Protein AF-A0A094GBA3-F1 (afdb_monomer_lite)

Structure (mmCIF, N/CA/C/O backbone):
data_AF-A0A094GBA3-F1
#
_entry.id   AF-A0A094GBA3-F1
#
loop_
_atom_site.group_PDB
_atom_site.id
_atom_site.type_symbol
_atom_site.label_atom_id
_atom_site.label_alt_id
_atom_site.label_comp_id
_atom_site.label_asym_id
_atom_site.label_entity_id
_atom_site.label_seq_id
_atom_site.pdbx_PDB_ins_code
_atom_site.Cartn_x
_atom_site.Cartn_y
_atom_site.Cartn_z
_atom_site.occupancy
_atom_site.B_iso_or_equiv
_atom_site.auth_seq_id
_atom_site.auth_comp_id
_atom_site.auth_asym_id
_atom_site.auth_atom_id
_atom_site.pdbx_PDB_model_num
ATOM 1 N N . MET A 1 1 ? 17.881 48.155 42.125 1.00 35.25 1 MET A N 1
ATOM 2 C CA . MET A 1 1 ? 17.943 49.603 41.802 1.00 35.25 1 MET A CA 1
ATOM 3 C C . MET A 1 1 ? 17.062 49.834 40.586 1.00 35.25 1 MET A C 1
ATOM 5 O O . MET A 1 1 ? 17.115 48.962 39.728 1.00 35.25 1 MET A O 1
ATOM 9 N N . PRO A 1 2 ? 16.267 50.915 40.486 1.00 37.91 2 PRO A N 1
ATOM 10 C CA . PRO A 1 2 ? 16.256 52.163 41.272 1.00 37.91 2 PRO A CA 1
ATOM 11 C C . PRO A 1 2 ? 14.957 52.323 42.103 1.00 37.91 2 PRO A C 1
ATOM 13 O O . PRO A 1 2 ? 14.012 51.579 41.900 1.00 37.91 2 PRO A O 1
ATOM 16 N N . SER A 1 3 ? 14.764 53.271 43.016 1.00 31.06 3 SER A N 1
ATOM 17 C CA . SER A 1 3 ? 15.626 54.001 43.952 1.00 31.06 3 SER A CA 1
ATOM 18 C C . SER A 1 3 ? 14.679 54.633 44.983 1.00 31.06 3 SER A C 1
ATOM 20 O O . SER A 1 3 ? 13.704 55.274 44.594 1.00 31.06 3 SER A O 1
ATOM 22 N N . LEU A 1 4 ? 14.980 54.481 46.273 1.00 31.31 4 LEU A N 1
ATOM 23 C CA . LEU A 1 4 ? 14.398 55.266 47.362 1.00 31.31 4 LEU A CA 1
ATOM 24 C C . LEU A 1 4 ? 14.708 56.762 47.203 1.00 31.31 4 LEU A C 1
ATOM 26 O O . LEU A 1 4 ? 15.840 57.098 46.865 1.00 31.31 4 LEU A O 1
ATOM 30 N N . LYS A 1 5 ? 13.728 57.614 47.534 1.00 33.59 5 LYS A N 1
ATOM 31 C CA . LYS A 1 5 ? 13.794 58.999 48.067 1.00 33.59 5 LYS A CA 1
ATOM 32 C C . LYS A 1 5 ? 12.338 59.511 48.078 1.00 33.59 5 LYS A C 1
ATOM 34 O O . LYS A 1 5 ? 11.641 59.305 47.102 1.00 33.59 5 LYS A O 1
ATOM 39 N N . ASN A 1 6 ? 11.776 60.204 49.056 1.00 31.02 6 ASN A N 1
ATOM 40 C CA . ASN A 1 6 ? 12.230 60.706 50.335 1.00 31.02 6 ASN A CA 1
ATOM 41 C C . ASN A 1 6 ? 10.985 61.344 51.001 1.00 31.02 6 ASN A C 1
ATOM 43 O O . ASN A 1 6 ? 10.232 62.037 50.327 1.00 31.02 6 ASN A O 1
ATOM 47 N N . TRP A 1 7 ? 10.880 61.177 52.321 1.00 28.39 7 TRP A N 1
ATOM 48 C CA . TRP A 1 7 ? 10.379 62.157 53.299 1.00 28.39 7 TRP A CA 1
ATOM 49 C C . TRP A 1 7 ? 8.912 62.119 53.768 1.00 28.39 7 TRP A C 1
ATOM 51 O O . TRP A 1 7 ? 7.946 62.301 53.037 1.00 28.39 7 TRP A O 1
ATOM 61 N N . LEU A 1 8 ? 8.839 61.917 55.085 1.00 28.34 8 LEU A N 1
ATOM 62 C CA . LEU A 1 8 ? 7.724 61.924 56.019 1.00 28.34 8 LEU A CA 1
ATOM 63 C C . LEU A 1 8 ? 7.413 63.355 56.504 1.00 28.34 8 LEU A C 1
ATOM 65 O O . LEU A 1 8 ? 8.352 64.070 56.833 1.00 28.34 8 LEU A O 1
ATOM 69 N N . HIS A 1 9 ? 6.110 63.644 56.680 1.00 30.31 9 HIS A N 1
ATOM 70 C CA . HIS A 1 9 ? 5.462 64.410 57.776 1.00 30.31 9 HIS A CA 1
ATOM 71 C C . HIS A 1 9 ? 5.911 65.866 58.098 1.00 30.31 9 HIS A C 1
ATOM 73 O O . HIS A 1 9 ? 6.965 66.320 57.681 1.00 30.31 9 HIS A O 1
ATOM 79 N N . PRO A 1 10 ? 5.216 66.594 58.999 1.00 39.22 10 PRO A N 1
ATOM 80 C CA . PRO A 1 10 ? 3.773 66.799 59.167 1.00 39.22 10 PRO A CA 1
ATOM 81 C C . PRO A 1 10 ? 3.408 68.298 59.318 1.00 39.22 10 PRO A C 1
ATOM 83 O O . PRO A 1 10 ? 4.217 69.138 59.703 1.00 39.22 10 PRO A O 1
ATOM 86 N N . SER A 1 11 ? 2.130 68.613 59.108 1.00 30.72 11 SER A N 1
ATOM 87 C CA . SER A 1 11 ? 1.497 69.888 59.459 1.00 30.72 11 SER A CA 1
ATOM 88 C C . SER A 1 11 ? 1.591 70.189 60.961 1.00 30.72 11 SER A C 1
ATOM 90 O O . SER A 1 11 ? 1.147 69.395 61.795 1.00 30.72 11 SER A O 1
ATOM 92 N N . SER A 1 12 ? 2.128 71.358 61.295 1.00 29.73 12 SER A N 1
ATOM 93 C CA . SER A 1 12 ? 2.166 71.942 62.633 1.00 29.73 12 SER A CA 1
ATOM 94 C C . SER A 1 12 ? 1.088 73.023 62.806 1.00 29.73 12 SER A C 1
ATOM 96 O O . SER A 1 12 ? 0.570 73.565 61.835 1.00 29.73 12 SER A O 1
ATOM 98 N N . TYR A 1 13 ? 0.840 73.343 64.082 1.00 30.20 13 TYR A N 1
ATOM 99 C CA . TYR A 1 13 ? 0.007 74.405 64.673 1.00 30.20 13 TYR A CA 1
ATOM 100 C C . TYR A 1 13 ? -1.470 74.087 64.945 1.00 30.20 13 TYR A C 1
ATOM 102 O O . TYR A 1 13 ? -2.192 73.612 64.087 1.00 30.20 13 TYR A O 1
ATOM 110 N N . ARG A 1 14 ? -2.046 74.439 66.099 1.00 30.17 14 ARG A N 1
ATOM 111 C CA . ARG A 1 14 ? -1.601 74.577 67.503 1.00 30.17 14 ARG A CA 1
ATOM 112 C C . ARG A 1 14 ? -2.917 74.676 68.289 1.00 30.17 14 ARG A C 1
ATOM 114 O O . ARG A 1 14 ? -3.827 75.373 67.858 1.00 30.17 14 ARG A O 1
ATOM 121 N N . LYS A 1 15 ? -3.024 73.983 69.423 1.00 28.38 15 LYS A N 1
ATOM 122 C CA . LYS A 1 15 ? -4.176 74.059 70.339 1.00 28.38 15 LYS A CA 1
ATOM 123 C C . LYS A 1 15 ? -4.398 75.497 70.829 1.00 28.38 15 LYS A C 1
ATOM 125 O O . LYS A 1 15 ? -3.453 76.106 71.326 1.00 28.38 15 LYS A O 1
ATOM 130 N N . VAL A 1 16 ? -5.645 75.966 70.799 1.00 31.06 16 VAL A N 1
ATOM 131 C CA . VAL A 1 16 ? -6.128 77.084 71.625 1.00 31.06 16 VAL A CA 1
ATOM 132 C C . VAL A 1 16 ? -7.043 76.491 72.697 1.00 31.06 16 VAL A C 1
ATOM 134 O O . VAL A 1 16 ? -7.976 75.753 72.388 1.00 31.06 16 VAL A O 1
ATOM 137 N N . LYS A 1 17 ? -6.703 76.741 73.965 1.00 30.97 17 LYS A N 1
ATOM 138 C CA . LYS A 1 17 ? -7.505 76.403 75.149 1.00 30.97 17 LYS A CA 1
ATOM 139 C C . LYS A 1 17 ? -8.633 77.426 75.299 1.00 30.97 17 LYS A C 1
ATOM 141 O O . LYS A 1 17 ? -8.384 78.615 75.135 1.00 30.97 17 LYS A O 1
ATOM 146 N N . ILE A 1 18 ? -9.815 76.956 75.689 1.00 31.91 18 ILE A N 1
ATOM 147 C CA . ILE A 1 18 ? -10.902 77.773 76.240 1.00 31.91 18 ILE A CA 1
ATOM 148 C C . ILE A 1 18 ? -10.920 77.562 77.764 1.00 31.91 18 ILE A C 1
ATOM 150 O O . ILE A 1 18 ? -10.791 76.431 78.232 1.00 31.91 18 ILE A O 1
ATOM 154 N N . SER A 1 19 ? -11.059 78.660 78.503 1.00 29.77 19 SER A N 1
ATOM 155 C CA . SER A 1 19 ? -11.451 78.800 79.917 1.00 29.77 19 SER A CA 1
ATOM 156 C C . SER A 1 19 ? -12.181 80.156 79.954 1.00 29.77 19 SER A C 1
ATOM 158 O O . SER A 1 19 ? -11.616 81.121 79.447 1.00 29.77 19 SER A O 1
ATOM 160 N N . SER A 1 20 ? -13.519 80.164 80.080 1.00 29.41 20 SER A N 1
ATOM 161 C CA . SER A 1 20 ? -14.299 80.506 81.299 1.00 29.41 20 SER A CA 1
ATOM 162 C C . SER A 1 20 ? -13.870 81.873 81.871 1.00 29.41 20 SER A C 1
ATOM 164 O O . SER A 1 20 ? -12.711 82.013 82.241 1.00 29.41 20 SER A O 1
ATOM 166 N N . ASP A 1 21 ? -14.654 82.945 81.958 1.00 32.12 21 ASP A N 1
ATOM 167 C CA . ASP A 1 21 ? -16.102 83.172 82.018 1.00 32.12 21 ASP A CA 1
ATOM 168 C C . ASP A 1 21 ? -16.398 84.644 81.617 1.00 32.12 21 ASP A C 1
ATOM 170 O O . ASP A 1 21 ? -15.473 85.450 81.545 1.00 32.12 21 ASP A O 1
ATOM 174 N N . ASP A 1 22 ? -17.673 84.937 81.332 1.00 35.12 22 ASP A N 1
ATOM 175 C CA . ASP A 1 22 ? -18.417 86.219 81.334 1.00 35.12 22 ASP A CA 1
ATOM 176 C C . ASP A 1 22 ? -17.681 87.583 81.313 1.00 35.12 22 ASP A C 1
ATOM 178 O O . ASP A 1 22 ? -16.966 87.923 82.249 1.00 35.12 22 ASP A O 1
ATOM 182 N N . ASP A 1 23 ? -18.023 88.452 80.339 1.00 39.41 23 ASP A N 1
ATOM 183 C CA . ASP A 1 23 ? -18.137 89.908 80.571 1.00 39.41 23 ASP A CA 1
ATOM 184 C C . ASP A 1 23 ? -19.026 90.638 79.525 1.00 39.41 23 ASP A C 1
ATOM 186 O O . ASP A 1 23 ? -19.334 90.127 78.446 1.00 39.41 23 ASP A O 1
ATOM 190 N N . PHE A 1 24 ? -19.443 91.841 79.913 1.00 36.19 24 PHE A N 1
ATOM 191 C CA . PHE A 1 24 ? -20.663 92.615 79.669 1.00 36.19 24 PHE A CA 1
ATOM 192 C C . PHE A 1 24 ? -21.084 93.100 78.253 1.00 36.19 24 PHE A C 1
ATOM 194 O O . PHE A 1 24 ? -20.314 93.644 77.468 1.00 36.19 24 PHE A O 1
ATOM 201 N N . ASP A 1 25 ? -22.417 93.037 78.100 1.00 45.59 25 ASP A N 1
ATOM 202 C CA . ASP A 1 25 ? -23.417 93.970 77.532 1.00 45.59 25 ASP A CA 1
ATOM 203 C C . ASP A 1 25 ? -23.573 94.223 76.009 1.00 45.59 25 ASP A C 1
ATOM 205 O O . ASP A 1 25 ? -22.665 94.617 75.278 1.00 45.59 25 ASP A O 1
ATOM 209 N N . LYS A 1 26 ? -24.811 94.002 75.534 1.00 40.66 26 LYS A N 1
ATOM 210 C CA . LYS A 1 26 ? -25.171 93.479 74.199 1.00 40.66 26 LYS A CA 1
ATOM 211 C C . LYS A 1 26 ? -26.151 94.348 73.396 1.00 40.66 26 LYS A C 1
ATOM 213 O O . LYS A 1 26 ? -26.451 94.015 72.249 1.00 40.66 26 LYS A O 1
ATOM 218 N N . ASP A 1 27 ? -26.623 95.475 73.919 1.00 46.12 27 ASP A N 1
ATOM 219 C CA . ASP A 1 27 ? -27.794 96.151 73.331 1.00 46.12 27 ASP A CA 1
ATOM 220 C C . ASP A 1 27 ? -27.503 97.164 72.211 1.00 46.12 27 ASP A C 1
ATOM 222 O O . ASP A 1 27 ? -28.420 97.678 71.566 1.00 46.12 27 ASP A O 1
ATOM 226 N N . ARG A 1 28 ? -26.233 97.428 71.882 1.00 44.16 28 ARG A N 1
ATOM 227 C CA . ARG A 1 28 ? -25.882 98.472 70.899 1.00 44.16 28 ARG A CA 1
ATOM 228 C C . ARG A 1 28 ? -25.850 98.009 69.431 1.00 44.16 28 ARG A C 1
ATOM 230 O O . ARG A 1 28 ? -25.825 98.855 68.540 1.00 44.16 28 ARG A O 1
ATOM 237 N N . LEU A 1 29 ? -25.881 96.704 69.143 1.00 44.59 29 LEU A N 1
ATOM 238 C CA . LEU A 1 29 ? -25.638 96.172 67.784 1.00 44.59 29 LEU A CA 1
ATOM 239 C C . LEU A 1 29 ? -26.876 95.611 67.059 1.00 44.59 29 LEU A C 1
ATOM 241 O O . LEU A 1 29 ? -26.797 95.280 65.877 1.00 44.59 29 LEU A O 1
ATOM 245 N N . LEU A 1 30 ? -28.039 95.547 67.713 1.00 43.00 30 LEU A N 1
ATOM 246 C CA . LEU A 1 30 ? -29.213 94.843 67.175 1.00 43.00 30 LEU A CA 1
ATOM 247 C C . LEU A 1 30 ? -29.881 95.504 65.954 1.00 43.00 30 LEU A C 1
ATOM 249 O O . LEU A 1 30 ? -30.612 94.827 65.236 1.00 43.00 30 LEU A O 1
ATOM 253 N N . LYS A 1 31 ? -29.626 96.785 65.655 1.00 45.34 31 LYS A N 1
ATOM 254 C CA . LYS A 1 31 ? -30.323 97.484 64.553 1.00 45.34 31 LYS A CA 1
ATOM 255 C C . LYS A 1 31 ? -29.618 97.483 63.191 1.00 45.34 31 LYS A C 1
ATOM 257 O O . LYS A 1 31 ? -30.283 97.762 62.204 1.00 45.34 31 LYS A O 1
ATOM 262 N N . GLN A 1 32 ? -28.333 97.129 63.096 1.00 46.56 32 GLN A N 1
ATOM 263 C CA . GLN A 1 32 ? -27.608 97.076 61.807 1.00 46.56 32 GLN A CA 1
ATOM 264 C C . GLN A 1 32 ? -27.634 95.695 61.116 1.00 46.56 32 GLN A C 1
ATOM 266 O O . GLN A 1 32 ? -27.122 95.554 60.012 1.00 46.56 32 GLN A O 1
ATOM 271 N N . SER A 1 33 ? -28.242 94.679 61.739 1.00 46.84 33 SER A N 1
ATOM 272 C CA . SER A 1 33 ? -28.220 93.277 61.281 1.00 46.84 33 SER A CA 1
ATOM 273 C C . SER A 1 33 ? -29.309 92.914 60.251 1.00 46.84 33 SER A C 1
ATOM 275 O O . SER A 1 33 ? -29.153 91.966 59.484 1.00 46.84 33 SER A O 1
ATOM 277 N N . LEU A 1 34 ? -30.421 93.654 60.206 1.00 51.28 34 LEU A N 1
ATOM 278 C CA . LEU A 1 34 ? -31.647 93.160 59.562 1.00 51.28 34 LEU A CA 1
ATOM 279 C C . LEU A 1 34 ? -31.632 93.192 58.021 1.00 51.28 34 LEU A C 1
ATOM 281 O O . LEU A 1 34 ? -32.230 92.309 57.413 1.00 51.28 34 LEU A O 1
ATOM 285 N N . ASP A 1 35 ? -30.879 94.095 57.385 1.00 49.91 35 ASP A N 1
ATOM 286 C CA . ASP A 1 35 ? -30.865 94.208 55.912 1.00 49.91 35 ASP A CA 1
ATOM 287 C C . ASP A 1 35 ? -29.773 93.357 55.226 1.00 49.91 35 ASP A C 1
ATOM 289 O O . ASP A 1 35 ? -29.846 93.088 54.029 1.00 49.91 35 ASP A O 1
ATOM 293 N N . GLY A 1 36 ? -28.779 92.854 55.971 1.00 50.34 36 GLY A N 1
ATOM 294 C CA . GLY A 1 36 ? -27.735 91.961 55.438 1.00 50.34 36 GLY A CA 1
ATOM 295 C C . GLY A 1 36 ? -28.130 90.477 55.383 1.00 50.34 36 GLY A C 1
ATOM 296 O O . GLY A 1 36 ? -27.490 89.688 54.686 1.00 50.34 36 GLY A O 1
ATOM 297 N N . GLY A 1 37 ? -29.186 90.082 56.103 1.00 52.09 37 GLY A N 1
ATOM 298 C CA . GLY A 1 37 ? -29.562 88.677 56.298 1.00 52.09 37 GLY A CA 1
ATOM 299 C C . GLY A 1 37 ? -30.224 87.999 55.093 1.00 52.09 37 GLY A C 1
ATOM 300 O O . GLY A 1 37 ? -30.038 86.800 54.901 1.00 52.09 37 GLY A O 1
ATOM 301 N N . GLN A 1 38 ? -30.958 88.738 54.254 1.00 54.19 38 GLN A N 1
ATOM 302 C CA . GLN A 1 38 ? -31.750 88.142 53.161 1.00 54.19 38 GLN A CA 1
ATOM 303 C C . GLN A 1 38 ? -30.932 87.780 51.908 1.00 54.19 38 GLN A C 1
ATOM 305 O O . GLN A 1 38 ? -31.271 86.834 51.204 1.00 54.19 38 GLN A O 1
ATOM 310 N N . SER A 1 39 ? -29.833 88.489 51.630 1.00 54.22 39 SER A N 1
ATOM 311 C CA . SER A 1 39 ? -28.944 88.192 50.489 1.00 54.22 39 SER A CA 1
ATOM 312 C C . SER A 1 39 ? -28.044 86.973 50.754 1.00 54.22 39 SER A C 1
ATOM 314 O O . SER A 1 39 ? -27.771 86.158 49.868 1.00 54.22 39 SER A O 1
ATOM 316 N N . LEU A 1 40 ? -27.631 86.800 52.013 1.00 56.44 40 LEU A N 1
ATOM 317 C CA . LEU A 1 40 ? -26.752 85.712 52.426 1.00 56.44 40 LEU A CA 1
ATOM 318 C C . LEU A 1 40 ? -27.483 84.360 52.472 1.00 56.44 40 LEU A C 1
ATOM 320 O O . LEU A 1 40 ? -26.899 83.346 52.094 1.00 56.44 40 LEU A O 1
ATOM 324 N N . SER A 1 41 ? -28.760 84.332 52.874 1.00 58.59 41 SER A N 1
ATOM 325 C CA . SER A 1 41 ? -29.535 83.085 52.948 1.00 58.59 41 SER A CA 1
ATOM 326 C C . SER A 1 41 ? -29.758 82.452 51.570 1.00 58.59 41 SER A C 1
ATOM 328 O O . SER A 1 41 ? -29.549 81.254 51.414 1.00 58.59 41 SER A O 1
ATOM 330 N N . ALA A 1 42 ? -30.074 83.256 50.548 1.00 58.66 42 ALA A N 1
ATOM 331 C CA . ALA A 1 42 ? -30.297 82.760 49.187 1.00 58.66 42 ALA A CA 1
ATOM 332 C C . ALA A 1 42 ? -29.032 82.134 48.561 1.00 58.66 42 ALA A C 1
ATOM 334 O O . ALA A 1 42 ? -29.110 81.096 47.908 1.00 58.66 42 ALA A O 1
ATOM 335 N N . SER A 1 43 ? -27.855 82.719 48.814 1.00 58.66 43 SER A N 1
ATOM 336 C CA . SER A 1 43 ? -26.576 82.189 48.311 1.00 58.66 43 SER A CA 1
ATOM 337 C C . SER A 1 43 ? -26.128 80.918 49.047 1.00 58.66 43 SER A C 1
ATOM 339 O O . SER A 1 43 ? -25.488 80.043 48.460 1.00 58.66 43 SER A O 1
ATOM 341 N N . ILE A 1 44 ? -26.461 80.796 50.337 1.00 61.72 44 ILE A N 1
ATOM 342 C CA . ILE A 1 44 ? -26.159 79.603 51.138 1.00 61.72 44 ILE A CA 1
ATOM 343 C C . ILE A 1 44 ? -27.025 78.421 50.688 1.00 61.72 44 ILE A C 1
ATOM 345 O O . ILE A 1 44 ? -26.494 77.323 50.514 1.00 61.72 44 ILE A O 1
ATOM 349 N N . ASP A 1 45 ? -28.316 78.638 50.432 1.00 63.78 45 ASP A N 1
ATOM 350 C CA . ASP A 1 45 ? -29.223 77.575 49.985 1.00 63.78 45 ASP A CA 1
ATOM 351 C C . ASP A 1 45 ? -28.816 77.003 48.612 1.00 63.78 45 ASP A C 1
ATOM 353 O O . ASP A 1 45 ? -28.856 75.785 48.402 1.00 63.78 45 ASP A O 1
ATOM 357 N N . GLU A 1 46 ? -28.318 77.842 47.698 1.00 64.19 46 GLU A N 1
ATOM 358 C CA . GLU A 1 46 ? -27.801 77.406 46.393 1.00 64.19 46 GLU A CA 1
ATOM 359 C C . GLU A 1 46 ? -26.481 76.616 46.511 1.00 64.19 46 GLU A C 1
ATOM 361 O O . GLU A 1 46 ? -26.316 75.563 45.879 1.00 64.19 46 GLU A O 1
ATOM 366 N N . LEU A 1 47 ? -25.557 77.049 47.381 1.00 58.62 47 LEU A N 1
ATOM 367 C CA . LEU A 1 47 ? -24.325 76.302 47.661 1.00 58.62 47 LEU A CA 1
ATOM 368 C C . LEU A 1 47 ? -24.616 74.941 48.311 1.00 58.62 47 LEU A C 1
ATOM 370 O O . LEU A 1 47 ? -24.021 73.927 47.929 1.00 58.62 47 LEU A O 1
ATOM 374 N N . VAL A 1 48 ? -25.537 74.883 49.274 1.00 61.53 48 VAL A N 1
ATOM 375 C CA . VAL A 1 48 ? -25.928 73.638 49.958 1.00 61.53 48 VAL A CA 1
ATOM 376 C C . VAL A 1 48 ? -26.635 72.681 48.984 1.00 61.53 48 VAL A C 1
ATOM 378 O O . VAL A 1 48 ? -26.360 71.472 48.986 1.00 61.53 48 VAL A O 1
ATOM 381 N N . GLY A 1 49 ? -27.464 73.208 48.078 1.00 61.94 49 GLY A N 1
ATOM 382 C CA . GLY A 1 49 ? -28.092 72.453 46.989 1.00 61.94 49 GLY A CA 1
ATOM 383 C C . GLY A 1 49 ? -27.084 71.846 46.003 1.00 61.94 49 GLY A C 1
ATOM 384 O O . GLY A 1 49 ? -27.178 70.664 45.659 1.00 61.94 49 GLY A O 1
ATOM 385 N N . ASN A 1 50 ? -26.061 72.603 45.601 1.00 60.16 50 ASN A N 1
ATOM 386 C CA . ASN A 1 50 ? -25.010 72.097 44.710 1.00 60.16 50 ASN A CA 1
ATOM 387 C C . ASN A 1 50 ? -24.089 71.078 45.398 1.00 60.16 50 ASN A C 1
ATOM 389 O O . ASN A 1 50 ? -23.727 70.061 44.802 1.00 60.16 50 ASN A O 1
ATOM 393 N N . THR A 1 51 ? -23.778 71.281 46.679 1.00 60.66 51 THR A N 1
ATOM 394 C CA . THR A 1 51 ? -22.927 70.361 47.452 1.00 60.66 51 THR A CA 1
ATOM 395 C C . THR A 1 51 ? -23.634 69.028 47.733 1.00 60.66 51 THR A C 1
ATOM 397 O O . THR A 1 51 ? -23.011 67.963 47.694 1.00 60.66 51 THR A O 1
ATOM 400 N N . SER A 1 52 ? -24.949 69.053 47.973 1.00 64.19 52 SER A N 1
ATOM 401 C CA . SER A 1 52 ? -25.761 67.841 48.163 1.00 64.19 52 SER A CA 1
ATOM 402 C C . SER A 1 52 ? -25.955 67.050 46.861 1.00 64.19 52 SER A C 1
ATOM 404 O O . SER A 1 52 ? -25.791 65.827 46.867 1.00 64.19 52 SER A O 1
ATOM 406 N N . ARG A 1 53 ? -26.185 67.722 45.721 1.00 66.81 53 ARG A N 1
ATOM 407 C CA . ARG A 1 53 ? -26.210 67.083 44.387 1.00 66.81 53 ARG A CA 1
ATOM 408 C C . ARG A 1 53 ? -24.862 66.479 43.988 1.00 66.81 53 ARG A C 1
ATOM 410 O O . ARG A 1 53 ? -24.838 65.380 43.428 1.00 66.81 53 ARG A O 1
ATOM 417 N N . ALA A 1 54 ? -23.750 67.143 44.307 1.00 68.88 54 ALA A N 1
ATOM 418 C CA . ALA A 1 54 ? -22.411 66.609 44.062 1.00 68.88 54 ALA A CA 1
ATOM 419 C C . ALA A 1 54 ? -22.152 65.332 44.884 1.00 68.88 54 ALA A C 1
ATOM 421 O O . ALA A 1 54 ? -21.700 64.329 44.329 1.00 68.88 54 ALA A O 1
ATOM 422 N N . LYS A 1 55 ? -22.537 65.314 46.171 1.00 74.25 55 LYS A N 1
ATOM 423 C CA . LYS A 1 55 ? -22.442 64.116 47.029 1.00 74.25 55 LYS A CA 1
ATOM 424 C C . LYS A 1 55 ? -23.307 62.955 46.532 1.00 74.25 55 LYS A C 1
ATOM 426 O O . LYS A 1 55 ? -22.826 61.825 46.496 1.00 74.25 55 LYS A O 1
ATOM 431 N N . LEU A 1 56 ? -24.548 63.216 46.108 1.00 73.06 56 LEU A N 1
ATOM 432 C CA . LEU A 1 56 ? -25.424 62.177 45.545 1.00 73.06 56 LEU A CA 1
ATOM 433 C C . LEU A 1 56 ? -24.860 61.598 44.240 1.00 73.06 56 LEU A C 1
ATOM 435 O O . LEU A 1 56 ? -24.887 60.386 44.035 1.00 73.06 56 LEU A O 1
ATOM 439 N N . THR A 1 57 ? -24.324 62.452 43.366 1.00 77.31 57 THR A N 1
ATOM 440 C CA . THR A 1 57 ? -23.687 62.020 42.113 1.00 77.31 57 THR A CA 1
ATOM 441 C C . THR A 1 57 ? -22.435 61.183 42.393 1.00 77.31 57 THR A C 1
ATOM 443 O O . THR A 1 57 ? -22.260 60.125 41.791 1.00 77.31 57 THR A O 1
ATOM 446 N N . GLN A 1 58 ? -21.612 61.581 43.369 1.00 79.88 58 GLN A N 1
ATOM 447 C CA . GLN A 1 58 ? -20.425 60.829 43.785 1.00 79.88 58 GLN A CA 1
ATOM 448 C C . GLN A 1 58 ? -20.778 59.457 44.386 1.00 79.88 58 GLN A C 1
ATOM 450 O O . GLN A 1 58 ? -20.121 58.466 44.070 1.00 79.88 58 GLN A O 1
ATOM 455 N N . GLN A 1 59 ? -21.844 59.364 45.189 1.00 81.62 59 GLN A N 1
ATOM 456 C CA . GLN A 1 59 ? -22.345 58.086 45.716 1.00 81.62 59 GLN A CA 1
ATOM 457 C C . GLN A 1 59 ? -22.872 57.164 44.608 1.00 81.62 59 GLN A C 1
ATOM 459 O O . GLN A 1 59 ? -22.596 55.965 44.628 1.00 81.62 59 GLN A O 1
ATOM 464 N N . ARG A 1 60 ? -23.585 57.709 43.613 1.00 86.12 60 ARG A N 1
ATOM 465 C CA . ARG A 1 60 ? -24.063 56.937 42.451 1.00 86.12 60 ARG A CA 1
ATOM 466 C C . ARG A 1 60 ? -22.911 56.409 41.597 1.00 86.12 60 ARG A C 1
ATOM 468 O O . ARG A 1 60 ? -22.956 55.252 41.195 1.00 86.12 60 ARG A O 1
ATOM 475 N N . LEU A 1 61 ? -21.875 57.216 41.362 1.00 86.19 61 LEU A N 1
ATOM 476 C CA . LEU A 1 61 ? -20.675 56.786 40.634 1.00 86.19 61 LEU A CA 1
ATOM 477 C C . LEU A 1 61 ? -19.882 55.723 41.406 1.00 86.19 61 LEU A C 1
ATOM 479 O O . LEU A 1 61 ? -19.401 54.768 40.802 1.00 86.19 61 LEU A O 1
ATOM 483 N N . LEU A 1 62 ? -19.787 55.841 42.735 1.00 89.75 62 LEU A N 1
ATOM 484 C CA . LEU A 1 62 ? -19.158 54.817 43.573 1.00 89.75 62 LEU A CA 1
ATOM 485 C C . LEU A 1 62 ? -19.926 53.490 43.507 1.00 89.75 62 LEU A C 1
ATOM 487 O O . LEU A 1 62 ? -19.313 52.447 43.300 1.00 89.75 62 LEU A O 1
ATOM 491 N N . LEU A 1 63 ? -21.257 53.527 43.629 1.00 90.50 63 LEU A N 1
ATOM 492 C CA . LEU A 1 63 ? -22.105 52.338 43.495 1.00 90.50 63 LEU A CA 1
ATOM 493 C C . LEU A 1 63 ? -21.990 51.716 42.102 1.00 90.50 63 LEU A C 1
ATOM 495 O O . LEU A 1 63 ? -21.842 50.502 41.995 1.00 90.50 63 LEU A O 1
ATOM 499 N N . LEU A 1 64 ? -21.986 52.533 41.046 1.00 91.12 64 LEU A N 1
ATOM 500 C CA . LEU A 1 64 ? -21.789 52.061 39.678 1.00 91.12 64 LEU A CA 1
ATOM 501 C C . LEU A 1 64 ? -20.424 51.377 39.511 1.00 91.12 64 LEU A C 1
ATOM 503 O O . LEU A 1 64 ? -20.362 50.292 38.946 1.00 91.12 64 LEU A O 1
ATOM 507 N N . ASN A 1 65 ? -19.349 51.949 40.058 1.00 89.94 65 ASN A N 1
ATOM 508 C CA . ASN A 1 65 ? -18.019 51.337 40.015 1.00 89.94 65 ASN A CA 1
ATOM 509 C C . ASN A 1 65 ? -17.944 50.033 40.821 1.00 89.94 65 ASN A C 1
ATOM 511 O O . ASN A 1 65 ? -17.300 49.091 40.373 1.00 89.94 65 ASN A O 1
ATOM 515 N N . ILE A 1 66 ? -18.625 49.941 41.968 1.00 93.44 66 ILE A N 1
ATOM 516 C CA . ILE A 1 66 ? -18.726 48.691 42.740 1.00 93.44 66 ILE A CA 1
ATOM 517 C C . ILE A 1 66 ? -19.500 47.630 41.942 1.00 93.44 66 ILE A C 1
ATOM 519 O O . ILE A 1 66 ? -19.085 46.472 41.898 1.00 93.44 66 ILE A O 1
ATOM 523 N N . ILE A 1 67 ? -20.587 48.010 41.266 1.00 93.50 67 ILE A N 1
ATOM 524 C CA . ILE A 1 67 ? -21.364 47.106 40.405 1.00 93.50 67 ILE A CA 1
ATOM 525 C C . ILE A 1 67 ? -20.516 46.635 39.214 1.00 93.50 67 ILE A C 1
ATOM 527 O O . ILE A 1 67 ? -20.430 45.440 38.953 1.00 93.50 67 ILE A O 1
ATOM 531 N N . ILE A 1 68 ? -19.821 47.541 38.526 1.00 93.44 68 ILE A N 1
ATOM 532 C CA . ILE A 1 68 ? -18.929 47.188 37.411 1.00 93.44 68 ILE A CA 1
ATOM 533 C C . ILE A 1 68 ? -17.786 46.291 37.894 1.00 93.44 68 ILE A C 1
ATOM 535 O O . ILE A 1 68 ? -17.467 45.305 37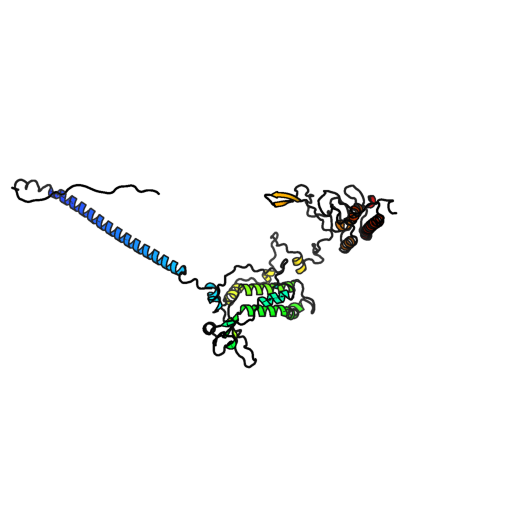.232 1.00 93.44 68 ILE A O 1
ATOM 539 N N . PHE A 1 69 ? -17.192 46.580 39.054 1.00 94.44 69 PHE A N 1
ATOM 540 C CA . PHE A 1 69 ? -16.122 45.767 39.633 1.00 94.44 69 PHE A CA 1
ATOM 541 C C . PHE A 1 69 ? -16.609 44.367 40.015 1.00 94.44 69 PHE A C 1
ATOM 543 O O . PHE A 1 69 ? -15.932 43.385 39.727 1.00 94.44 69 PHE A O 1
ATOM 550 N N . THR A 1 70 ? -17.795 44.254 40.614 1.00 93.19 70 THR A N 1
ATOM 551 C CA . THR A 1 70 ? -18.381 42.954 40.978 1.00 93.19 70 THR A CA 1
ATOM 552 C C . THR A 1 70 ? -18.768 42.140 39.748 1.00 93.19 70 THR A C 1
ATOM 554 O O . THR A 1 70 ? -18.451 40.954 39.704 1.00 93.19 70 THR A O 1
ATOM 557 N N . ILE A 1 71 ? -19.352 42.762 38.718 1.00 94.06 71 ILE A N 1
ATOM 558 C CA . ILE A 1 71 ? -19.604 42.108 37.424 1.00 94.06 71 ILE A CA 1
ATOM 559 C C . ILE A 1 71 ? -18.283 41.657 36.794 1.00 94.06 71 ILE A C 1
ATOM 561 O O . ILE A 1 71 ? -18.168 40.505 36.389 1.00 94.06 71 ILE A O 1
ATOM 565 N N . SER A 1 72 ? -17.263 42.518 36.774 1.00 94.56 72 SER A N 1
ATOM 566 C CA . SER A 1 72 ? -15.943 42.184 36.224 1.00 94.56 72 SER A CA 1
ATOM 567 C C . SER A 1 72 ? -15.312 41.008 36.969 1.00 94.56 72 SER A C 1
ATOM 569 O O . SER A 1 72 ? -14.854 40.053 36.345 1.00 94.56 72 SER A O 1
ATOM 571 N N . LEU A 1 73 ? -15.364 41.016 38.303 1.00 94.38 73 LEU A N 1
ATOM 572 C CA . LEU A 1 73 ? -14.867 39.922 39.131 1.00 94.38 73 LEU A CA 1
ATOM 573 C C . LEU A 1 73 ? -15.631 38.621 38.857 1.00 94.38 73 LEU A C 1
ATOM 575 O O . LEU A 1 73 ? -15.001 37.577 38.740 1.00 94.38 73 LEU A O 1
ATOM 579 N N . LEU A 1 74 ? -16.956 38.681 38.688 1.00 94.19 74 LEU A N 1
ATOM 580 C CA . LEU A 1 74 ? -17.778 37.519 38.345 1.00 94.19 74 LEU A CA 1
ATOM 581 C C . LEU A 1 74 ? -17.446 36.978 36.945 1.00 94.19 74 LEU A C 1
ATOM 583 O O . LEU A 1 74 ? -17.358 35.768 36.748 1.00 94.19 74 LEU A O 1
ATOM 587 N N . THR A 1 75 ? -17.221 37.854 35.963 1.00 92.69 75 THR A N 1
ATOM 588 C CA . THR A 1 75 ? -16.811 37.437 34.611 1.00 92.69 75 THR A CA 1
ATOM 589 C C . THR A 1 75 ? -15.413 36.821 34.602 1.00 92.69 75 THR A C 1
ATOM 591 O O . THR A 1 75 ? -15.189 35.821 33.927 1.00 92.69 75 THR A O 1
ATOM 594 N N . ILE A 1 76 ? -14.484 37.347 35.404 1.00 92.75 76 ILE A N 1
ATOM 595 C CA . ILE A 1 76 ? -13.134 36.792 35.531 1.00 92.75 76 ILE A CA 1
ATOM 596 C C . ILE A 1 76 ? -13.183 35.437 36.235 1.00 92.75 76 ILE A C 1
ATOM 598 O O . ILE A 1 76 ? -12.565 34.493 35.759 1.00 92.75 76 ILE A O 1
ATOM 602 N N . THR A 1 77 ? -13.930 35.295 37.332 1.00 88.69 77 THR A N 1
ATOM 603 C CA . THR A 1 77 ? -14.022 34.012 38.047 1.00 88.69 77 THR A CA 1
ATOM 604 C C . THR A 1 77 ? -14.743 32.951 37.229 1.00 88.69 77 THR A C 1
ATOM 606 O O . THR A 1 77 ? -14.308 31.804 37.226 1.00 88.69 77 THR A O 1
ATOM 609 N N . THR A 1 78 ? -15.789 33.314 36.485 1.00 86.44 78 THR A N 1
ATOM 610 C CA . THR A 1 78 ? -16.458 32.386 35.560 1.00 86.44 78 THR A CA 1
ATOM 611 C C . THR A 1 78 ? -15.562 32.012 34.383 1.00 86.44 78 THR A C 1
ATOM 613 O O . THR A 1 78 ? -15.488 30.831 34.059 1.00 86.44 78 THR A O 1
ATOM 616 N N . SER A 1 79 ? -14.817 32.956 33.795 1.00 84.56 79 SER A N 1
ATOM 617 C CA . SER A 1 79 ? -13.832 32.652 32.747 1.00 84.56 79 SER A CA 1
ATOM 618 C C . SER A 1 79 ? -12.726 31.741 33.269 1.00 84.56 79 SER A C 1
ATOM 620 O O . SER A 1 79 ? -12.437 30.727 32.648 1.00 84.56 79 SER A O 1
ATOM 622 N N . LEU A 1 80 ? -12.165 32.041 34.444 1.00 83.38 80 LEU A N 1
ATOM 623 C CA . LEU A 1 80 ? -11.151 31.205 35.082 1.00 83.38 80 LEU A CA 1
ATOM 624 C C . LEU A 1 80 ? -11.703 29.830 35.453 1.00 83.38 80 LEU A C 1
ATOM 626 O O . LEU A 1 80 ? -10.978 28.859 35.327 1.00 83.38 80 LEU A O 1
ATOM 630 N N . PHE A 1 81 ? -12.965 29.708 35.868 1.00 80.31 81 PHE A N 1
ATOM 631 C CA . PHE A 1 81 ? -13.597 28.418 36.163 1.00 80.31 81 PHE A CA 1
ATOM 632 C C . PHE A 1 81 ? -13.871 27.598 34.893 1.00 80.31 81 PHE A C 1
ATOM 634 O O . PHE A 1 81 ? -13.646 26.389 34.875 1.00 80.31 81 PHE A O 1
ATOM 641 N N . VAL A 1 82 ? -14.320 28.244 33.813 1.00 76.88 82 VAL A N 1
ATOM 642 C CA . VAL A 1 82 ? -14.498 27.606 32.499 1.00 76.88 82 VAL A CA 1
ATOM 643 C C . VAL A 1 82 ? -13.151 27.167 31.936 1.00 76.88 82 VAL A C 1
ATOM 645 O O . VAL A 1 82 ? -13.037 26.032 31.480 1.00 76.88 82 VAL A O 1
ATOM 648 N N . ASP A 1 83 ? -12.128 28.015 32.014 1.00 69.06 83 ASP A N 1
ATOM 649 C CA . ASP A 1 83 ? -10.775 27.667 31.596 1.00 69.06 83 ASP A CA 1
ATOM 650 C C . ASP A 1 83 ? -10.185 26.592 32.502 1.00 69.06 83 ASP A C 1
ATOM 652 O O . ASP A 1 83 ? -9.613 25.647 31.986 1.00 69.06 83 ASP A O 1
ATOM 656 N N . PHE A 1 84 ? -10.392 26.629 33.817 1.00 64.19 84 PHE A N 1
ATOM 657 C CA . PHE A 1 84 ? -9.935 25.584 34.739 1.00 64.19 84 PHE A CA 1
ATOM 658 C C . PHE A 1 84 ? -10.589 24.224 34.442 1.00 64.19 84 PHE A C 1
ATOM 660 O O . PHE A 1 84 ? -9.904 23.201 34.441 1.00 64.19 84 PHE A O 1
ATOM 667 N N . ASN A 1 85 ? -11.879 24.210 34.091 1.00 61.34 85 ASN A N 1
ATOM 668 C CA . ASN A 1 85 ? -12.577 23.001 33.642 1.00 61.34 85 ASN A CA 1
ATOM 669 C C . ASN A 1 85 ? -12.138 22.539 32.243 1.00 61.34 85 ASN A C 1
ATOM 671 O O . ASN A 1 85 ? -12.083 21.337 31.989 1.00 61.34 85 ASN A O 1
ATOM 675 N N . LYS A 1 86 ? -11.794 23.462 31.335 1.00 59.59 86 LYS A N 1
ATOM 676 C CA . LYS A 1 86 ? -11.236 23.131 30.011 1.00 59.59 86 LYS A CA 1
ATOM 677 C C . LYS A 1 86 ? -9.777 22.671 30.079 1.00 59.59 86 LYS A C 1
ATOM 679 O O . LYS A 1 86 ? -9.376 21.838 29.275 1.00 59.59 86 LYS A O 1
ATOM 684 N N . SER A 1 87 ? -9.006 23.186 31.037 1.00 55.16 87 SER A N 1
ATOM 685 C CA . SER A 1 87 ? -7.564 22.945 31.206 1.00 55.16 87 SER A CA 1
ATOM 686 C C . SER A 1 87 ? -7.245 21.611 31.881 1.00 55.16 87 SER A C 1
ATOM 688 O O . SER A 1 87 ? -6.072 21.284 32.023 1.00 55.16 87 SER A O 1
ATOM 690 N N . GLY A 1 88 ? -8.251 20.837 32.308 1.00 53.03 88 GLY A N 1
ATOM 691 C CA . GLY A 1 88 ? -8.045 19.446 32.717 1.00 53.03 88 GLY A CA 1
ATOM 692 C C . GLY A 1 88 ? -7.111 19.263 33.918 1.00 53.03 88 GLY A C 1
ATOM 693 O O . GLY A 1 88 ? -6.362 18.292 33.962 1.00 53.03 88 GLY A O 1
ATOM 694 N N . LEU A 1 89 ? -7.146 20.163 34.912 1.00 48.75 89 LEU A N 1
ATOM 695 C CA . LEU A 1 89 ? -6.334 19.997 36.129 1.00 48.75 89 LEU A CA 1
ATOM 696 C C . LEU A 1 89 ? -6.755 18.768 36.969 1.00 48.75 89 LEU A C 1
ATOM 698 O O . LEU A 1 89 ? -5.993 18.305 37.813 1.00 48.75 89 LEU A O 1
ATOM 702 N N . PHE A 1 90 ? -7.933 18.197 36.693 1.00 49.66 90 PHE A N 1
ATOM 703 C CA . PHE A 1 90 ? -8.320 16.846 37.099 1.00 49.66 90 PHE A CA 1
ATOM 704 C C . PHE A 1 90 ? -7.979 15.850 35.987 1.00 49.66 90 PHE A C 1
ATOM 706 O O . PHE A 1 90 ? -8.851 15.453 35.225 1.00 49.66 90 PHE A O 1
ATOM 713 N N . GLY A 1 91 ? -6.698 15.474 35.923 1.00 49.81 91 GLY A N 1
ATOM 714 C CA . GLY A 1 91 ? -6.174 14.331 35.175 1.00 49.81 91 GLY A CA 1
ATOM 715 C C . GLY A 1 91 ? -6.297 14.430 33.654 1.00 49.81 91 GLY A C 1
ATOM 716 O O . GLY A 1 91 ? -7.388 14.384 33.094 1.00 49.81 91 GLY A O 1
ATOM 717 N N . ASN A 1 92 ? -5.162 14.428 32.952 1.00 63.41 92 ASN A N 1
ATOM 718 C CA . ASN A 1 92 ? -5.152 13.939 31.575 1.00 63.41 92 ASN A CA 1
ATOM 719 C C . ASN A 1 92 ? -5.631 12.484 31.605 1.00 63.41 92 ASN A C 1
ATOM 721 O O . ASN A 1 92 ? -4.860 11.581 31.925 1.00 63.41 92 ASN A O 1
ATOM 725 N N . GLU A 1 93 ? -6.921 12.266 31.353 1.00 76.31 93 GLU A N 1
ATOM 726 C CA . GLU A 1 93 ? -7.476 10.927 31.249 1.00 76.31 93 GLU A CA 1
ATOM 727 C C . GLU A 1 93 ? -6.737 10.200 30.123 1.00 76.31 93 GLU A C 1
ATOM 729 O O . GLU A 1 93 ? -6.760 10.630 28.964 1.00 76.31 93 GLU A O 1
ATOM 734 N N . LEU A 1 94 ? -6.050 9.116 30.488 1.00 87.19 94 LEU A N 1
ATOM 735 C CA . LEU A 1 94 ? -5.246 8.332 29.563 1.00 87.19 94 LEU A CA 1
ATOM 736 C C . LEU A 1 94 ? -6.104 7.917 28.363 1.00 87.19 94 LEU A C 1
ATOM 738 O O . LEU A 1 94 ? -7.228 7.430 28.534 1.00 87.19 94 LEU A O 1
ATOM 742 N N . ASN A 1 95 ? -5.578 8.147 27.158 1.00 90.88 95 ASN A N 1
ATOM 743 C CA . ASN A 1 95 ? -6.215 7.790 25.892 1.00 90.88 95 ASN A CA 1
ATOM 744 C C . ASN A 1 95 ? -7.647 8.330 25.696 1.00 90.88 95 ASN A C 1
ATOM 746 O O . ASN A 1 95 ? -8.445 7.710 24.992 1.00 90.88 95 ASN A O 1
ATOM 750 N N . LYS A 1 96 ? -7.994 9.493 26.272 1.00 89.81 96 LYS A N 1
ATOM 751 C CA . LYS A 1 96 ? -9.346 10.086 26.190 1.00 89.81 96 LYS A CA 1
ATOM 752 C C . LYS A 1 96 ? -9.954 10.090 24.780 1.00 89.81 96 LYS A C 1
ATOM 754 O O . LYS A 1 96 ? -11.122 9.757 24.617 1.00 89.81 96 LYS A O 1
ATOM 759 N N . LEU A 1 97 ? -9.176 10.465 23.761 1.00 88.56 97 LEU A N 1
ATOM 760 C CA . LEU A 1 97 ? -9.655 10.498 22.373 1.00 88.56 97 LEU A CA 1
ATOM 761 C C . LEU A 1 97 ? -9.902 9.094 21.810 1.00 88.56 97 LEU A C 1
ATOM 763 O O . LEU A 1 97 ? -10.914 8.881 21.153 1.00 88.56 97 LEU A O 1
ATOM 767 N N . LEU A 1 98 ? -9.024 8.134 22.111 1.00 90.75 98 LEU A N 1
ATOM 768 C CA . LEU A 1 98 ? -9.171 6.751 21.654 1.00 90.75 98 LEU A CA 1
ATOM 769 C C . LEU A 1 98 ? -10.400 6.086 22.282 1.00 90.75 98 LEU A C 1
ATOM 771 O O . LEU A 1 98 ? -11.153 5.415 21.589 1.00 90.75 98 LEU A O 1
ATOM 775 N N . LYS A 1 99 ? -10.687 6.359 23.560 1.00 90.69 99 LYS A N 1
ATOM 776 C CA . LYS A 1 99 ? -11.901 5.870 24.244 1.00 90.69 99 LYS A CA 1
ATOM 777 C C . LYS A 1 99 ? -13.210 6.344 23.598 1.00 90.69 99 LYS A C 1
ATOM 779 O O . LYS A 1 99 ? -14.245 5.685 23.730 1.00 90.69 99 LYS A O 1
ATOM 784 N N . LEU A 1 100 ? -13.195 7.481 22.895 1.00 88.56 100 LEU A N 1
ATOM 785 C CA . LEU A 1 100 ? -14.359 7.958 22.142 1.00 88.56 100 LEU A CA 1
ATOM 786 C C . LEU A 1 100 ? -14.575 7.166 20.846 1.00 88.56 100 LEU A C 1
ATOM 788 O O . LEU A 1 100 ? -15.710 7.069 20.389 1.00 88.56 100 LEU A O 1
ATOM 792 N N . THR A 1 101 ? -13.517 6.583 20.283 1.00 88.69 101 THR A N 1
ATOM 793 C CA . THR A 1 101 ? -13.524 5.893 18.982 1.00 88.69 101 THR A CA 1
ATOM 794 C C . THR A 1 101 ? -13.289 4.383 19.073 1.00 88.69 101 THR A C 1
ATOM 796 O O . THR A 1 101 ? -13.182 3.730 18.042 1.00 88.69 101 THR A O 1
ATOM 799 N N . SER A 1 102 ? -13.189 3.828 20.278 1.00 89.75 102 SER A N 1
ATOM 800 C CA . SER A 1 102 ? -12.952 2.403 20.538 1.00 89.75 102 SER A CA 1
ATOM 801 C C . SER A 1 102 ? -13.897 1.887 21.614 1.00 89.75 102 SER A C 1
ATOM 803 O O . SER A 1 102 ? -14.421 2.669 22.419 1.00 89.75 102 SER A O 1
ATOM 805 N N . GLU A 1 103 ? -14.122 0.577 21.618 1.00 90.62 103 GLU A N 1
ATOM 806 C CA . GLU A 1 103 ? -14.917 -0.061 22.659 1.00 90.62 103 GLU A CA 1
ATOM 807 C C . GLU A 1 103 ? -14.133 -0.135 23.979 1.00 90.62 103 GLU A C 1
ATOM 809 O O . GLU A 1 103 ? -12.946 0.213 24.042 1.00 90.62 103 GLU A O 1
ATOM 814 N N . SER A 1 104 ? -14.800 -0.524 25.071 1.00 88.75 104 SER A N 1
ATOM 815 C CA . SER A 1 104 ? -14.130 -0.685 26.362 1.00 88.75 104 SER A CA 1
ATOM 816 C C . SER A 1 104 ? -12.943 -1.645 26.240 1.00 88.75 104 SER A C 1
ATOM 818 O O . SER A 1 104 ? -13.095 -2.790 25.828 1.00 88.75 104 SER A O 1
ATOM 820 N N . SER A 1 105 ? -11.748 -1.183 26.609 1.00 91.81 105 SER A N 1
ATOM 821 C CA . SER A 1 105 ? -10.536 -2.000 26.599 1.00 91.81 105 SER A CA 1
ATOM 822 C C . SER A 1 105 ? -9.628 -1.633 27.775 1.00 91.81 105 SER A C 1
ATOM 824 O O . SER A 1 105 ? -9.337 -0.447 27.971 1.00 91.81 105 SER A O 1
ATOM 826 N N . PRO A 1 106 ? -9.129 -2.618 28.550 1.00 91.25 106 PRO A N 1
ATOM 827 C CA . PRO A 1 106 ? -8.242 -2.374 29.686 1.00 91.25 106 PRO A CA 1
ATOM 828 C C . PRO A 1 106 ? -6.952 -1.661 29.273 1.00 91.25 106 PRO A C 1
ATOM 830 O O . PRO A 1 106 ? -6.426 -0.843 30.024 1.00 91.25 106 PRO A O 1
ATOM 833 N N . ILE A 1 107 ? -6.471 -1.904 28.052 1.00 91.00 107 ILE A N 1
ATOM 834 C CA . ILE A 1 107 ? -5.228 -1.325 27.524 1.00 91.00 107 ILE A CA 1
ATOM 835 C C . ILE A 1 107 ? -5.300 0.203 27.511 1.00 91.00 107 ILE A C 1
ATOM 837 O O . ILE A 1 107 ? -4.326 0.867 27.872 1.00 91.00 107 ILE A O 1
ATOM 841 N N . LEU A 1 108 ? -6.474 0.760 27.194 1.00 92.06 108 LEU A N 1
ATOM 842 C CA . LEU A 1 108 ? -6.701 2.205 27.151 1.00 92.06 108 LEU A CA 1
ATOM 843 C C . LEU A 1 108 ? -6.525 2.882 28.520 1.00 92.06 108 LEU A C 1
ATOM 845 O O . LEU A 1 108 ? -6.354 4.099 28.567 1.00 92.06 108 LEU A O 1
ATOM 849 N N . ASN A 1 109 ? -6.550 2.118 29.615 1.00 90.50 109 ASN A N 1
ATOM 850 C CA . ASN A 1 109 ? -6.374 2.613 30.981 1.00 90.50 109 ASN A CA 1
ATOM 851 C C . ASN A 1 109 ? -4.978 2.333 31.561 1.00 90.50 109 ASN A C 1
ATOM 853 O O . ASN A 1 109 ? -4.671 2.834 32.641 1.00 90.50 109 ASN A O 1
ATOM 857 N N . ILE A 1 110 ? -4.142 1.548 30.871 1.00 90.19 110 ILE A N 1
ATOM 858 C CA . ILE A 1 110 ? -2.864 1.051 31.407 1.00 90.19 110 ILE A CA 1
ATOM 859 C C . ILE A 1 110 ? -1.662 1.683 30.700 1.00 90.19 110 ILE A C 1
ATOM 861 O O . ILE A 1 110 ? -0.680 2.022 31.358 1.00 90.19 110 ILE A O 1
ATOM 865 N N . ILE A 1 111 ? -1.717 1.837 29.375 1.00 92.00 111 ILE A N 1
ATOM 866 C CA . ILE A 1 111 ? -0.592 2.345 28.577 1.00 92.00 111 ILE A CA 1
ATOM 867 C C . ILE A 1 111 ? -0.969 3.620 27.831 1.00 92.00 111 ILE A C 1
ATOM 869 O O . ILE A 1 111 ? -2.112 3.780 27.422 1.00 92.00 111 ILE A O 1
ATOM 873 N N . ASP A 1 112 ? -0.009 4.517 27.628 1.00 91.19 112 ASP A N 1
ATOM 874 C CA . ASP A 1 112 ? -0.185 5.679 26.753 1.00 91.19 112 ASP A CA 1
ATOM 875 C C . ASP A 1 112 ? 0.026 5.268 25.289 1.00 91.19 112 ASP A C 1
ATOM 877 O O . ASP A 1 112 ? 1.087 4.738 24.944 1.00 91.19 112 ASP A O 1
ATOM 881 N N . ILE A 1 113 ? -0.982 5.474 24.434 1.00 92.38 113 ILE A N 1
ATOM 882 C CA . ILE A 1 113 ? -0.925 5.148 23.003 1.00 92.38 113 ILE A CA 1
ATOM 883 C C . ILE A 1 113 ? -0.893 6.463 22.211 1.00 92.38 113 ILE A C 1
ATOM 885 O O . ILE A 1 113 ? -1.935 7.101 22.024 1.00 92.38 113 ILE A O 1
ATOM 889 N N . PRO A 1 114 ? 0.281 6.894 21.716 1.00 91.19 114 PRO A N 1
ATOM 890 C CA . PRO A 1 114 ? 0.391 8.161 21.007 1.00 91.19 114 PRO A CA 1
ATOM 891 C C . PRO A 1 114 ? -0.285 8.100 19.630 1.00 91.19 114 PRO A C 1
ATOM 893 O O . PRO A 1 114 ? -0.082 7.162 18.859 1.00 91.19 114 PRO A O 1
ATOM 896 N N . LEU A 1 115 ? -1.033 9.151 19.279 1.00 90.31 115 LEU A N 1
ATOM 897 C CA . LEU A 1 115 ? -1.562 9.338 17.926 1.00 90.31 115 LEU A CA 1
ATOM 898 C C . LEU A 1 115 ? -0.444 9.804 16.989 1.00 90.31 115 LEU A C 1
ATOM 900 O O . LEU A 1 115 ? 0.079 10.912 17.124 1.00 90.31 115 LEU A O 1
ATOM 904 N N . LEU A 1 116 ? -0.091 8.965 16.017 1.00 91.75 116 LEU A N 1
ATOM 905 C CA . LEU A 1 116 ? 0.947 9.260 15.034 1.00 91.75 116 LEU A CA 1
ATOM 906 C C . LEU A 1 116 ? 0.319 9.664 13.700 1.00 91.75 116 LEU A C 1
ATOM 908 O O . LEU A 1 116 ? -0.533 8.964 13.160 1.00 91.75 116 LEU A O 1
ATOM 912 N N . THR A 1 117 ? 0.785 10.773 13.124 1.00 93.00 117 THR A N 1
ATOM 913 C CA . THR A 1 117 ? 0.455 11.115 11.735 1.00 93.00 117 THR A CA 1
ATOM 914 C C . THR A 1 117 ? 1.442 10.412 10.814 1.00 93.00 117 THR A C 1
ATOM 916 O O . THR A 1 117 ? 2.614 10.786 10.752 1.00 93.00 117 THR A O 1
ATOM 919 N N . LYS A 1 118 ? 0.973 9.391 10.094 1.00 88.69 118 LYS A N 1
ATOM 920 C CA . LYS A 1 118 ? 1.768 8.646 9.112 1.00 88.69 118 LYS A CA 1
ATOM 921 C C . LYS A 1 118 ? 1.157 8.806 7.723 1.00 88.69 118 LYS A C 1
ATOM 923 O O . LYS A 1 118 ? -0.045 8.637 7.542 1.00 88.69 118 LYS A O 1
ATOM 928 N N . ARG A 1 119 ? 1.993 9.098 6.725 1.00 88.25 119 ARG A N 1
ATOM 929 C CA . ARG A 1 119 ? 1.598 9.003 5.316 1.00 88.25 119 ARG A CA 1
ATOM 930 C C . ARG A 1 119 ? 1.632 7.534 4.896 1.00 88.25 119 ARG A C 1
ATOM 932 O O . ARG A 1 119 ? 2.693 6.920 4.971 1.00 88.25 119 ARG A O 1
ATOM 939 N N . MET A 1 120 ? 0.498 7.006 4.442 1.00 86.69 120 MET A N 1
ATOM 940 C CA . MET A 1 120 ? 0.423 5.647 3.895 1.00 86.69 120 MET A CA 1
ATOM 941 C C . MET A 1 120 ? 1.138 5.570 2.549 1.00 86.69 120 MET A C 1
ATOM 943 O O . MET A 1 120 ? 1.032 6.493 1.731 1.00 86.69 120 MET A O 1
ATOM 947 N N . ASN A 1 121 ? 1.854 4.474 2.316 1.00 83.31 121 ASN A N 1
ATOM 948 C CA . ASN A 1 121 ? 2.516 4.209 1.048 1.00 83.31 121 ASN A CA 1
ATOM 949 C C . ASN A 1 121 ? 1.668 3.250 0.204 1.00 83.31 121 ASN A C 1
ATOM 951 O O . ASN A 1 121 ? 1.865 2.037 0.206 1.00 83.31 121 ASN A O 1
ATOM 955 N N . GLY A 1 122 ? 0.725 3.827 -0.542 1.00 80.25 122 GLY A N 1
ATOM 956 C CA . GLY A 1 122 ? -0.119 3.107 -1.499 1.00 80.25 122 GLY A CA 1
ATOM 957 C C . GLY A 1 122 ? 0.406 3.119 -2.935 1.00 80.25 122 GLY A C 1
ATOM 958 O O . GLY A 1 122 ? -0.384 3.016 -3.869 1.00 80.25 122 GLY A O 1
ATOM 959 N N . THR A 1 123 ? 1.709 3.331 -3.145 1.00 83.94 123 THR A N 1
ATOM 960 C CA . THR A 1 123 ? 2.274 3.380 -4.502 1.00 83.94 123 THR A CA 1
ATOM 961 C C . THR A 1 123 ? 2.213 1.992 -5.141 1.00 83.94 123 THR A C 1
ATOM 963 O O . THR A 1 123 ? 2.708 1.022 -4.563 1.00 83.94 123 THR A O 1
ATOM 966 N N . LEU A 1 124 ? 1.635 1.890 -6.345 1.00 82.12 124 LEU A N 1
ATOM 967 C CA . LEU A 1 124 ? 1.475 0.611 -7.048 1.00 82.12 124 LEU A CA 1
ATOM 968 C C . LEU A 1 124 ? 2.829 -0.071 -7.309 1.00 82.12 124 LEU A C 1
ATOM 970 O O . LEU A 1 124 ? 2.995 -1.240 -6.974 1.00 82.12 124 LEU A O 1
ATOM 974 N N . LEU A 1 125 ? 3.812 0.680 -7.813 1.00 76.38 125 LEU A N 1
ATOM 975 C CA . LEU A 1 125 ? 5.204 0.248 -7.964 1.00 76.38 125 LEU A CA 1
ATOM 976 C C . LEU A 1 125 ? 6.075 0.954 -6.930 1.00 76.38 125 LEU A C 1
ATOM 978 O O . LEU A 1 125 ? 6.260 2.168 -6.990 1.00 76.38 125 LEU A O 1
ATOM 982 N N . GLU A 1 126 ? 6.584 0.201 -5.963 1.00 69.06 126 GLU A N 1
ATOM 983 C CA . GLU A 1 126 ? 7.579 0.706 -5.020 1.00 69.06 126 GLU A CA 1
ATOM 984 C C . GLU A 1 126 ? 8.973 0.603 -5.649 1.00 69.06 126 GLU A C 1
ATOM 986 O O . GLU A 1 126 ? 9.332 -0.435 -6.195 1.00 69.06 126 GLU A O 1
ATOM 991 N N . ILE A 1 127 ? 9.752 1.682 -5.560 1.00 65.62 127 ILE A N 1
ATOM 992 C CA . ILE A 1 127 ? 11.179 1.675 -5.900 1.00 65.62 127 ILE A CA 1
ATOM 993 C C . ILE A 1 127 ? 11.924 1.084 -4.703 1.00 65.62 127 ILE A C 1
ATOM 995 O O . ILE A 1 127 ? 11.586 1.398 -3.560 1.00 65.62 127 ILE A O 1
ATOM 999 N N . GLU A 1 128 ? 12.912 0.227 -4.959 1.00 68.12 128 GLU A N 1
ATOM 1000 C CA . GLU A 1 128 ? 13.625 -0.495 -3.909 1.00 68.12 128 GLU A CA 1
ATOM 1001 C C . GLU A 1 128 ? 14.210 0.403 -2.795 1.00 68.12 128 GLU A C 1
ATOM 1003 O O . GLU A 1 128 ? 14.681 1.513 -3.068 1.00 68.12 128 GLU A O 1
ATOM 1008 N N . PRO A 1 129 ? 14.242 -0.100 -1.542 1.00 71.50 129 PRO A N 1
ATOM 1009 C CA . PRO A 1 129 ? 13.811 -1.442 -1.135 1.00 71.50 129 PRO A CA 1
ATOM 1010 C C . PRO A 1 129 ? 12.293 -1.544 -0.913 1.00 71.50 129 PRO A C 1
ATOM 1012 O O . PRO A 1 129 ? 11.688 -0.704 -0.249 1.00 71.50 129 PRO A O 1
ATOM 1015 N N . LEU A 1 130 ? 11.698 -2.627 -1.425 1.00 77.62 130 LEU A N 1
ATOM 1016 C CA . LEU A 1 130 ? 10.301 -2.983 -1.163 1.00 77.62 130 LEU A CA 1
ATOM 1017 C C . LEU A 1 130 ? 10.065 -3.200 0.335 1.00 77.62 130 LEU A C 1
ATOM 1019 O O . LEU A 1 130 ? 10.887 -3.830 1.015 1.00 77.62 130 LEU A O 1
ATOM 1023 N N . SER A 1 131 ? 8.901 -2.765 0.830 1.00 88.69 131 SER A N 1
ATOM 1024 C CA . SER A 1 131 ? 8.417 -3.156 2.162 1.00 88.69 131 SER A CA 1
ATOM 1025 C C . SER A 1 131 ? 8.505 -4.676 2.333 1.00 88.69 131 SER A C 1
ATOM 1027 O O . SER A 1 131 ? 8.082 -5.419 1.448 1.00 88.69 131 SER A O 1
ATOM 1029 N N . ILE A 1 132 ? 9.001 -5.158 3.480 1.00 91.31 132 ILE A N 1
ATOM 1030 C CA . ILE A 1 132 ? 9.120 -6.602 3.763 1.00 91.31 132 ILE A CA 1
ATOM 1031 C C . ILE A 1 132 ? 7.782 -7.340 3.584 1.00 91.31 132 ILE A C 1
ATOM 1033 O O . ILE A 1 132 ? 7.752 -8.493 3.177 1.00 91.31 132 ILE A O 1
ATOM 1037 N N . TYR A 1 133 ? 6.655 -6.657 3.800 1.00 90.75 133 TYR A N 1
ATOM 1038 C CA . TYR A 1 133 ? 5.313 -7.226 3.644 1.00 90.75 133 TYR A CA 1
ATOM 1039 C C . TYR A 1 133 ? 4.834 -7.321 2.186 1.00 90.75 133 TYR A C 1
ATOM 1041 O O . TYR A 1 133 ? 3.808 -7.950 1.929 1.00 90.75 133 TYR A O 1
ATOM 1049 N N . ARG A 1 134 ? 5.560 -6.703 1.246 1.00 86.62 134 ARG A N 1
ATOM 1050 C CA . ARG A 1 134 ? 5.319 -6.738 -0.207 1.00 86.62 134 ARG A CA 1
ATOM 1051 C C . ARG A 1 134 ? 6.302 -7.634 -0.960 1.00 86.62 134 ARG A C 1
ATOM 1053 O O . ARG A 1 134 ? 6.134 -7.831 -2.161 1.00 86.62 134 ARG A O 1
ATOM 1060 N N . GLN A 1 135 ? 7.332 -8.137 -0.284 1.00 86.50 135 GLN A N 1
ATOM 1061 C CA . GLN A 1 135 ? 8.339 -8.993 -0.901 1.00 86.50 135 GLN A CA 1
ATOM 1062 C C . GLN A 1 135 ? 7.768 -10.385 -1.233 1.00 86.50 135 GLN A C 1
ATOM 1064 O O . GLN A 1 135 ? 6.790 -10.822 -0.611 1.00 86.50 135 GLN A O 1
ATOM 1069 N N . PRO A 1 136 ? 8.363 -11.098 -2.210 1.00 81.06 136 PRO A N 1
ATOM 1070 C CA . PRO A 1 136 ? 8.025 -12.492 -2.483 1.00 81.06 136 PRO A CA 1
ATOM 1071 C C . PRO A 1 136 ? 8.153 -13.377 -1.230 1.00 81.06 136 PRO A C 1
ATOM 1073 O O . PRO A 1 136 ? 8.960 -13.067 -0.355 1.00 81.06 136 PRO A O 1
ATOM 1076 N N . PRO A 1 137 ? 7.400 -14.489 -1.128 1.00 81.25 137 PRO A N 1
ATOM 1077 C CA . PRO A 1 137 ? 7.448 -15.365 0.042 1.00 81.25 137 PRO A CA 1
ATOM 1078 C C . PRO A 1 137 ? 8.871 -15.827 0.382 1.00 81.25 137 PRO A C 1
ATOM 1080 O O . PRO A 1 137 ? 9.555 -16.422 -0.450 1.00 81.25 137 PRO A O 1
ATOM 1083 N N . SER A 1 138 ? 9.290 -15.583 1.622 1.00 86.06 138 SER A N 1
ATOM 1084 C CA . SER A 1 138 ? 10.571 -16.018 2.177 1.00 86.06 138 SER A CA 1
ATOM 1085 C C . SER A 1 138 ? 10.445 -16.241 3.693 1.00 86.06 138 SER A C 1
ATOM 1087 O O . SER A 1 138 ? 9.491 -15.741 4.303 1.00 86.06 138 SER A O 1
ATOM 1089 N N . PRO A 1 139 ? 11.398 -16.944 4.337 1.00 92.50 139 PRO A N 1
ATOM 1090 C CA . PRO A 1 139 ? 11.424 -17.080 5.794 1.00 92.50 139 PRO A CA 1
ATOM 1091 C C . PRO A 1 139 ? 11.410 -15.732 6.530 1.00 92.50 139 PRO A C 1
ATOM 1093 O O . PRO A 1 139 ? 10.775 -15.605 7.576 1.00 92.50 139 PRO A O 1
ATOM 1096 N N . GLU A 1 140 ? 12.069 -14.711 5.979 1.00 94.56 140 GLU A N 1
ATOM 1097 C CA . GLU A 1 140 ? 12.108 -13.353 6.530 1.00 94.56 140 GLU A CA 1
ATOM 1098 C C . GLU A 1 140 ? 10.742 -12.666 6.432 1.00 94.56 140 GLU A C 1
ATOM 1100 O O . GLU A 1 140 ? 10.300 -12.039 7.399 1.00 94.56 140 GLU A O 1
ATOM 1105 N N . VAL A 1 141 ? 10.046 -12.820 5.299 1.00 89.12 141 VAL A N 1
ATOM 1106 C CA . VAL A 1 141 ? 8.680 -12.307 5.111 1.00 89.12 141 VAL A CA 1
ATOM 1107 C C . VAL A 1 141 ? 7.720 -12.979 6.087 1.00 89.12 141 VAL A C 1
ATOM 1109 O O . VAL A 1 141 ? 6.966 -12.295 6.783 1.00 89.12 141 VAL A O 1
ATOM 1112 N N . ASP A 1 142 ? 7.774 -14.305 6.204 1.00 87.06 142 ASP A N 1
ATOM 1113 C CA . ASP A 1 142 ? 6.914 -15.040 7.132 1.00 87.06 142 ASP A CA 1
ATOM 1114 C C . ASP A 1 142 ? 7.225 -14.677 8.592 1.00 87.06 142 ASP A C 1
ATOM 1116 O O . ASP A 1 142 ? 6.304 -14.519 9.396 1.00 87.06 142 ASP A O 1
ATOM 1120 N N . ALA A 1 143 ? 8.495 -14.462 8.948 1.00 94.56 143 ALA A N 1
ATOM 1121 C CA . ALA A 1 143 ? 8.884 -13.968 10.269 1.00 94.56 143 ALA A CA 1
ATOM 1122 C C . ALA A 1 143 ? 8.346 -12.552 10.542 1.00 94.56 143 ALA A C 1
ATOM 1124 O O . ALA A 1 143 ? 7.834 -12.292 11.637 1.00 94.56 143 ALA A O 1
ATOM 1125 N N . ALA A 1 144 ? 8.411 -11.650 9.557 1.00 95.50 144 ALA A N 1
ATOM 1126 C CA . ALA A 1 144 ? 7.873 -10.297 9.670 1.00 95.50 144 ALA A CA 1
ATOM 1127 C C . ALA A 1 144 ? 6.354 -10.310 9.895 1.00 95.50 144 ALA A C 1
ATOM 1129 O O . ALA A 1 144 ? 5.871 -9.662 10.825 1.00 95.50 144 ALA A O 1
ATOM 1130 N N . TRP A 1 145 ? 5.608 -11.100 9.116 1.00 93.81 145 TRP A N 1
ATOM 1131 C CA . TRP A 1 145 ? 4.166 -11.280 9.313 1.00 93.81 145 TRP A CA 1
ATOM 1132 C C . TRP A 1 145 ? 3.852 -11.911 10.672 1.00 93.81 145 TRP A C 1
ATOM 1134 O O . TRP A 1 145 ? 3.015 -11.387 11.404 1.00 93.81 145 TRP A O 1
ATOM 1144 N N . ASN A 1 146 ? 4.559 -12.980 11.059 1.00 91.38 146 ASN A N 1
ATOM 1145 C CA . ASN A 1 146 ? 4.379 -13.659 12.347 1.00 91.38 146 ASN A CA 1
ATOM 1146 C C . ASN A 1 146 ? 4.568 -12.726 13.548 1.00 91.38 146 ASN A C 1
ATOM 1148 O O . ASN A 1 146 ? 3.842 -12.848 14.537 1.00 91.38 146 ASN A O 1
ATOM 1152 N N . ARG A 1 147 ? 5.497 -11.770 13.452 1.00 94.94 147 ARG A N 1
ATOM 1153 C CA . ARG A 1 147 ? 5.758 -10.785 14.507 1.00 94.94 147 ARG A CA 1
ATOM 1154 C C . ARG A 1 147 ? 4.551 -9.892 14.801 1.00 94.94 147 ARG A C 1
ATOM 1156 O O . ARG A 1 147 ? 4.340 -9.539 15.958 1.00 94.94 147 ARG A O 1
ATOM 1163 N N . ILE A 1 148 ? 3.786 -9.511 13.780 1.00 95.62 148 ILE A N 1
ATOM 1164 C CA . ILE A 1 148 ? 2.696 -8.529 13.902 1.00 95.62 148 ILE A CA 1
ATOM 1165 C C . ILE A 1 148 ? 1.301 -9.158 14.017 1.00 95.62 148 ILE A C 1
ATOM 1167 O O . ILE A 1 148 ? 0.324 -8.433 14.137 1.00 95.62 148 ILE A O 1
ATOM 1171 N N . GLN A 1 149 ? 1.200 -10.489 14.011 1.00 89.38 149 GLN A N 1
ATOM 1172 C CA . GLN A 1 149 ? -0.059 -11.234 14.164 1.00 89.38 149 GLN A CA 1
ATOM 1173 C C . GLN A 1 149 ? -0.096 -12.044 15.468 1.00 89.38 149 GLN A C 1
ATOM 1175 O O . GLN A 1 149 ? -0.571 -13.178 15.484 1.00 89.38 149 GLN A O 1
ATOM 1180 N N . THR A 1 150 ? 0.480 -11.528 16.559 1.00 89.12 150 THR A N 1
ATOM 1181 C CA . THR A 1 150 ? 0.590 -12.301 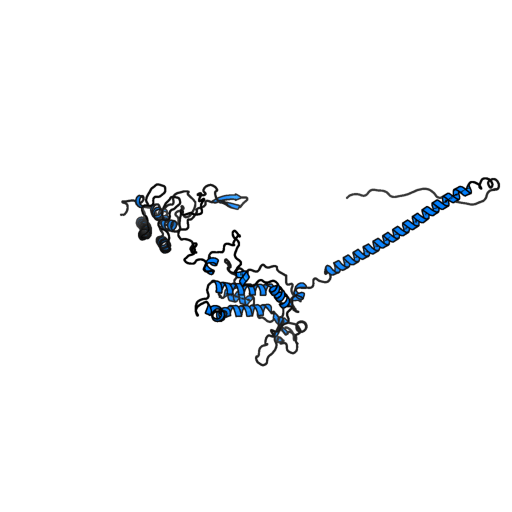17.807 1.00 89.12 150 THR A CA 1
ATOM 1182 C C . THR A 1 150 ? -0.769 -12.858 18.249 1.00 89.12 150 THR A C 1
ATOM 1184 O O . THR A 1 150 ? -1.752 -12.138 18.387 1.00 89.12 150 THR A O 1
ATOM 1187 N N . ARG A 1 151 ? -0.831 -14.175 18.463 1.00 80.81 151 ARG A N 1
ATOM 1188 C CA . ARG A 1 151 ? -2.055 -14.888 18.877 1.00 80.81 151 ARG A CA 1
ATOM 1189 C C . ARG A 1 151 ? -2.037 -15.248 20.360 1.00 80.81 151 ARG A C 1
ATOM 1191 O O . ARG A 1 151 ? -2.863 -16.051 20.805 1.00 80.81 151 ARG A O 1
ATOM 1198 N N . ASN A 1 152 ? -1.078 -14.695 21.100 1.00 88.56 152 ASN A N 1
ATOM 1199 C CA . ASN A 1 152 ? -0.883 -14.990 22.509 1.00 88.56 152 ASN A CA 1
ATOM 1200 C C . ASN A 1 152 ? -2.031 -14.379 23.324 1.00 88.56 152 ASN A C 1
ATOM 1202 O O . ASN A 1 152 ? -2.318 -13.192 23.162 1.00 88.56 152 ASN A O 1
ATOM 1206 N N . PRO A 1 153 ? -2.705 -15.173 24.170 1.00 91.12 153 PRO A N 1
ATOM 1207 C CA . PRO A 1 153 ? -3.762 -14.661 25.023 1.00 91.12 153 PRO A CA 1
ATOM 1208 C C . PRO A 1 153 ? -3.198 -13.837 26.182 1.00 91.12 153 PRO A C 1
ATOM 1210 O O . PRO A 1 153 ? -2.072 -14.058 26.632 1.00 91.12 153 PRO A O 1
ATOM 1213 N N . ILE A 1 154 ? -4.017 -12.916 26.676 1.00 92.88 154 ILE A N 1
ATOM 1214 C CA . ILE A 1 154 ? -3.758 -12.072 27.839 1.00 92.88 154 ILE A CA 1
ATOM 1215 C C . ILE A 1 154 ? -4.814 -12.341 28.921 1.00 92.88 154 ILE A C 1
ATOM 1217 O O . ILE A 1 154 ? -5.965 -12.636 28.582 1.00 92.88 154 ILE A O 1
ATOM 1221 N N . PRO A 1 155 ? -4.457 -12.262 30.214 1.00 93.81 155 PRO A N 1
ATOM 1222 C CA . PRO A 1 155 ? -5.437 -12.313 31.290 1.00 93.81 155 PRO A CA 1
ATOM 1223 C C . PRO A 1 155 ? -6.222 -10.998 31.353 1.00 93.81 155 PRO A C 1
ATOM 1225 O O . PRO A 1 155 ? -5.626 -9.921 31.327 1.00 93.81 155 PRO A O 1
ATOM 1228 N N . ILE A 1 156 ? -7.547 -11.087 31.467 1.00 93.81 156 ILE A N 1
ATOM 1229 C CA . ILE A 1 156 ? -8.431 -9.941 31.734 1.00 93.81 156 ILE A CA 1
ATOM 1230 C C . ILE A 1 156 ? -9.195 -10.163 33.040 1.00 93.81 156 ILE A C 1
ATOM 1232 O O . ILE A 1 156 ? -9.518 -11.303 33.392 1.00 93.81 156 ILE A O 1
ATOM 1236 N N . SER A 1 157 ? -9.456 -9.082 33.775 1.00 94.75 157 SER A N 1
ATOM 1237 C CA . SER A 1 157 ? -10.152 -9.155 35.062 1.00 94.75 157 SER A CA 1
ATOM 1238 C C . SER A 1 157 ? -11.664 -9.336 34.887 1.00 94.75 157 SER A C 1
ATOM 1240 O O . SER A 1 157 ? -12.219 -9.057 33.823 1.00 94.75 157 SER A O 1
ATOM 1242 N N . LEU A 1 158 ? -12.360 -9.737 35.956 1.00 94.69 158 LEU A N 1
ATOM 1243 C CA . LEU A 1 158 ? -13.828 -9.769 35.977 1.00 94.69 158 LEU A CA 1
ATOM 1244 C C . LEU A 1 158 ? -14.444 -8.400 35.641 1.00 94.69 158 LEU A C 1
ATOM 1246 O O . LEU A 1 158 ? -15.424 -8.336 34.906 1.00 94.69 158 LEU A O 1
ATOM 1250 N N . SER A 1 159 ? -13.875 -7.302 36.150 1.00 93.81 159 SER A N 1
ATOM 1251 C CA . SER A 1 159 ? -14.366 -5.954 35.838 1.00 93.81 159 SER A CA 1
ATOM 1252 C C . SER A 1 159 ? -14.206 -5.602 34.363 1.00 93.81 159 SER A C 1
ATOM 1254 O O . SER A 1 159 ? -15.117 -5.008 33.790 1.00 93.81 159 SER A O 1
ATOM 1256 N N . ASP A 1 160 ? -13.094 -6.002 33.738 1.00 93.56 160 ASP A N 1
ATOM 1257 C CA . ASP A 1 160 ? -12.878 -5.771 32.305 1.00 93.56 160 ASP A CA 1
ATOM 1258 C C . ASP A 1 160 ? -13.870 -6.589 31.476 1.00 93.56 160 ASP A C 1
ATOM 1260 O O . ASP A 1 160 ? -14.475 -6.067 30.545 1.00 93.56 160 ASP A O 1
ATOM 1264 N N . LEU A 1 161 ? -14.097 -7.851 31.854 1.00 93.56 161 LEU A N 1
ATOM 1265 C CA . LEU A 1 161 ? -15.052 -8.731 31.183 1.00 93.56 161 LEU A CA 1
ATOM 1266 C C . LEU A 1 161 ? -16.478 -8.163 31.200 1.00 93.56 161 LEU A C 1
ATOM 1268 O O . LEU A 1 161 ? -17.155 -8.141 30.172 1.00 93.56 161 LEU A O 1
ATOM 1272 N N . LEU A 1 162 ? -16.918 -7.672 32.359 1.00 93.44 162 LEU A N 1
ATOM 1273 C CA . LEU A 1 162 ? -18.229 -7.039 32.498 1.00 93.44 162 LEU A CA 1
ATOM 1274 C C . LEU A 1 162 ? -18.320 -5.748 31.676 1.00 93.44 162 LEU A C 1
ATOM 1276 O O . LEU A 1 162 ? -19.361 -5.480 31.081 1.00 93.44 162 LEU A O 1
ATOM 1280 N N . ALA A 1 163 ? -17.235 -4.973 31.593 1.00 91.69 163 ALA A N 1
ATOM 1281 C CA . ALA A 1 163 ? -17.183 -3.769 30.767 1.00 91.69 163 ALA A CA 1
ATOM 1282 C C . ALA A 1 163 ? -17.218 -4.076 29.257 1.00 91.69 163 ALA A C 1
ATOM 1284 O O . ALA A 1 163 ? -17.687 -3.243 28.488 1.00 91.69 163 ALA A O 1
ATOM 1285 N N . LEU A 1 164 ? -16.770 -5.266 28.841 1.00 91.12 164 LEU A N 1
ATOM 1286 C CA . LEU A 1 164 ? -16.938 -5.790 27.478 1.00 91.12 164 LEU A CA 1
ATOM 1287 C C . LEU A 1 164 ? -18.369 -6.296 27.206 1.00 91.12 164 LEU A C 1
ATOM 1289 O O . LEU A 1 164 ? -18.680 -6.676 26.077 1.00 91.12 164 LEU A O 1
ATOM 1293 N N . GLY A 1 165 ? -19.236 -6.337 28.225 1.00 91.12 165 GLY A N 1
ATOM 1294 C CA . GLY A 1 165 ? -20.600 -6.859 28.122 1.00 91.12 165 GLY A CA 1
ATOM 1295 C C . GLY A 1 165 ? -20.672 -8.383 27.986 1.00 91.12 165 GLY A C 1
ATOM 1296 O O . GLY A 1 165 ? -21.648 -8.897 27.443 1.00 91.12 165 GLY A O 1
ATOM 1297 N N . LYS A 1 166 ? -19.642 -9.110 28.437 1.00 91.56 166 LYS A N 1
ATOM 1298 C CA . LYS A 1 166 ? -19.561 -10.576 28.349 1.00 91.56 166 LYS A CA 1
ATOM 1299 C C . LYS A 1 166 ? -20.015 -11.245 29.649 1.00 91.56 166 LYS A C 1
ATOM 1301 O O . LYS A 1 166 ? -19.807 -10.708 30.736 1.00 91.56 166 LYS A O 1
ATOM 1306 N N . ASP A 1 167 ? -20.613 -12.431 29.529 1.00 91.06 167 ASP A N 1
ATOM 1307 C CA . ASP A 1 167 ? -21.093 -13.221 30.667 1.00 91.06 167 ASP A CA 1
ATOM 1308 C C . ASP A 1 167 ? -19.931 -13.989 31.339 1.00 91.06 167 ASP A C 1
ATOM 1310 O O . ASP A 1 167 ? -19.294 -14.833 30.695 1.00 91.06 167 ASP A O 1
ATOM 1314 N N . PRO A 1 168 ? -19.645 -13.746 32.633 1.00 92.69 168 PRO A N 1
ATOM 1315 C CA . PRO A 1 168 ? -18.618 -14.474 33.379 1.00 92.69 168 PRO A CA 1
ATOM 1316 C C . PRO A 1 168 ? -18.854 -15.983 33.501 1.00 92.69 168 PRO A C 1
ATOM 1318 O O . PRO A 1 168 ? -17.891 -16.728 33.678 1.00 92.69 168 PRO A O 1
ATOM 1321 N N . SER A 1 169 ? -20.107 -16.439 33.445 1.00 89.75 169 SER A N 1
ATOM 1322 C CA . SER A 1 169 ? -20.454 -17.855 33.613 1.00 89.75 169 SER A CA 1
ATOM 1323 C C . SER A 1 169 ? -20.123 -18.711 32.387 1.00 89.75 169 SER A C 1
ATOM 1325 O O . SER A 1 169 ? -19.850 -19.901 32.537 1.00 89.75 169 SER A O 1
ATOM 1327 N N . ASP A 1 170 ? -20.087 -18.093 31.205 1.00 88.75 170 ASP A N 1
ATOM 1328 C CA . ASP A 1 170 ? -19.829 -18.749 29.916 1.00 88.75 170 ASP A CA 1
ATOM 1329 C C . ASP A 1 170 ? -18.412 -18.461 29.375 1.00 88.75 170 ASP A C 1
ATOM 1331 O O . ASP A 1 170 ? -17.893 -19.145 28.492 1.00 88.75 170 ASP A O 1
ATOM 1335 N N . THR A 1 171 ? -17.720 -17.467 29.941 1.00 92.44 171 THR A N 1
ATOM 1336 C CA . THR A 1 171 ? -16.374 -17.089 29.493 1.00 92.44 171 THR A CA 1
ATOM 1337 C C . THR A 1 171 ? -15.288 -17.979 30.108 1.00 92.44 171 THR A C 1
ATOM 1339 O O . THR A 1 171 ? -15.199 -18.171 31.322 1.00 92.44 171 THR A O 1
ATOM 1342 N N . ALA A 1 172 ? -14.379 -18.469 29.268 1.00 91.06 172 ALA A N 1
ATOM 1343 C CA . ALA A 1 172 ? -13.248 -19.294 29.661 1.00 91.06 172 ALA A CA 1
ATOM 1344 C C . ALA A 1 172 ? -12.210 -18.526 30.499 1.00 91.06 172 ALA A C 1
ATOM 1346 O O . ALA A 1 172 ? -11.813 -17.396 30.194 1.00 91.06 172 ALA A O 1
ATOM 1347 N N . LYS A 1 173 ? -11.713 -19.209 31.534 1.00 92.44 173 LYS A N 1
ATOM 1348 C CA . LYS A 1 173 ? -10.678 -18.735 32.455 1.00 92.44 173 LYS A CA 1
ATOM 1349 C C . LYS A 1 173 ? -9.352 -19.445 32.229 1.00 92.44 173 LYS A C 1
ATOM 1351 O O . LYS A 1 173 ? -9.310 -20.592 31.777 1.00 92.44 173 LYS A O 1
ATOM 1356 N N . PHE A 1 174 ? -8.267 -18.778 32.601 1.00 91.44 174 PHE A N 1
ATOM 1357 C CA . PHE A 1 174 ? -6.982 -19.439 32.760 1.00 91.44 174 PHE A CA 1
ATOM 1358 C C . PHE A 1 174 ? -7.008 -20.405 33.952 1.00 91.44 174 PHE A C 1
ATOM 1360 O O . PHE A 1 174 ? -7.668 -20.129 34.954 1.00 91.44 174 PHE A O 1
ATOM 1367 N N . PRO A 1 175 ? -6.257 -21.519 33.886 1.00 88.31 175 PRO A N 1
ATOM 1368 C CA . PRO A 1 175 ? -6.044 -22.370 35.048 1.00 88.31 175 PRO A CA 1
ATOM 1369 C C . PRO A 1 175 ? -5.363 -21.597 36.183 1.00 88.31 175 PRO A C 1
ATOM 1371 O O . PRO A 1 175 ? -4.388 -20.881 35.948 1.00 88.31 175 PRO A O 1
ATOM 1374 N N . GLU A 1 176 ? -5.801 -21.811 37.427 1.00 87.94 176 GLU A N 1
ATOM 1375 C CA . GLU A 1 176 ? -5.195 -21.170 38.608 1.00 87.94 176 GLU A CA 1
ATOM 1376 C C . GLU A 1 176 ? -3.688 -21.450 38.726 1.00 87.94 176 GLU A C 1
ATOM 1378 O O . GLU A 1 176 ? -2.928 -20.601 39.192 1.00 87.94 176 GLU A O 1
ATOM 1383 N N . SER A 1 177 ? -3.230 -22.602 38.220 1.00 90.88 177 SER A N 1
ATOM 1384 C CA . SER A 1 177 ? -1.815 -22.987 38.178 1.00 90.88 177 SER A CA 1
ATOM 1385 C C . SER A 1 177 ? -0.923 -22.010 37.406 1.00 90.88 177 SER A C 1
ATOM 1387 O O . SER A 1 177 ? 0.294 -22.069 37.550 1.00 90.88 177 SER A O 1
ATOM 1389 N N . PHE A 1 178 ? -1.493 -21.136 36.570 1.00 89.62 178 PHE A N 1
ATOM 1390 C CA . PHE A 1 178 ? -0.734 -20.121 35.832 1.00 89.62 178 PHE A CA 1
ATOM 1391 C C . PHE A 1 178 ? -0.455 -18.862 36.668 1.00 89.62 178 PHE A C 1
ATOM 1393 O O . PHE A 1 178 ? 0.317 -18.010 36.239 1.00 89.62 178 PHE A O 1
ATOM 1400 N N . GLY A 1 179 ? -1.041 -18.743 37.866 1.00 90.62 179 GLY A N 1
ATOM 1401 C CA . GLY A 1 179 ? -0.718 -17.676 38.816 1.00 90.62 179 GLY A CA 1
ATOM 1402 C C . GLY A 1 179 ? -1.392 -16.327 38.545 1.00 90.62 179 GLY A C 1
ATOM 1403 O O . GLY A 1 179 ? -1.000 -15.334 39.148 1.00 90.62 179 GLY A O 1
ATOM 1404 N N . PHE A 1 180 ? -2.409 -16.270 37.678 1.00 90.25 180 PHE A N 1
ATOM 1405 C CA . PHE A 1 180 ? -3.157 -15.035 37.383 1.00 90.25 180 PHE A CA 1
ATOM 1406 C C . PHE A 1 180 ? -4.332 -14.764 38.341 1.00 90.25 180 PHE A C 1
ATOM 1408 O O . PHE A 1 180 ? -4.963 -13.714 38.260 1.00 90.25 180 PHE A O 1
ATOM 1415 N N . GLY A 1 181 ? -4.615 -15.693 39.259 1.00 88.94 181 GLY A N 1
ATOM 1416 C CA . GLY A 1 181 ? -5.766 -15.644 40.163 1.00 88.94 181 GLY A CA 1
ATOM 1417 C C . GLY A 1 181 ? -7.019 -16.341 39.602 1.00 88.94 181 GLY A C 1
ATOM 1418 O O . GLY A 1 181 ? -7.048 -16.714 38.428 1.00 88.94 181 GLY A O 1
ATOM 1419 N N . PRO A 1 182 ? -8.058 -16.537 40.436 1.00 87.50 182 PRO A N 1
ATOM 1420 C CA . PRO A 1 182 ? -9.244 -17.336 40.094 1.00 87.50 182 PRO A CA 1
ATOM 1421 C C . PRO A 1 182 ? -10.207 -16.654 39.104 1.00 87.50 182 PRO A C 1
ATOM 1423 O O . PRO A 1 182 ? -11.080 -17.310 38.537 1.00 87.50 182 PRO A O 1
ATOM 1426 N N . ASP A 1 183 ? -10.053 -15.347 38.874 1.00 90.12 183 ASP A N 1
ATOM 1427 C CA . ASP A 1 183 ? -10.899 -14.532 37.988 1.00 90.12 183 ASP A CA 1
ATOM 1428 C C . ASP A 1 183 ? -10.123 -13.950 36.796 1.00 90.12 183 ASP A C 1
ATOM 1430 O O . ASP A 1 183 ? -10.406 -12.848 36.327 1.00 90.12 183 ASP A O 1
ATOM 1434 N N . ALA A 1 184 ? -9.133 -14.699 36.307 1.00 93.38 184 ALA A N 1
ATOM 1435 C CA . ALA A 1 184 ? -8.378 -14.361 35.106 1.00 93.38 184 ALA A CA 1
ATOM 1436 C C . ALA A 1 184 ? -9.023 -14.987 33.862 1.00 93.38 184 ALA A C 1
ATOM 1438 O O . ALA A 1 184 ? -8.823 -16.169 33.571 1.00 93.38 184 ALA A O 1
ATOM 1439 N N . TYR A 1 185 ? -9.785 -14.193 33.114 1.00 94.56 185 TYR A N 1
ATOM 1440 C CA . TYR A 1 185 ? -10.426 -14.630 31.872 1.00 94.56 185 TYR A CA 1
ATOM 1441 C C . TYR A 1 185 ? -9.466 -14.532 30.682 1.00 94.56 185 TYR A C 1
ATOM 1443 O O . TYR A 1 185 ? -8.510 -13.753 30.696 1.00 94.56 185 TYR A O 1
ATOM 1451 N N . ILE A 1 186 ? -9.707 -15.342 29.651 1.00 91.81 186 ILE A N 1
ATOM 1452 C CA . ILE A 1 186 ? -8.861 -15.397 28.453 1.00 91.81 186 ILE A CA 1
ATOM 1453 C C . ILE A 1 186 ? -9.317 -14.328 27.453 1.00 91.81 186 ILE A C 1
ATOM 1455 O O . ILE A 1 186 ? -10.362 -14.479 26.818 1.00 91.81 186 ILE A O 1
ATOM 1459 N N . GLY A 1 187 ? -8.507 -13.284 27.266 1.00 91.94 187 GLY A N 1
ATOM 1460 C CA . GLY A 1 187 ? -8.717 -12.242 26.258 1.00 91.94 187 GLY A CA 1
ATOM 1461 C C . GLY A 1 187 ? -7.625 -12.221 25.187 1.00 91.94 187 GLY A C 1
ATOM 1462 O O . GLY A 1 187 ? -6.509 -12.698 25.406 1.00 91.94 187 GLY A O 1
ATOM 1463 N N . LYS A 1 188 ? -7.931 -11.656 24.020 1.00 92.62 188 LYS A N 1
ATOM 1464 C CA . LYS A 1 188 ? -6.972 -11.349 22.945 1.00 92.62 188 LYS A CA 1
ATOM 1465 C C . LYS A 1 188 ? -7.363 -10.048 22.253 1.00 92.62 188 LYS A C 1
ATOM 1467 O O . LYS A 1 188 ? -8.543 -9.742 22.152 1.00 92.62 188 LYS A O 1
ATOM 1472 N N . ILE A 1 189 ? -6.370 -9.308 21.769 1.00 92.62 189 ILE A N 1
ATOM 1473 C CA . ILE A 1 189 ? -6.587 -8.039 21.065 1.00 92.62 189 ILE A CA 1
ATOM 1474 C C . ILE A 1 189 ? -6.949 -8.328 19.604 1.00 92.62 189 ILE A C 1
ATOM 1476 O O . ILE A 1 189 ? -6.262 -9.107 18.934 1.00 92.62 189 ILE A O 1
ATOM 1480 N N . ASP A 1 190 ? -8.016 -7.701 19.124 1.00 92.81 190 ASP A N 1
ATOM 1481 C CA . ASP A 1 190 ? -8.638 -8.005 17.838 1.00 92.81 190 ASP A CA 1
ATOM 1482 C C . ASP A 1 190 ? -7.769 -7.643 16.621 1.00 92.81 190 ASP A C 1
ATOM 1484 O O . ASP A 1 190 ? -7.656 -8.455 15.701 1.00 92.81 190 ASP A O 1
ATOM 1488 N N . VAL A 1 191 ? -7.040 -6.518 16.627 1.00 94.38 191 VAL A N 1
ATOM 1489 C CA . VAL A 1 191 ? -6.196 -6.114 15.481 1.00 94.38 191 VAL A CA 1
ATOM 1490 C C . VAL A 1 191 ? -5.198 -7.202 15.068 1.00 94.38 191 VAL A C 1
ATOM 1492 O O . VAL A 1 191 ? -4.936 -7.397 13.881 1.00 94.38 191 VAL A O 1
ATOM 1495 N N . PHE A 1 192 ? -4.679 -7.984 16.020 1.00 95.38 192 PHE A N 1
ATOM 1496 C CA . PHE A 1 192 ? -3.776 -9.095 15.710 1.00 95.38 192 PHE A CA 1
ATOM 1497 C C . PHE A 1 192 ? -4.493 -10.275 15.049 1.00 95.38 192 PHE A C 1
ATOM 1499 O O . PHE A 1 192 ? -3.897 -10.960 14.215 1.00 95.38 192 PHE A O 1
ATOM 1506 N N . HIS A 1 193 ? -5.766 -10.507 15.379 1.00 93.00 193 HIS A N 1
ATOM 1507 C CA . HIS A 1 193 ? -6.600 -11.482 14.682 1.00 93.00 193 HIS A CA 1
ATOM 1508 C C . HIS A 1 193 ? -6.942 -11.013 13.262 1.00 93.00 193 HIS A C 1
ATOM 1510 O O . HIS A 1 193 ? -6.809 -11.795 12.321 1.00 93.00 193 HIS A O 1
ATOM 1516 N N . GLN A 1 194 ? -7.267 -9.731 13.079 1.00 95.31 194 GLN A N 1
ATOM 1517 C CA . GLN A 1 194 ? -7.508 -9.153 11.753 1.00 95.31 194 GLN A CA 1
ATOM 1518 C C . GLN A 1 194 ? -6.271 -9.267 10.847 1.00 95.31 194 GLN A C 1
ATOM 1520 O O . GLN A 1 194 ? -6.374 -9.725 9.707 1.00 95.31 194 GLN A O 1
ATOM 1525 N N . ILE A 1 195 ? -5.080 -8.942 11.367 1.00 96.31 195 ILE A N 1
ATOM 1526 C CA . ILE A 1 195 ? -3.810 -9.115 10.640 1.00 96.31 195 ILE A CA 1
ATOM 1527 C C . ILE A 1 195 ? -3.534 -10.602 10.364 1.00 96.31 195 ILE A C 1
ATOM 1529 O O . ILE A 1 195 ? -3.063 -10.942 9.277 1.00 96.31 195 ILE A O 1
ATOM 1533 N N . HIS A 1 196 ? -3.869 -11.502 11.296 1.00 91.31 196 HIS A N 1
ATOM 1534 C CA . HIS A 1 196 ? -3.769 -12.944 11.070 1.00 91.31 196 HIS A CA 1
ATOM 1535 C C . HIS A 1 196 ? -4.652 -13.420 9.911 1.00 91.31 196 HIS A C 1
ATOM 1537 O O . HIS A 1 196 ? -4.172 -14.137 9.030 1.00 91.31 196 HIS A O 1
ATOM 1543 N N . CYS A 1 197 ? -5.914 -12.988 9.864 1.00 90.12 197 CYS A N 1
ATOM 1544 C CA . CYS A 1 197 ? -6.815 -13.287 8.753 1.00 90.12 197 CYS A CA 1
ATOM 1545 C C . CYS A 1 197 ? -6.301 -12.688 7.436 1.00 90.12 197 CYS A C 1
ATOM 1547 O O . CYS A 1 197 ? -6.328 -13.365 6.408 1.00 90.12 197 CYS A O 1
ATOM 1549 N N . LEU A 1 198 ? -5.758 -11.467 7.459 1.00 93.94 198 LEU A N 1
ATOM 1550 C CA . LEU A 1 198 ? -5.150 -10.850 6.278 1.00 93.94 198 LEU A CA 1
ATOM 1551 C C . LEU A 1 198 ? -3.942 -11.656 5.766 1.00 93.94 198 LEU A C 1
ATOM 1553 O O . LEU A 1 198 ? -3.793 -11.847 4.560 1.00 93.94 198 LEU A O 1
ATOM 1557 N N . ASN A 1 199 ? -3.113 -12.194 6.663 1.00 90.25 199 ASN A N 1
ATOM 1558 C CA . ASN A 1 199 ? -1.999 -13.071 6.298 1.00 90.25 199 ASN A CA 1
ATOM 1559 C C . ASN A 1 199 ? -2.481 -14.420 5.730 1.00 90.25 199 ASN A C 1
ATOM 1561 O O . ASN A 1 199 ? -1.920 -14.920 4.756 1.00 90.25 199 ASN A O 1
ATOM 1565 N N . MET A 1 200 ? -3.556 -14.992 6.280 1.00 84.00 200 MET A N 1
ATOM 1566 C CA . MET A 1 200 ? -4.194 -16.184 5.702 1.00 84.00 200 MET A CA 1
ATOM 1567 C C . MET A 1 200 ? -4.706 -15.907 4.282 1.00 84.00 200 MET A C 1
ATOM 1569 O O . MET A 1 200 ? -4.491 -16.720 3.379 1.00 84.00 200 MET A O 1
ATOM 1573 N N . LEU A 1 201 ? -5.324 -14.741 4.056 1.00 86.88 201 LEU A N 1
ATOM 1574 C CA . LEU A 1 201 ? -5.757 -14.311 2.727 1.00 86.88 201 LEU A CA 1
ATOM 1575 C C . LEU A 1 201 ? -4.570 -14.156 1.783 1.00 86.88 201 LEU A C 1
ATOM 1577 O O . LEU A 1 201 ? -4.607 -14.757 0.716 1.00 86.88 201 LEU A O 1
ATOM 1581 N N . ARG A 1 202 ? -3.495 -13.460 2.187 1.00 86.06 202 ARG A N 1
ATOM 1582 C CA . ARG A 1 202 ? -2.241 -13.346 1.413 1.00 86.06 202 ARG A CA 1
ATOM 1583 C C . ARG A 1 202 ? -1.789 -14.694 0.863 1.00 86.06 202 ARG A C 1
ATOM 1585 O O . ARG A 1 202 ? -1.505 -14.806 -0.325 1.00 86.06 202 ARG A O 1
ATOM 1592 N N . MET A 1 203 ? -1.734 -15.707 1.726 1.00 75.31 203 MET A N 1
ATOM 1593 C CA . MET A 1 203 ? -1.300 -17.059 1.360 1.00 75.31 203 MET A CA 1
ATOM 1594 C C . MET A 1 203 ? -2.295 -17.777 0.431 1.00 75.31 203 MET A C 1
ATOM 1596 O O . MET A 1 203 ? -1.912 -18.703 -0.280 1.00 75.31 203 MET A O 1
ATOM 1600 N N . SER A 1 204 ? -3.554 -17.336 0.412 1.00 72.19 204 SER A N 1
ATOM 1601 C CA . SER A 1 204 ? -4.667 -17.960 -0.315 1.00 72.19 204 SER A CA 1
ATOM 1602 C C . SER A 1 204 ? -5.050 -17.243 -1.619 1.00 72.19 204 SER A C 1
ATOM 1604 O O . SER A 1 204 ? -5.810 -17.800 -2.412 1.00 72.19 204 SER A O 1
ATOM 1606 N N . LEU A 1 205 ? -4.525 -16.036 -1.883 1.00 72.62 205 LEU A N 1
ATOM 1607 C CA . LEU A 1 205 ? -4.915 -15.177 -3.017 1.00 72.62 205 LEU A CA 1
ATOM 1608 C C . LEU A 1 205 ? -4.793 -15.850 -4.401 1.00 72.62 205 LEU A C 1
ATOM 1610 O O . LEU A 1 205 ? -5.508 -15.470 -5.325 1.00 72.62 205 LEU A O 1
ATOM 1614 N N . ARG A 1 206 ? -3.969 -16.895 -4.552 1.00 61.22 206 ARG A N 1
ATOM 1615 C CA . ARG A 1 206 ? -3.837 -17.654 -5.810 1.00 61.22 206 ARG A CA 1
ATOM 1616 C C . ARG A 1 206 ? -5.094 -18.454 -6.187 1.00 61.22 206 ARG A C 1
ATOM 1618 O O . ARG A 1 206 ? -5.285 -18.749 -7.360 1.00 61.22 206 ARG A O 1
ATOM 1625 N N . HIS A 1 207 ? -5.950 -18.807 -5.227 1.00 57.25 207 HIS A N 1
ATOM 1626 C CA . HIS A 1 207 ? -7.059 -19.742 -5.458 1.00 57.25 207 HIS A CA 1
ATOM 1627 C C . HIS A 1 207 ? -8.243 -19.140 -6.239 1.00 57.25 207 HIS A C 1
ATOM 1629 O O . HIS A 1 207 ? -8.990 -19.872 -6.877 1.00 57.25 207 HIS A O 1
ATOM 1635 N N . ASN A 1 208 ? -8.397 -17.812 -6.234 1.00 55.22 208 ASN A N 1
ATOM 1636 C CA . ASN A 1 208 ? -9.547 -17.138 -6.850 1.00 55.22 208 ASN A CA 1
ATOM 1637 C C . ASN A 1 208 ? -9.252 -16.554 -8.240 1.00 55.22 208 ASN A C 1
ATOM 1639 O O . ASN A 1 208 ? -10.150 -15.988 -8.865 1.00 55.22 208 ASN A O 1
ATOM 1643 N N . PHE A 1 209 ? -8.009 -16.659 -8.723 1.00 64.12 209 PHE A N 1
ATOM 1644 C CA . PHE A 1 209 ? -7.594 -16.024 -9.974 1.00 64.12 209 PHE A CA 1
ATOM 1645 C C . PHE A 1 209 ? -8.436 -16.495 -11.164 1.00 64.12 209 PHE A C 1
ATOM 1647 O O . PHE A 1 209 ? -8.997 -15.673 -11.887 1.00 64.12 209 PHE A O 1
ATOM 1654 N N . ASP A 1 210 ? -8.601 -17.809 -11.307 1.00 60.34 210 ASP A N 1
ATOM 1655 C CA . ASP A 1 210 ? -9.322 -18.405 -12.433 1.00 60.34 210 ASP A CA 1
ATOM 1656 C C . ASP A 1 210 ? -10.799 -17.978 -12.470 1.00 60.34 210 ASP A C 1
ATOM 1658 O O . ASP A 1 210 ? -11.359 -17.777 -13.544 1.00 60.34 210 ASP A O 1
ATOM 1662 N N . TYR A 1 211 ? -11.427 -17.759 -11.311 1.00 59.03 211 TYR A N 1
ATOM 1663 C CA . TYR A 1 211 ? -12.825 -17.329 -11.232 1.00 59.03 211 TYR A CA 1
ATOM 1664 C C . TYR A 1 211 ? -13.026 -15.880 -11.702 1.00 59.03 211 TYR A C 1
ATOM 1666 O O . TYR A 1 211 ? -13.939 -15.599 -12.476 1.00 59.03 211 TYR A O 1
ATOM 1674 N N . TYR A 1 212 ? -12.174 -14.952 -11.256 1.00 55.62 212 TYR A N 1
ATOM 1675 C CA . TYR A 1 212 ? -12.329 -13.524 -11.570 1.00 55.62 212 TYR A CA 1
ATOM 1676 C C . TYR A 1 212 ? -11.678 -13.114 -12.895 1.00 55.62 212 TYR A C 1
ATOM 1678 O O . TYR A 1 212 ? -12.124 -12.159 -13.535 1.00 55.62 212 TYR A O 1
ATOM 1686 N N . TYR A 1 213 ? -10.628 -13.819 -13.312 1.00 58.12 213 TYR A N 1
ATOM 1687 C CA . TYR A 1 213 ? -9.778 -13.424 -14.433 1.00 58.12 213 TYR A CA 1
ATOM 1688 C C . TYR A 1 213 ? -9.653 -14.500 -15.517 1.00 58.12 213 TYR A C 1
ATOM 1690 O O . TYR A 1 213 ? -9.195 -14.181 -16.612 1.00 58.12 213 TYR A O 1
ATOM 1698 N N . GLY A 1 214 ? -10.122 -15.732 -15.289 1.00 59.66 214 GLY A N 1
ATOM 1699 C CA . GLY A 1 214 ? -9.994 -16.838 -16.250 1.00 59.66 214 GLY A CA 1
ATOM 1700 C C . GLY A 1 214 ? -10.764 -16.654 -17.564 1.00 59.66 214 GLY A C 1
ATOM 1701 O O . GLY A 1 214 ? -10.476 -17.323 -18.550 1.00 59.66 214 GLY A O 1
ATOM 1702 N N . SER A 1 215 ? -11.724 -15.723 -17.624 1.00 59.72 215 SER A N 1
ATOM 1703 C CA . SER A 1 215 ? -12.383 -15.329 -18.882 1.00 59.72 215 SER A CA 1
ATOM 1704 C C . SER A 1 215 ? -11.552 -14.350 -19.719 1.00 59.72 215 SER A C 1
ATOM 1706 O O . SER A 1 215 ? -11.766 -14.241 -20.925 1.00 59.72 215 SER A O 1
ATOM 1708 N N . LYS A 1 216 ? -10.613 -13.636 -19.086 1.00 58.91 216 LYS A N 1
ATOM 1709 C CA . LYS A 1 216 ? -9.720 -12.654 -19.719 1.00 58.91 216 LYS A CA 1
ATOM 1710 C C . LYS A 1 216 ? -8.322 -13.213 -19.981 1.00 58.91 216 LYS A C 1
ATOM 1712 O O . LYS A 1 216 ? -7.623 -12.691 -20.841 1.00 58.91 216 LYS A O 1
ATOM 1717 N N . PHE A 1 217 ? -7.930 -14.265 -19.266 1.00 55.72 217 PHE A N 1
ATOM 1718 C CA . PHE A 1 217 ? -6.622 -14.903 -19.369 1.00 55.72 217 PHE A CA 1
ATOM 1719 C C . PHE A 1 217 ? -6.804 -16.428 -19.432 1.00 55.72 217 PHE A C 1
ATOM 1721 O O . PHE A 1 217 ? -7.561 -16.963 -18.624 1.00 55.72 217 PHE A O 1
ATOM 1728 N N . PRO A 1 218 ? -6.153 -17.144 -20.369 1.00 51.16 218 PRO A N 1
ATOM 1729 C CA . PRO A 1 218 ? -6.340 -18.585 -20.522 1.00 51.16 218 PRO A CA 1
ATOM 1730 C C . PRO A 1 218 ? -6.032 -19.364 -19.226 1.00 51.16 218 PRO A C 1
ATOM 1732 O O . PRO A 1 218 ? -5.128 -18.976 -18.479 1.00 51.16 218 PRO A O 1
ATOM 1735 N N . PRO A 1 219 ? -6.738 -20.478 -18.952 1.00 51.53 219 PRO A N 1
ATOM 1736 C CA . PRO A 1 219 ? -6.524 -21.270 -17.744 1.00 51.53 219 PRO A CA 1
ATOM 1737 C C . PRO A 1 219 ? -5.084 -21.794 -17.677 1.00 51.53 219 PRO A C 1
ATOM 1739 O O . PRO A 1 219 ? -4.586 -22.406 -18.623 1.00 51.53 219 PRO A O 1
ATOM 1742 N N . GLY A 1 220 ? -4.417 -21.544 -16.548 1.00 54.91 220 GLY A N 1
ATOM 1743 C CA . GLY A 1 220 ? -3.024 -21.940 -16.315 1.00 54.91 220 GLY A CA 1
ATOM 1744 C C . GLY A 1 220 ? -1.967 -20.928 -16.770 1.00 54.91 220 GLY A C 1
ATOM 1745 O O . GLY A 1 220 ? -0.775 -21.211 -16.635 1.00 54.91 220 GLY A O 1
ATOM 1746 N N . VAL A 1 221 ? -2.363 -19.752 -17.268 1.00 51.16 221 VAL A N 1
ATOM 1747 C CA . VAL A 1 221 ? -1.413 -18.677 -17.582 1.00 51.16 221 VAL A CA 1
ATOM 1748 C C . VAL A 1 221 ? -1.003 -17.972 -16.282 1.00 51.16 221 VAL A C 1
ATOM 1750 O O . VAL A 1 221 ? -1.872 -17.611 -15.484 1.00 51.16 221 VAL A O 1
ATOM 1753 N N . PRO A 1 222 ? 0.305 -17.769 -16.032 1.00 54.84 222 PRO A N 1
ATOM 1754 C CA . PRO A 1 222 ? 0.767 -16.912 -14.950 1.00 54.84 222 PRO A CA 1
ATOM 1755 C C . PRO A 1 222 ? 0.059 -15.560 -15.032 1.00 54.84 222 PRO A C 1
ATOM 1757 O O . PRO A 1 222 ? 0.030 -14.932 -16.087 1.00 54.84 222 PRO A O 1
ATOM 1760 N N . THR A 1 223 ? -0.526 -15.116 -13.924 1.00 61.16 223 THR A N 1
ATOM 1761 C CA . THR A 1 223 ? -1.144 -13.793 -13.824 1.00 61.16 223 THR A CA 1
ATOM 1762 C C . THR A 1 223 ? -0.165 -12.728 -14.338 1.00 61.16 223 THR A C 1
ATOM 1764 O O . THR A 1 223 ? 1.019 -12.787 -13.989 1.00 61.16 223 THR A O 1
ATOM 1767 N N . ASN A 1 224 ? -0.618 -11.753 -15.132 1.00 64.50 224 ASN A N 1
ATOM 1768 C CA . ASN A 1 224 ? 0.291 -10.722 -15.641 1.00 64.50 224 ASN A CA 1
ATOM 1769 C C . ASN A 1 224 ? 0.967 -9.940 -14.489 1.00 64.50 224 ASN A C 1
ATOM 1771 O O . ASN A 1 224 ? 0.468 -9.895 -13.357 1.00 64.50 224 ASN A O 1
ATOM 1775 N N . LYS A 1 225 ? 2.137 -9.345 -14.763 1.00 72.94 225 LYS A N 1
ATOM 1776 C CA . LYS A 1 225 ? 2.961 -8.622 -13.771 1.00 72.94 225 LYS A CA 1
ATOM 1777 C C . LYS A 1 225 ? 2.128 -7.592 -12.993 1.00 72.94 225 LYS A C 1
ATOM 1779 O O . LYS A 1 225 ? 2.206 -7.538 -11.766 1.00 72.94 225 LYS A O 1
ATOM 1784 N N . LEU A 1 226 ? 1.261 -6.855 -13.691 1.00 74.38 226 LEU A N 1
ATOM 1785 C CA . LEU A 1 226 ? 0.365 -5.859 -13.107 1.00 74.38 226 LEU A CA 1
ATOM 1786 C C . LEU A 1 226 ? -0.622 -6.448 -12.094 1.00 74.38 226 LEU A C 1
ATOM 1788 O O . LEU A 1 226 ? -0.832 -5.847 -11.045 1.00 74.38 226 LEU A O 1
ATOM 1792 N N . HIS A 1 227 ? -1.209 -7.614 -12.366 1.00 75.62 227 HIS A N 1
ATOM 1793 C CA . HIS A 1 227 ? -2.148 -8.255 -11.450 1.00 75.62 227 HIS A CA 1
ATOM 1794 C C . HIS A 1 227 ? -1.480 -8.644 -10.125 1.00 75.62 227 HIS A C 1
ATOM 1796 O O . HIS A 1 227 ? -2.008 -8.338 -9.056 1.00 75.62 227 HIS A O 1
ATOM 1802 N N . ASN A 1 228 ? -0.291 -9.250 -10.179 1.00 74.69 228 ASN A N 1
ATOM 1803 C CA . ASN A 1 228 ? 0.465 -9.604 -8.973 1.00 74.69 228 ASN A CA 1
ATOM 1804 C C . ASN A 1 228 ? 0.868 -8.373 -8.161 1.00 74.69 228 ASN A C 1
ATOM 1806 O O . ASN A 1 228 ? 0.714 -8.358 -6.938 1.00 74.69 228 ASN A O 1
ATOM 1810 N N . LEU A 1 229 ? 1.327 -7.319 -8.842 1.00 77.88 229 LEU A N 1
ATOM 1811 C CA . LEU A 1 229 ? 1.593 -6.030 -8.209 1.00 77.88 229 LEU A CA 1
ATOM 1812 C C . LEU A 1 229 ? 0.326 -5.465 -7.561 1.00 77.88 229 LEU A C 1
ATOM 1814 O O . LEU A 1 229 ? 0.398 -4.970 -6.435 1.00 77.88 229 LEU A O 1
ATOM 1818 N N . HIS A 1 230 ? -0.827 -5.597 -8.232 1.00 81.12 230 HIS A N 1
ATOM 1819 C CA . HIS A 1 230 ? -2.119 -5.140 -7.732 1.00 81.12 230 HIS A CA 1
ATOM 1820 C C . HIS A 1 230 ? -2.533 -5.875 -6.442 1.00 81.12 230 HIS A C 1
ATOM 1822 O O . HIS A 1 230 ? -2.939 -5.260 -5.460 1.00 81.12 230 HIS A O 1
ATOM 1828 N N . LEU A 1 231 ? -2.386 -7.197 -6.402 1.00 81.50 231 LEU A N 1
ATOM 1829 C CA . LEU A 1 231 ? -2.687 -7.972 -5.198 1.00 81.50 231 LEU A CA 1
ATOM 1830 C C . LEU A 1 231 ? -1.731 -7.637 -4.044 1.00 81.50 231 LEU A C 1
ATOM 1832 O O . LEU A 1 231 ? -2.175 -7.459 -2.907 1.00 81.50 231 LEU A O 1
ATOM 1836 N N . GLY A 1 232 ? -0.436 -7.499 -4.340 1.00 81.19 232 GLY A N 1
ATOM 1837 C CA . GLY A 1 232 ? 0.585 -7.151 -3.354 1.00 81.19 232 GLY A CA 1
ATOM 1838 C C . GLY A 1 232 ? 0.375 -5.771 -2.720 1.00 81.19 232 GLY A C 1
ATOM 1839 O O . GLY A 1 232 ? 0.408 -5.657 -1.493 1.00 81.19 232 GLY A O 1
ATOM 1840 N N . HIS A 1 233 ? 0.125 -4.717 -3.517 1.00 87.50 233 HIS A N 1
ATOM 1841 C CA . HIS A 1 233 ? -0.120 -3.376 -2.951 1.00 87.50 233 HIS A CA 1
ATOM 1842 C C . HIS A 1 233 ? -1.466 -3.295 -2.220 1.00 87.50 233 HIS A C 1
ATOM 1844 O O . HIS A 1 233 ? -1.503 -2.704 -1.145 1.00 87.50 233 HIS A O 1
ATOM 1850 N N . CYS A 1 234 ? -2.537 -3.934 -2.717 1.00 86.88 234 CYS A N 1
ATOM 1851 C CA . CYS A 1 234 ? -3.831 -3.958 -2.026 1.00 86.88 234 CYS A CA 1
ATOM 1852 C C . CYS A 1 234 ? -3.705 -4.574 -0.633 1.00 86.88 234 CYS A C 1
ATOM 1854 O O . CYS A 1 234 ? -4.152 -3.984 0.351 1.00 86.88 234 CYS A O 1
ATOM 1856 N N . LEU A 1 235 ? -3.051 -5.734 -0.541 1.00 90.31 235 LEU A N 1
ATOM 1857 C CA . LEU A 1 235 ? -2.785 -6.393 0.731 1.00 90.31 235 LEU A CA 1
ATOM 1858 C C . LEU A 1 235 ? -1.987 -5.486 1.680 1.00 90.31 235 LEU A C 1
ATOM 1860 O O . LEU A 1 235 ? -2.323 -5.379 2.859 1.00 90.31 235 LEU A O 1
ATOM 1864 N N . HIS A 1 236 ? -0.952 -4.816 1.170 1.00 91.50 236 HIS A N 1
ATOM 1865 C CA . HIS A 1 236 ? -0.125 -3.916 1.970 1.00 91.50 236 HIS A CA 1
ATOM 1866 C C . HIS A 1 236 ? -0.889 -2.677 2.450 1.00 91.50 236 HIS A C 1
ATOM 1868 O O . HIS A 1 236 ? -0.770 -2.319 3.617 1.00 91.50 236 HIS A O 1
ATOM 1874 N N . ILE A 1 237 ? -1.717 -2.055 1.604 1.00 91.69 237 ILE A N 1
ATOM 1875 C CA . ILE A 1 237 ? -2.555 -0.910 1.995 1.00 91.69 237 ILE A CA 1
ATOM 1876 C C . ILE A 1 237 ? -3.546 -1.324 3.083 1.00 91.69 237 ILE A C 1
ATOM 1878 O O . ILE A 1 237 ? -3.746 -0.577 4.042 1.00 91.69 237 ILE A O 1
ATOM 1882 N N . LEU A 1 238 ? -4.155 -2.506 2.969 1.00 94.75 238 LEU A N 1
ATOM 1883 C CA . LEU A 1 238 ? -5.031 -3.029 4.017 1.00 94.75 238 LEU A CA 1
ATOM 1884 C C . LEU A 1 238 ? -4.255 -3.234 5.320 1.00 94.75 238 LEU A C 1
ATOM 1886 O O . LEU A 1 238 ? -4.707 -2.775 6.365 1.00 94.75 238 LEU A O 1
ATOM 1890 N N . LEU A 1 239 ? -3.063 -3.833 5.257 1.00 95.19 239 LEU A N 1
ATOM 1891 C CA . LEU A 1 239 ? -2.205 -4.007 6.427 1.00 95.19 239 LEU A CA 1
ATOM 1892 C C . LEU A 1 239 ? -1.841 -2.665 7.079 1.00 95.19 239 LEU A C 1
ATOM 1894 O O . LEU A 1 239 ? -1.971 -2.523 8.294 1.00 95.19 239 LEU A O 1
ATOM 1898 N N . GLU A 1 240 ? -1.414 -1.673 6.293 1.00 93.69 240 GLU A N 1
ATOM 1899 C CA . GLU A 1 240 ? -1.079 -0.344 6.810 1.00 93.69 240 GLU A CA 1
ATOM 1900 C C . GLU A 1 240 ? -2.284 0.323 7.479 1.00 93.69 240 GLU A C 1
ATOM 1902 O O . GLU A 1 240 ? -2.128 0.931 8.537 1.00 93.69 240 GLU A O 1
ATOM 1907 N N . ASN A 1 241 ? -3.488 0.171 6.917 1.00 94.31 241 ASN A N 1
ATOM 1908 C CA . ASN A 1 241 ? -4.712 0.680 7.535 1.00 94.31 241 ASN A CA 1
ATOM 1909 C C . ASN A 1 241 ? -5.057 -0.055 8.836 1.00 94.31 241 ASN A C 1
ATOM 1911 O O . ASN A 1 241 ? -5.399 0.606 9.817 1.00 94.31 241 ASN A O 1
ATOM 1915 N N . LEU A 1 242 ? -4.912 -1.384 8.890 1.00 95.44 242 LEU A N 1
ATOM 1916 C CA . LEU A 1 242 ? -5.101 -2.155 10.124 1.00 95.44 242 LEU A CA 1
ATOM 1917 C C . LEU A 1 242 ? -4.130 -1.683 11.211 1.00 95.44 242 LEU A C 1
ATOM 1919 O O . LEU A 1 242 ? -4.557 -1.348 12.314 1.00 95.44 242 LEU A O 1
ATOM 1923 N N . MET A 1 243 ? -2.843 -1.550 10.881 1.00 94.31 243 MET A N 1
ATOM 1924 C CA . MET A 1 243 ? -1.816 -1.081 11.816 1.00 94.31 243 MET A CA 1
ATOM 1925 C C . MET A 1 243 ? -2.015 0.380 12.236 1.00 94.31 243 MET A C 1
ATOM 1927 O O . MET A 1 243 ? -1.738 0.725 13.381 1.00 94.31 243 MET A O 1
ATOM 1931 N N . CYS A 1 244 ? -2.484 1.241 11.329 1.00 94.06 244 CYS A N 1
ATOM 1932 C CA . CYS A 1 244 ? -2.778 2.639 11.634 1.00 94.06 244 CYS A CA 1
ATOM 1933 C C . CYS A 1 244 ? -4.020 2.800 12.509 1.00 94.06 244 CYS A C 1
ATOM 1935 O O . CYS A 1 244 ? -4.036 3.670 13.376 1.00 94.06 244 CYS A O 1
ATOM 1937 N N . SER A 1 245 ? -5.066 2.007 12.258 1.00 92.06 245 SER A N 1
ATOM 1938 C CA . SER A 1 245 ? -6.262 2.011 13.100 1.00 92.06 245 SER A CA 1
ATOM 1939 C C . SER A 1 245 ? -5.952 1.440 14.480 1.00 92.06 245 SER A C 1
ATOM 1941 O O . SER A 1 245 ? -6.447 1.970 15.469 1.00 92.06 245 SER A O 1
ATOM 1943 N N . GLY A 1 246 ? -5.091 0.413 14.534 1.00 90.38 246 GLY A N 1
ATOM 1944 C CA . GLY A 1 246 ? -4.514 -0.115 15.762 1.00 90.38 246 GLY A CA 1
ATOM 1945 C C . GLY A 1 246 ? -5.571 -0.451 16.803 1.00 90.38 246 GLY A C 1
ATOM 1946 O O . GLY A 1 246 ? -5.397 -0.064 17.957 1.00 90.38 246 GLY A O 1
ATOM 1947 N N . ASN A 1 247 ? -6.682 -1.085 16.395 1.00 90.62 247 ASN A N 1
ATOM 1948 C CA . ASN A 1 247 ? -7.782 -1.341 17.320 1.00 90.62 247 ASN A CA 1
ATOM 1949 C C . ASN A 1 247 ? -7.271 -2.119 18.548 1.00 90.62 247 ASN A C 1
ATOM 1951 O O . ASN A 1 247 ? -6.378 -2.966 18.457 1.00 90.62 247 ASN A O 1
ATOM 1955 N N . VAL A 1 248 ? -7.809 -1.782 19.716 1.00 92.56 248 VAL A N 1
ATOM 1956 C CA . VAL A 1 248 ? -7.446 -2.429 20.986 1.00 92.56 248 VAL A CA 1
ATOM 1957 C C . VAL A 1 248 ? -8.633 -3.155 21.608 1.00 92.56 248 VAL A C 1
ATOM 1959 O O . VAL A 1 248 ? -8.603 -3.484 22.795 1.00 92.56 248 VAL A O 1
ATOM 1962 N N . ASP A 1 249 ? -9.672 -3.392 20.810 1.00 93.12 249 ASP A N 1
ATOM 1963 C CA . ASP A 1 249 ? -10.860 -4.129 21.219 1.00 93.12 249 ASP A CA 1
ATOM 1964 C C . ASP A 1 249 ? -10.465 -5.581 21.540 1.00 93.12 249 ASP A C 1
ATOM 1966 O O . ASP A 1 249 ? -9.498 -6.120 20.987 1.00 93.12 249 ASP A O 1
ATOM 1970 N N . ILE A 1 250 ? -11.167 -6.206 22.488 1.00 92.12 250 ILE A N 1
ATOM 1971 C CA . ILE A 1 250 ? -10.802 -7.526 23.013 1.00 92.12 250 ILE A CA 1
ATOM 1972 C C . ILE A 1 250 ? -11.884 -8.546 22.694 1.00 92.12 250 ILE A C 1
ATOM 1974 O O . ILE A 1 250 ? -13.046 -8.356 23.049 1.00 92.12 250 ILE A O 1
ATOM 1978 N N . TYR A 1 251 ? -11.468 -9.675 22.122 1.00 92.31 251 TYR A N 1
ATOM 1979 C CA . TYR A 1 251 ? -12.290 -10.876 22.041 1.00 92.31 251 TYR A CA 1
ATOM 1980 C C . TYR A 1 251 ? -11.922 -11.880 23.129 1.00 92.31 251 TYR A C 1
ATOM 1982 O O . TYR A 1 251 ? -10.761 -12.006 23.538 1.00 92.31 251 TYR A O 1
ATOM 1990 N N . THR A 1 252 ? -12.933 -12.595 23.612 1.00 93.56 252 THR A N 1
ATOM 1991 C CA . THR A 1 252 ? -12.808 -13.584 24.684 1.00 93.56 252 THR A CA 1
ATOM 1992 C C . THR A 1 252 ? -12.888 -14.999 24.124 1.00 93.56 252 THR A C 1
ATOM 1994 O O . THR A 1 252 ? -12.933 -15.204 22.911 1.00 93.56 252 THR A O 1
ATOM 1997 N N . HIS A 1 253 ? -12.810 -15.998 24.999 1.00 91.69 253 HIS A N 1
ATOM 1998 C CA . HIS A 1 253 ? -12.988 -17.397 24.625 1.00 91.69 253 HIS A CA 1
ATOM 1999 C C . HIS A 1 253 ? -14.038 -18.033 25.532 1.00 91.69 253 HIS A C 1
ATOM 2001 O O . HIS A 1 253 ? -14.209 -17.590 26.664 1.00 91.69 253 HIS A O 1
ATOM 2007 N N . TYR A 1 254 ? -14.692 -19.086 25.061 1.00 89.38 254 TYR A N 1
ATOM 2008 C CA . TYR A 1 254 ? -15.644 -19.899 25.819 1.00 89.38 254 TYR A CA 1
ATOM 2009 C C . TYR A 1 254 ? -15.333 -21.386 25.634 1.00 89.38 254 TYR A C 1
ATOM 2011 O O . TYR A 1 254 ? -14.522 -21.777 24.786 1.00 89.38 254 TYR A O 1
ATOM 2019 N N . TRP A 1 255 ? -15.936 -22.231 26.464 1.00 86.31 255 TRP A N 1
ATOM 2020 C CA . TRP A 1 255 ? -15.805 -23.681 26.336 1.00 86.31 255 TRP A CA 1
ATOM 2021 C C . TRP A 1 255 ? -16.914 -24.218 25.442 1.00 86.31 255 TRP A C 1
ATOM 2023 O O . TRP A 1 255 ? -18.072 -23.856 25.604 1.00 86.31 255 TRP A O 1
ATOM 2033 N N . MET A 1 256 ? -16.568 -25.111 24.521 1.00 82.31 256 MET A N 1
ATOM 2034 C CA . MET A 1 256 ? -17.551 -25.793 23.685 1.00 82.31 256 MET A CA 1
ATOM 2035 C C . MET A 1 256 ? -17.403 -27.302 23.829 1.00 82.31 256 MET A C 1
ATOM 2037 O O . MET A 1 256 ? -16.308 -27.808 24.062 1.00 82.31 256 MET A O 1
ATOM 2041 N N . ASP A 1 257 ? -18.501 -28.028 23.678 1.00 81.44 257 ASP A N 1
ATOM 2042 C CA . ASP A 1 257 ? -18.540 -29.490 23.777 1.00 81.44 257 ASP A CA 1
ATOM 2043 C C . ASP A 1 257 ? -17.768 -30.188 22.644 1.00 81.44 257 ASP A C 1
ATOM 2045 O O . ASP A 1 257 ? -17.185 -31.257 22.840 1.00 81.44 257 ASP A O 1
ATOM 2049 N N . ALA A 1 258 ? -17.714 -29.561 21.468 1.00 78.00 258 ALA A N 1
ATOM 2050 C CA . ALA A 1 258 ? -17.098 -30.118 20.270 1.00 78.00 258 ALA A CA 1
ATOM 2051 C C . ALA A 1 258 ? -15.554 -30.097 20.264 1.00 78.00 258 ALA A C 1
ATOM 2053 O O . ALA A 1 258 ? -14.948 -30.683 19.364 1.00 78.00 258 ALA A O 1
ATOM 2054 N N . GLN A 1 259 ? -14.887 -29.461 21.237 1.00 83.19 259 GLN A N 1
ATOM 2055 C CA . GLN A 1 259 ? -13.426 -29.536 21.364 1.00 83.19 259 GLN A CA 1
ATOM 2056 C C . GLN A 1 259 ? -12.919 -29.286 22.789 1.00 83.19 259 GLN A C 1
ATOM 2058 O O . GLN A 1 259 ? -13.574 -28.682 23.623 1.00 83.19 259 GLN A O 1
ATOM 2063 N N . LYS A 1 260 ? -11.684 -29.725 23.060 1.00 76.75 260 LYS A N 1
ATOM 2064 C CA . LYS A 1 260 ? -11.066 -29.623 24.394 1.00 76.75 260 LYS A CA 1
ATOM 2065 C C . LYS A 1 260 ? -10.468 -28.250 24.714 1.00 76.75 260 LYS A C 1
ATOM 2067 O O . LYS A 1 260 ? -10.158 -27.981 25.870 1.00 76.75 260 LYS A O 1
ATOM 2072 N N . HIS A 1 261 ? -10.226 -27.419 23.705 1.00 80.31 261 HIS A N 1
ATOM 2073 C CA . HIS A 1 261 ? -9.615 -26.103 23.876 1.00 80.31 261 HIS A CA 1
ATOM 2074 C C . HIS A 1 261 ? -10.682 -25.009 23.897 1.00 80.31 261 HIS A C 1
ATOM 2076 O O . HIS A 1 261 ? -11.728 -25.150 23.267 1.00 80.31 261 HIS A O 1
ATOM 2082 N N . ALA A 1 262 ? -10.398 -23.912 24.603 1.00 82.62 262 ALA A N 1
ATOM 2083 C CA . ALA A 1 262 ? -11.277 -22.751 24.618 1.00 82.62 262 ALA A CA 1
ATOM 2084 C C . ALA A 1 262 ? -11.397 -22.175 23.197 1.00 82.62 262 ALA A C 1
ATOM 2086 O O . ALA A 1 262 ? -10.384 -21.943 22.527 1.00 82.62 262 ALA A O 1
ATOM 2087 N N . PHE A 1 263 ? -12.628 -21.978 22.733 1.00 85.00 263 PHE A N 1
ATOM 2088 C CA . PHE A 1 263 ? -12.932 -21.461 21.405 1.00 85.00 263 PHE A CA 1
ATOM 2089 C C . PHE A 1 263 ? -13.089 -19.937 21.453 1.00 85.00 263 PHE A C 1
ATOM 2091 O O . PHE A 1 263 ? -13.692 -19.432 22.398 1.00 85.00 263 PHE A O 1
ATOM 2098 N N . PRO A 1 264 ? -12.535 -19.187 20.487 1.00 88.38 264 PRO A N 1
ATOM 2099 C CA . PRO A 1 264 ? -12.654 -17.733 20.460 1.00 88.38 264 PRO A CA 1
ATOM 2100 C C . PRO A 1 264 ? -14.077 -17.271 20.114 1.00 88.38 264 PRO A C 1
ATOM 2102 O O . PRO A 1 264 ? -14.701 -17.784 19.187 1.00 88.38 264 PRO A O 1
ATOM 2105 N N . ASP A 1 265 ? -14.563 -16.250 20.817 1.00 90.06 265 ASP A N 1
ATOM 2106 C CA . ASP A 1 265 ? -15.783 -15.525 20.461 1.00 90.06 265 ASP A CA 1
ATOM 2107 C C . ASP A 1 265 ? -15.441 -14.259 19.678 1.00 90.06 265 ASP A C 1
ATOM 2109 O O . ASP A 1 265 ? -15.131 -13.220 20.256 1.00 90.06 265 ASP A O 1
ATOM 2113 N N . PHE A 1 266 ? -15.509 -14.345 18.352 1.00 87.06 266 PHE A N 1
ATOM 2114 C CA . PHE A 1 266 ? -15.220 -13.217 17.467 1.00 87.06 266 PHE A CA 1
ATOM 2115 C C . PHE A 1 266 ? -16.355 -12.184 17.384 1.00 87.06 266 PHE A C 1
ATOM 2117 O O . PHE A 1 266 ? -16.183 -11.154 16.736 1.00 87.06 266 PHE A O 1
ATOM 2124 N N . ASN A 1 267 ? -17.504 -12.418 18.029 1.00 87.69 267 ASN A N 1
ATOM 2125 C CA . ASN A 1 267 ? -18.593 -11.442 18.061 1.00 87.69 267 ASN A CA 1
ATOM 2126 C C . ASN A 1 267 ? -18.314 -10.411 19.156 1.00 87.69 267 ASN A C 1
ATOM 2128 O O . ASN A 1 267 ? -18.751 -10.548 20.304 1.00 87.69 267 ASN A O 1
ATOM 2132 N N . ILE A 1 268 ? -17.545 -9.385 18.811 1.00 89.44 268 ILE A N 1
ATOM 2133 C CA . ILE A 1 268 ? -17.192 -8.295 19.719 1.00 89.44 268 ILE A CA 1
ATOM 2134 C C . ILE A 1 268 ? -17.869 -6.991 19.314 1.00 89.44 268 ILE A C 1
ATOM 2136 O O . ILE A 1 268 ? -18.243 -6.783 18.161 1.00 89.44 268 ILE A O 1
ATOM 2140 N N . ASN A 1 269 ? -18.032 -6.110 20.293 1.00 89.00 269 ASN A N 1
ATOM 2141 C CA . ASN A 1 269 ? -18.555 -4.775 20.062 1.00 89.00 269 ASN A CA 1
ATOM 2142 C C . ASN A 1 269 ? -17.441 -3.871 19.517 1.00 89.00 269 ASN A C 1
ATOM 2144 O O . ASN A 1 269 ? -16.298 -3.945 19.964 1.00 89.00 269 ASN A O 1
ATOM 2148 N N . HIS A 1 270 ? -17.800 -2.994 18.582 1.00 90.69 270 HIS A N 1
ATOM 2149 C CA . HIS A 1 270 ? -16.913 -1.981 18.018 1.00 90.69 270 HIS A CA 1
ATOM 2150 C C . HIS A 1 270 ? -17.618 -0.626 17.978 1.00 90.69 270 HIS A C 1
ATOM 2152 O O . HIS A 1 270 ? -18.812 -0.538 17.675 1.00 90.69 270 HIS A O 1
ATOM 2158 N N . LYS A 1 271 ? -16.856 0.455 18.171 1.00 89.81 271 LYS A N 1
ATOM 2159 C CA . LYS A 1 271 ? -17.323 1.814 17.868 1.00 89.81 271 LYS A CA 1
ATOM 2160 C C . LYS A 1 271 ? -17.058 2.155 16.409 1.00 89.81 271 LYS A C 1
ATOM 2162 O O . LYS A 1 271 ? -16.031 2.729 16.052 1.00 89.81 271 LYS A O 1
ATOM 2167 N N . CYS A 1 272 ? -18.004 1.784 15.558 1.00 90.44 272 CYS A N 1
ATOM 2168 C CA . CYS A 1 272 ? -17.913 2.011 14.123 1.00 90.44 272 CYS A CA 1
ATOM 2169 C C . CYS A 1 272 ? -18.270 3.452 13.739 1.00 90.44 272 CYS A C 1
ATOM 2171 O O . CYS A 1 272 ? -19.091 4.113 14.376 1.00 90.44 272 CYS A O 1
ATOM 2173 N N . ARG A 1 273 ? -17.682 3.921 12.636 1.00 91.62 273 ARG A N 1
ATOM 2174 C CA . ARG A 1 273 ? -18.235 5.056 11.889 1.00 91.62 273 ARG A CA 1
ATOM 2175 C C . ARG A 1 273 ? -19.483 4.569 11.159 1.00 91.62 273 ARG A C 1
ATOM 2177 O O . ARG A 1 273 ? -19.479 3.447 10.660 1.00 91.62 273 ARG A O 1
ATOM 2184 N N . ASP A 1 274 ? -20.509 5.409 11.087 1.00 93.69 274 ASP A N 1
ATOM 2185 C CA . ASP A 1 274 ? -21.721 5.108 10.327 1.00 93.69 274 ASP A CA 1
ATOM 2186 C C . ASP A 1 274 ? -21.371 4.974 8.838 1.00 93.69 274 ASP A C 1
ATOM 2188 O O . ASP A 1 274 ? -21.058 5.958 8.163 1.00 93.69 274 ASP A O 1
ATOM 2192 N N . PHE A 1 275 ? -21.342 3.731 8.357 1.00 91.44 275 PHE A N 1
ATOM 2193 C CA . PHE A 1 275 ? -20.967 3.431 6.983 1.00 91.44 275 PHE A CA 1
ATOM 2194 C C . PHE A 1 275 ? -22.067 3.832 6.003 1.00 91.44 275 PHE A C 1
ATOM 2196 O O . PHE A 1 275 ? -21.743 4.293 4.912 1.00 91.44 275 PHE A O 1
ATOM 2203 N N . ASP A 1 276 ? -23.336 3.744 6.403 1.00 96.44 276 ASP A N 1
ATOM 2204 C CA . ASP A 1 276 ? -24.464 4.115 5.551 1.00 96.44 276 ASP A CA 1
ATOM 2205 C C . ASP A 1 276 ? -24.489 5.626 5.324 1.00 96.44 276 ASP A C 1
ATOM 2207 O O . ASP A 1 276 ? -24.710 6.076 4.203 1.00 96.44 276 ASP A O 1
ATOM 2211 N N . ALA A 1 277 ? -24.156 6.423 6.344 1.00 97.12 277 ALA A N 1
ATOM 2212 C CA . ALA A 1 277 ? -23.993 7.867 6.176 1.00 97.12 277 ALA A CA 1
ATOM 2213 C C . ALA A 1 277 ? -22.879 8.223 5.169 1.00 97.12 277 ALA A C 1
ATOM 2215 O O . ALA A 1 277 ? -23.034 9.146 4.366 1.00 97.12 277 ALA A O 1
ATOM 2216 N N . ILE A 1 278 ? -21.757 7.493 5.192 1.00 95.31 278 ILE A N 1
ATOM 2217 C CA . ILE A 1 278 ? -20.646 7.690 4.245 1.00 95.31 278 ILE A CA 1
ATOM 2218 C C . ILE A 1 278 ? -21.053 7.232 2.839 1.00 95.31 278 ILE A C 1
ATOM 2220 O O . ILE A 1 278 ? -20.773 7.929 1.861 1.00 95.31 278 ILE A O 1
ATOM 2224 N N . LEU A 1 279 ? -21.707 6.073 2.739 1.00 89.62 279 LEU A N 1
ATOM 2225 C CA . LEU A 1 279 ? -22.158 5.488 1.481 1.00 89.62 279 LEU A CA 1
ATOM 2226 C C . LEU A 1 279 ? -23.195 6.381 0.800 1.00 89.62 279 LEU A C 1
ATOM 2228 O O . LEU A 1 279 ? -23.010 6.720 -0.365 1.00 89.62 279 LEU A O 1
ATOM 2232 N N . ALA A 1 280 ? -24.212 6.832 1.535 1.00 95.88 280 ALA A N 1
ATOM 2233 C CA . ALA A 1 280 ? -25.234 7.738 1.023 1.00 95.88 280 ALA A CA 1
ATOM 2234 C C . ALA A 1 280 ? -24.606 9.022 0.464 1.00 95.88 280 ALA A C 1
ATOM 2236 O O . ALA A 1 280 ? -24.903 9.424 -0.659 1.00 95.88 280 ALA A O 1
ATOM 2237 N N . TRP A 1 281 ? -23.655 9.621 1.193 1.00 97.44 281 TRP A N 1
ATOM 2238 C CA . TRP A 1 281 ? -22.929 10.786 0.690 1.00 97.44 281 TRP A CA 1
ATOM 2239 C C . TRP A 1 281 ? -22.144 10.468 -0.594 1.00 97.44 281 TRP A C 1
ATOM 2241 O O . TRP A 1 281 ? -22.197 11.244 -1.547 1.00 97.44 281 TRP A O 1
ATOM 2251 N N . GLN A 1 282 ? -21.435 9.336 -0.663 1.00 91.19 282 GLN A N 1
ATOM 2252 C CA . GLN A 1 282 ? -20.693 8.932 -1.865 1.00 91.19 282 GLN A CA 1
ATOM 2253 C C . GLN A 1 282 ? -21.629 8.722 -3.064 1.00 91.19 282 GLN A C 1
ATOM 2255 O O . GLN A 1 282 ? -21.326 9.185 -4.162 1.00 91.19 282 GLN A O 1
ATOM 2260 N N . GLU A 1 283 ? -22.754 8.039 -2.876 1.00 90.44 283 GLU A N 1
ATOM 2261 C CA . GLU A 1 283 ? -23.730 7.769 -3.934 1.00 90.44 283 GLU A CA 1
ATOM 2262 C C . GLU A 1 283 ? -24.344 9.064 -4.476 1.00 90.44 283 GLU A C 1
ATOM 2264 O O . GLU A 1 283 ? -24.389 9.253 -5.691 1.00 90.44 283 GLU A O 1
ATOM 2269 N N . GLU A 1 284 ? -24.716 9.997 -3.595 1.00 95.94 284 GLU A N 1
ATOM 2270 C CA . GLU A 1 284 ? -25.271 11.303 -3.973 1.00 95.94 284 GLU A CA 1
ATOM 2271 C C . GLU A 1 284 ? -24.267 12.208 -4.705 1.00 95.94 284 GLU A C 1
ATOM 2273 O O . GLU A 1 284 ? -24.667 13.044 -5.519 1.00 95.94 284 GLU A O 1
ATOM 2278 N N . ASN A 1 285 ? -22.968 12.063 -4.422 1.00 95.62 285 ASN A N 1
ATOM 2279 C CA . ASN A 1 285 ? -21.929 12.982 -4.899 1.00 95.62 285 ASN A CA 1
ATOM 2280 C C . ASN A 1 285 ? -20.995 12.379 -5.967 1.00 95.62 285 ASN A C 1
ATOM 2282 O O . ASN A 1 285 ? -20.124 13.082 -6.487 1.00 95.62 285 ASN A O 1
ATOM 2286 N N . SER A 1 286 ? -21.143 11.097 -6.310 1.00 89.69 286 SER A N 1
ATOM 2287 C CA . SER A 1 286 ? -20.288 10.422 -7.295 1.00 89.69 286 SER A CA 1
ATOM 2288 C C . SER A 1 286 ? -20.754 10.623 -8.741 1.00 89.69 286 SER A C 1
ATOM 2290 O O . SER A 1 286 ? -21.914 10.912 -9.031 1.00 89.69 286 SER A O 1
ATOM 2292 N N . ILE A 1 287 ? -19.821 10.456 -9.683 1.00 88.88 287 ILE A N 1
ATOM 2293 C CA . ILE A 1 287 ? -20.132 10.362 -11.112 1.00 88.88 287 ILE A CA 1
ATOM 2294 C C . ILE A 1 287 ? -20.084 8.895 -11.560 1.00 88.88 287 ILE A C 1
ATOM 2296 O O . ILE A 1 287 ? -19.241 8.145 -11.065 1.00 88.88 287 ILE A O 1
ATOM 2300 N N . PRO A 1 288 ? -20.922 8.481 -12.531 1.00 86.56 288 PRO A N 1
ATOM 2301 C CA . PRO A 1 288 ? -20.840 7.145 -13.111 1.00 86.56 288 PRO A CA 1
ATOM 2302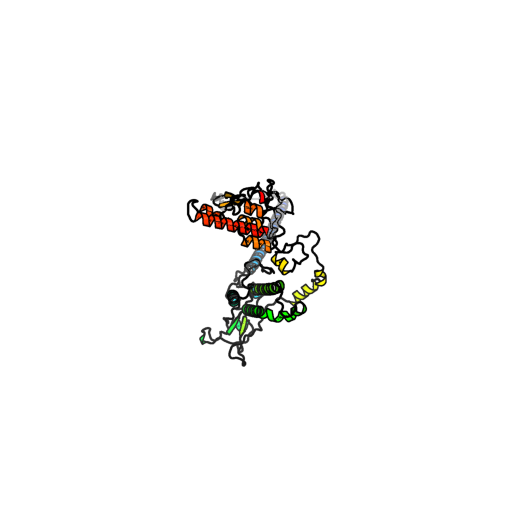 C C . PRO A 1 288 ? -19.452 6.852 -13.688 1.00 86.56 288 PRO A C 1
ATOM 2304 O O . PRO A 1 288 ? -18.841 7.717 -14.331 1.00 86.56 288 PRO A O 1
ATOM 2307 N N . VAL A 1 289 ? -18.975 5.621 -13.494 1.00 74.75 289 VAL A N 1
ATOM 2308 C CA . VAL A 1 289 ? -17.644 5.176 -13.940 1.00 74.75 289 VAL A CA 1
ATOM 2309 C C . VAL A 1 289 ? -17.495 5.316 -15.455 1.00 74.75 289 VAL A C 1
ATOM 2311 O O . VAL A 1 289 ? -16.426 5.683 -15.935 1.00 74.75 289 VAL A O 1
ATOM 2314 N N . GLU A 1 290 ? -18.574 5.127 -16.212 1.00 85.00 290 GLU A N 1
ATOM 2315 C CA . GLU A 1 290 ? -18.592 5.271 -17.669 1.00 85.00 290 GLU A CA 1
ATOM 2316 C C . GLU A 1 290 ? -18.293 6.713 -18.090 1.00 85.00 290 GLU A C 1
ATOM 2318 O O . GLU A 1 290 ? -17.588 6.935 -19.070 1.00 85.00 290 GLU A O 1
ATOM 2323 N N . LYS A 1 291 ? -18.779 7.708 -17.333 1.00 84.25 291 LYS A N 1
ATOM 2324 C CA . LYS A 1 291 ? -18.441 9.117 -17.584 1.00 84.25 291 LYS A CA 1
ATOM 2325 C C . LYS A 1 291 ? -16.991 9.397 -17.219 1.00 84.25 291 LYS A C 1
ATOM 2327 O O . LYS A 1 291 ? -16.293 10.052 -17.990 1.00 84.25 291 LYS A O 1
ATOM 2332 N N . PHE A 1 292 ? -16.526 8.882 -16.082 1.00 75.94 292 PHE A N 1
ATOM 2333 C CA . PHE A 1 292 ? -15.130 9.031 -15.673 1.00 75.94 292 PHE A CA 1
ATOM 2334 C C . PHE A 1 292 ? -14.157 8.413 -16.691 1.00 75.94 292 PHE A C 1
ATOM 2336 O O . PHE A 1 292 ? -13.140 9.024 -17.000 1.00 75.94 292 PHE A O 1
ATOM 2343 N N . ALA A 1 293 ? -14.501 7.272 -17.294 1.00 71.38 293 ALA A N 1
ATOM 2344 C CA . ALA A 1 293 ? -13.692 6.615 -18.324 1.00 71.38 293 ALA A CA 1
ATOM 2345 C C . ALA A 1 293 ? -13.471 7.472 -19.588 1.00 71.38 293 ALA A C 1
ATOM 2347 O O . ALA A 1 293 ? -12.545 7.211 -20.351 1.00 71.38 293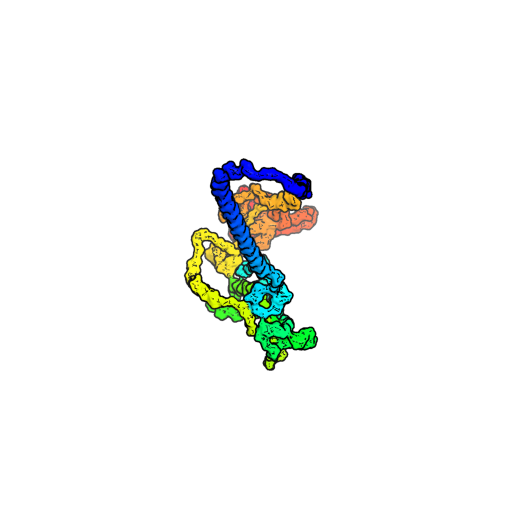 ALA A O 1
ATOM 2348 N N . THR A 1 294 ? -14.292 8.506 -19.807 1.00 85.94 294 THR A N 1
ATOM 2349 C CA . THR A 1 294 ? -14.134 9.462 -20.920 1.00 85.94 294 THR A CA 1
ATOM 2350 C C . THR A 1 294 ? -13.270 10.678 -20.575 1.00 85.94 294 THR A C 1
ATOM 2352 O O . THR A 1 294 ? -13.057 11.547 -21.421 1.00 85.94 294 THR A O 1
ATOM 2355 N N . VAL A 1 295 ? -12.778 10.776 -19.337 1.00 80.56 295 VAL A N 1
ATOM 2356 C CA . VAL A 1 295 ? -11.937 11.888 -18.889 1.00 80.56 295 VAL A CA 1
ATOM 2357 C C . VAL A 1 295 ? -10.500 11.656 -19.352 1.00 80.56 295 VAL A C 1
ATOM 2359 O O . VAL A 1 295 ? -9.783 10.819 -18.810 1.00 80.56 295 VAL A O 1
ATOM 2362 N N . PHE A 1 296 ? -10.060 12.444 -20.333 1.00 84.19 296 PHE A N 1
ATOM 2363 C CA . PHE A 1 296 ? -8.678 12.461 -20.816 1.00 84.19 296 PHE A CA 1
ATOM 2364 C C . PHE A 1 296 ? -7.936 13.709 -20.335 1.00 84.19 296 PHE A C 1
ATOM 2366 O O . PHE A 1 296 ? -8.543 14.743 -20.042 1.00 84.19 296 PHE A O 1
ATOM 2373 N N . ALA A 1 297 ? -6.605 13.628 -20.276 1.00 78.00 297 ALA A N 1
ATOM 2374 C CA . ALA A 1 297 ? -5.773 14.782 -19.960 1.00 78.00 297 ALA A CA 1
ATOM 2375 C C . ALA A 1 297 ? -5.983 15.901 -21.007 1.00 78.00 297 ALA A C 1
ATOM 2377 O O . ALA A 1 297 ? -5.861 15.634 -22.205 1.00 78.00 297 ALA A O 1
ATOM 2378 N N . PRO A 1 298 ? -6.274 17.150 -20.592 1.00 84.44 298 PRO A N 1
ATOM 2379 C CA . PRO A 1 298 ? -6.381 18.269 -21.522 1.00 84.44 298 PRO A CA 1
ATOM 2380 C C . PRO A 1 298 ? -5.062 18.524 -22.276 1.00 84.44 298 PRO A C 1
ATOM 2382 O O . PRO A 1 298 ? -3.984 18.286 -21.717 1.00 84.44 298 PRO A O 1
ATOM 2385 N N . PRO A 1 299 ? -5.107 19.066 -23.509 1.00 86.56 299 PRO A N 1
ATOM 2386 C CA . PRO A 1 299 ? -3.899 19.396 -24.260 1.00 86.56 299 PRO A CA 1
ATOM 2387 C C . PRO A 1 299 ? -2.964 20.325 -23.470 1.00 86.56 299 PRO A C 1
ATOM 2389 O O . PRO A 1 299 ? -3.393 21.355 -22.955 1.00 86.56 299 PRO A O 1
ATOM 2392 N N . GLY A 1 300 ? -1.680 19.966 -23.376 1.00 81.44 300 GLY A N 1
ATOM 2393 C CA . GLY A 1 300 ? -0.661 20.756 -22.669 1.00 81.44 300 GLY A CA 1
ATOM 2394 C C . GLY A 1 300 ? -0.644 20.598 -21.143 1.00 81.44 300 GLY A C 1
ATOM 2395 O O . GLY A 1 300 ? 0.192 21.219 -20.484 1.00 81.44 300 GLY A O 1
ATOM 2396 N N . GLN A 1 301 ? -1.514 19.761 -20.566 1.00 84.50 301 GLN A N 1
ATOM 2397 C CA . GLN A 1 301 ? -1.476 19.456 -19.138 1.00 84.50 301 GLN A CA 1
ATOM 2398 C C . GLN A 1 301 ? -0.168 18.740 -18.774 1.00 84.50 301 GLN A C 1
ATOM 2400 O O . GLN A 1 301 ? 0.275 17.815 -19.456 1.00 84.50 301 GLN A O 1
ATOM 2405 N N . LYS A 1 302 ? 0.441 19.134 -17.650 1.00 81.38 302 LYS A N 1
ATOM 2406 C CA . LYS A 1 302 ? 1.605 18.433 -17.102 1.00 81.38 302 LYS A CA 1
ATOM 2407 C C . LYS A 1 302 ? 1.212 17.001 -16.725 1.00 81.38 302 LYS A C 1
ATOM 2409 O O . LYS A 1 302 ? 0.437 16.803 -15.790 1.00 81.38 302 LYS A O 1
ATOM 2414 N N . VAL A 1 303 ? 1.787 16.025 -17.418 1.00 75.62 303 VAL A N 1
ATOM 2415 C CA . VAL A 1 303 ? 1.647 14.599 -17.103 1.00 75.62 303 VAL A CA 1
ATOM 2416 C C . VAL A 1 303 ? 2.782 14.136 -16.198 1.00 75.62 303 VAL A C 1
ATOM 2418 O O . VAL A 1 303 ? 3.905 14.642 -16.267 1.00 75.62 303 VAL A O 1
ATOM 2421 N N . HIS A 1 304 ? 2.488 13.184 -15.317 1.00 74.56 304 HIS A N 1
ATOM 2422 C CA . HIS A 1 304 ? 3.522 12.521 -14.538 1.00 74.56 304 HIS A CA 1
ATOM 2423 C C . HIS A 1 304 ? 4.221 11.492 -15.429 1.00 74.56 304 HIS A C 1
ATOM 2425 O O . HIS A 1 304 ? 3.571 10.609 -15.983 1.00 74.56 304 HIS A O 1
ATOM 2431 N N . VAL A 1 305 ? 5.536 11.627 -15.596 1.00 76.69 305 VAL A N 1
ATOM 2432 C CA . VAL A 1 305 ? 6.322 10.677 -16.387 1.00 76.69 305 VAL A CA 1
ATOM 2433 C C . VAL A 1 305 ? 6.560 9.441 -15.535 1.00 76.69 305 VAL A C 1
ATOM 2435 O O . VAL A 1 305 ? 7.205 9.523 -14.492 1.00 76.69 305 VAL A O 1
ATOM 2438 N N . MET A 1 306 ? 6.015 8.311 -15.973 1.00 74.31 306 MET A N 1
ATOM 2439 C CA . MET A 1 306 ? 6.154 7.053 -15.254 1.00 74.31 306 MET A CA 1
ATOM 2440 C C . MET A 1 306 ? 7.502 6.378 -15.512 1.00 74.31 306 MET A C 1
ATOM 2442 O O . MET A 1 306 ? 8.124 6.590 -16.557 1.00 74.31 306 MET A O 1
ATOM 2446 N N . SER A 1 307 ? 7.938 5.554 -14.551 1.00 74.44 307 SER A N 1
ATOM 2447 C CA . SER A 1 307 ? 9.145 4.742 -14.688 1.00 74.44 307 SER A CA 1
ATOM 2448 C C . SER A 1 307 ? 9.015 3.745 -15.837 1.00 74.44 307 SER A C 1
ATOM 2450 O O . SER A 1 307 ? 7.919 3.382 -16.264 1.00 74.44 307 SER A O 1
ATOM 2452 N N . HIS A 1 308 ? 10.163 3.280 -16.313 1.00 74.75 308 HIS A N 1
ATOM 2453 C CA . HIS A 1 308 ? 10.241 2.260 -17.345 1.00 74.75 308 HIS A CA 1
ATOM 2454 C C . HIS A 1 308 ? 9.491 0.978 -16.964 1.00 74.75 308 HIS A C 1
ATOM 2456 O O . HIS A 1 308 ? 8.652 0.497 -17.713 1.00 74.75 308 HIS A O 1
ATOM 2462 N N . GLU A 1 309 ? 9.723 0.488 -15.747 1.00 73.44 309 GLU A N 1
ATOM 2463 C CA . GLU A 1 309 ? 9.044 -0.690 -15.211 1.00 73.44 309 GLU A CA 1
ATOM 2464 C C . GLU A 1 309 ? 7.519 -0.516 -15.158 1.00 73.44 309 GLU A C 1
ATOM 2466 O O . GLU A 1 309 ? 6.775 -1.467 -15.386 1.00 73.44 309 GLU A O 1
ATOM 2471 N N . PHE A 1 310 ? 7.032 0.700 -14.886 1.00 77.00 310 PHE A N 1
ATOM 2472 C CA . PHE A 1 310 ? 5.599 0.982 -14.925 1.00 77.00 310 PHE A CA 1
ATOM 2473 C C . PHE A 1 310 ? 5.044 0.867 -16.332 1.00 77.00 310 PHE A C 1
ATOM 2475 O O . PHE A 1 310 ? 4.007 0.243 -16.531 1.00 77.00 310 PHE A O 1
ATOM 2482 N N . LYS A 1 311 ? 5.732 1.461 -17.303 1.00 78.94 311 LYS A N 1
ATOM 2483 C CA . LYS A 1 311 ? 5.340 1.387 -18.708 1.00 78.94 311 LYS A CA 1
ATOM 2484 C C . LYS A 1 311 ? 5.332 -0.067 -19.193 1.00 78.94 311 LYS A C 1
ATOM 2486 O O . LYS A 1 311 ? 4.344 -0.499 -19.772 1.00 78.94 311 LYS A O 1
ATOM 2491 N N . GLU A 1 312 ? 6.357 -0.841 -18.850 1.00 77.50 312 GLU A N 1
ATOM 2492 C CA . GLU A 1 312 ? 6.424 -2.279 -19.132 1.00 77.50 312 GLU A CA 1
ATOM 2493 C C . GLU A 1 312 ? 5.252 -3.048 -18.490 1.00 77.50 312 GLU A C 1
ATOM 2495 O O . GLU A 1 312 ? 4.574 -3.818 -19.165 1.00 77.50 312 GLU A O 1
ATOM 2500 N N . ALA A 1 313 ? 4.951 -2.810 -17.206 1.00 75.88 313 ALA A N 1
ATOM 2501 C CA . ALA A 1 313 ? 3.850 -3.485 -16.509 1.00 75.88 313 ALA A CA 1
ATOM 2502 C C . ALA A 1 313 ? 2.465 -3.179 -17.107 1.00 75.88 313 ALA A C 1
ATOM 2504 O O . ALA A 1 313 ? 1.540 -3.969 -16.928 1.00 75.88 313 ALA A O 1
ATOM 2505 N N . PHE A 1 314 ? 2.322 -2.045 -17.793 1.00 77.06 314 PHE A N 1
ATOM 2506 C CA . PHE A 1 314 ? 1.107 -1.635 -18.497 1.00 77.06 314 PHE A CA 1
ATOM 2507 C C . PHE A 1 314 ? 1.128 -1.975 -19.992 1.00 77.06 314 PHE A C 1
ATOM 2509 O O . PHE A 1 314 ? 0.252 -1.504 -20.713 1.00 77.06 314 PHE A O 1
ATOM 2516 N N . GLU A 1 315 ? 2.104 -2.769 -20.450 1.00 75.19 315 GLU A N 1
ATOM 2517 C CA . GLU A 1 315 ? 2.251 -3.159 -21.860 1.00 75.19 315 GLU A CA 1
ATOM 2518 C C . GLU A 1 315 ? 2.326 -1.933 -22.791 1.00 75.19 315 GLU A C 1
ATOM 2520 O O . GLU A 1 315 ? 1.880 -1.959 -23.931 1.00 75.19 315 GLU A O 1
ATOM 2525 N N . TRP A 1 316 ? 2.890 -0.828 -22.289 1.00 73.44 316 TRP A N 1
ATOM 2526 C CA . TRP A 1 316 ? 3.010 0.438 -23.018 1.00 73.44 316 TRP A CA 1
ATOM 2527 C C . TRP A 1 316 ? 3.964 0.342 -24.217 1.00 73.44 316 TRP A C 1
ATOM 2529 O O . TRP A 1 316 ? 3.828 1.073 -25.192 1.00 73.44 316 TRP A O 1
ATOM 2539 N N . TYR A 1 317 ? 4.956 -0.538 -24.110 1.00 72.25 317 TYR A N 1
ATOM 2540 C CA . TYR A 1 317 ? 5.971 -0.800 -25.120 1.00 72.25 317 TYR A CA 1
ATOM 2541 C C . TYR A 1 317 ? 5.503 -1.936 -26.037 1.00 72.25 317 TYR A C 1
ATOM 2543 O O . TYR A 1 317 ? 5.994 -3.060 -25.945 1.00 72.25 317 TYR A O 1
ATOM 2551 N N . ASP A 1 318 ? 4.486 -1.671 -26.859 1.00 64.75 318 ASP A N 1
ATOM 2552 C CA . ASP A 1 318 ? 4.082 -2.591 -27.925 1.00 64.75 318 ASP A CA 1
ATOM 2553 C C . ASP A 1 318 ? 4.997 -2.449 -29.159 1.00 64.75 318 ASP A C 1
ATOM 2555 O O . ASP A 1 318 ? 5.831 -1.546 -29.237 1.00 64.75 318 ASP A O 1
ATOM 2559 N N . ALA A 1 319 ? 4.872 -3.364 -30.127 1.00 56.28 319 ALA A N 1
ATOM 2560 C CA . ALA A 1 319 ? 5.736 -3.394 -31.313 1.00 56.28 319 ALA A CA 1
ATOM 2561 C C . ALA A 1 319 ? 5.637 -2.131 -32.195 1.00 56.28 319 ALA A C 1
ATOM 2563 O O . ALA A 1 319 ? 6.513 -1.911 -33.032 1.00 56.28 319 ALA A O 1
ATOM 2564 N N . ASP A 1 320 ? 4.591 -1.320 -32.012 1.00 57.88 320 ASP A N 1
ATOM 2565 C CA . ASP A 1 320 ? 4.307 -0.125 -32.803 1.00 57.88 320 ASP A CA 1
ATOM 2566 C C . ASP A 1 320 ? 4.601 1.177 -32.022 1.00 57.88 320 ASP A C 1
ATOM 2568 O O . ASP A 1 320 ? 4.543 2.274 -32.593 1.00 57.88 320 ASP A O 1
ATOM 2572 N N . HIS A 1 321 ? 4.942 1.088 -30.729 1.00 63.28 321 HIS A N 1
ATOM 2573 C CA . HIS A 1 321 ? 5.248 2.241 -29.891 1.00 63.28 321 HIS A CA 1
ATOM 2574 C C . HIS A 1 321 ? 6.664 2.787 -30.204 1.00 63.28 321 HIS A C 1
ATOM 2576 O O . HIS A 1 321 ? 7.637 2.038 -30.202 1.00 63.28 321 HIS A O 1
ATOM 2582 N N . PRO A 1 322 ? 6.839 4.107 -30.436 1.00 57.38 322 PRO A N 1
ATOM 2583 C CA . PRO A 1 322 ? 8.116 4.700 -30.879 1.00 57.38 322 PRO A CA 1
ATOM 2584 C C . PRO A 1 322 ? 9.254 4.679 -29.839 1.00 57.38 322 PRO A C 1
ATOM 2586 O O . PRO A 1 322 ? 10.390 5.016 -30.152 1.00 57.38 322 PRO A O 1
ATOM 2589 N N . ASP A 1 323 ? 8.931 4.339 -28.597 1.00 59.66 323 ASP A N 1
ATOM 2590 C CA . ASP A 1 323 ? 9.851 4.057 -27.490 1.00 59.66 323 ASP A CA 1
ATOM 2591 C C . ASP A 1 323 ? 9.623 2.569 -27.204 1.00 59.66 323 ASP A C 1
ATOM 2593 O O . ASP A 1 323 ? 8.523 2.238 -26.772 1.00 59.66 323 ASP A O 1
ATOM 2597 N N . ASP A 1 324 ? 10.572 1.693 -27.545 1.00 57.53 324 ASP A N 1
ATOM 2598 C CA . ASP A 1 324 ? 10.442 0.224 -27.486 1.00 57.53 324 ASP A CA 1
ATOM 2599 C C . ASP A 1 324 ? 10.785 -0.352 -26.105 1.00 57.53 324 ASP A C 1
ATOM 2601 O O . ASP A 1 324 ? 10.805 -1.567 -25.903 1.00 57.53 324 ASP A O 1
ATOM 2605 N N . GLY A 1 325 ? 11.063 0.516 -25.132 1.00 55.00 325 GLY A N 1
ATOM 2606 C CA . GLY A 1 325 ? 11.393 0.069 -23.795 1.00 55.00 325 GLY A CA 1
ATOM 2607 C C . GLY A 1 325 ? 12.726 -0.685 -23.719 1.00 55.00 325 GLY A C 1
ATOM 2608 O O . GLY A 1 325 ? 12.954 -1.427 -22.767 1.00 55.00 325 GLY A O 1
ATOM 2609 N N . ILE A 1 326 ? 13.655 -0.479 -24.647 1.00 56.84 326 ILE A N 1
ATOM 2610 C CA . ILE A 1 326 ? 15.023 -0.975 -24.498 1.00 56.84 326 ILE A CA 1
ATOM 2611 C C . ILE A 1 326 ? 15.920 0.239 -24.245 1.00 56.84 326 ILE A C 1
ATOM 2613 O O . ILE A 1 326 ? 15.883 1.228 -24.976 1.00 56.84 326 ILE A O 1
ATOM 2617 N N . ILE A 1 327 ? 16.749 0.206 -23.191 1.00 55.47 327 ILE A N 1
ATOM 2618 C CA . ILE A 1 327 ? 17.891 1.131 -23.133 1.00 55.47 327 ILE A CA 1
ATOM 2619 C C . ILE A 1 327 ? 18.759 0.750 -24.326 1.00 55.47 327 ILE A C 1
ATOM 2621 O O . ILE A 1 327 ? 19.448 -0.268 -24.271 1.00 55.47 327 ILE A O 1
ATOM 2625 N N . GLY A 1 328 ? 18.666 1.523 -25.409 1.00 62.78 328 GLY A N 1
ATOM 2626 C CA . GLY A 1 328 ? 19.364 1.220 -26.650 1.00 62.78 328 GLY A CA 1
ATOM 2627 C C . GLY A 1 328 ? 20.830 0.909 -26.369 1.00 62.78 328 GLY A C 1
ATOM 2628 O O . GLY A 1 328 ? 21.529 1.694 -25.725 1.00 62.78 328 GLY A O 1
ATOM 2629 N N . VAL A 1 329 ? 21.302 -0.242 -26.846 1.00 72.06 329 VAL A N 1
ATOM 2630 C CA . VAL A 1 329 ? 22.710 -0.667 -26.737 1.00 72.06 329 VAL A CA 1
ATOM 2631 C C . VAL A 1 329 ? 23.680 0.315 -27.416 1.00 72.06 329 VAL A C 1
ATOM 2633 O O . VAL A 1 329 ? 24.880 0.278 -27.153 1.00 72.06 329 VAL A O 1
ATOM 2636 N N . ASP A 1 330 ? 23.146 1.255 -28.201 1.00 76.88 330 ASP A N 1
ATOM 2637 C CA . ASP A 1 330 ? 23.846 2.382 -28.820 1.00 76.88 330 ASP A CA 1
ATOM 2638 C C . ASP A 1 330 ? 23.737 3.701 -28.045 1.00 76.88 330 ASP A C 1
ATOM 2640 O O . ASP A 1 330 ? 24.023 4.769 -28.589 1.00 76.88 330 ASP A O 1
ATOM 2644 N N . ILE A 1 331 ? 23.344 3.666 -26.767 1.00 76.19 331 ILE A N 1
ATOM 2645 C CA . ILE A 1 331 ? 23.276 4.878 -25.949 1.00 76.19 331 ILE A CA 1
ATOM 2646 C C . ILE A 1 331 ? 24.622 5.616 -25.950 1.00 76.19 331 ILE A C 1
ATOM 2648 O O . ILE A 1 331 ? 25.665 5.087 -25.560 1.00 76.19 331 ILE A O 1
ATOM 2652 N N . ALA A 1 332 ? 24.590 6.873 -26.386 1.00 77.31 332 ALA A N 1
ATOM 2653 C CA . ALA A 1 332 ? 25.749 7.745 -26.378 1.00 77.31 332 ALA A CA 1
ATOM 2654 C C . ALA A 1 332 ? 26.098 8.162 -24.939 1.00 77.31 332 ALA A C 1
ATOM 2656 O O . ALA A 1 332 ? 25.326 8.812 -24.233 1.00 77.31 332 ALA A O 1
ATOM 2657 N N . ILE A 1 333 ? 27.306 7.823 -24.505 1.00 73.56 333 ILE A N 1
ATOM 2658 C CA . ILE A 1 333 ? 27.874 8.197 -23.215 1.00 73.56 333 ILE A CA 1
ATOM 2659 C C . ILE A 1 333 ? 28.442 9.615 -23.322 1.00 73.56 333 ILE A C 1
ATOM 2661 O O . ILE A 1 333 ? 29.328 9.914 -24.131 1.00 73.56 333 ILE A O 1
ATOM 2665 N N . HIS A 1 334 ? 27.945 10.503 -22.461 1.00 71.50 334 HIS A N 1
ATOM 2666 C CA . HIS A 1 334 ? 28.422 11.878 -22.327 1.00 71.50 334 HIS A CA 1
ATOM 2667 C C . HIS A 1 334 ? 29.415 11.982 -21.167 1.00 71.50 334 HIS A C 1
ATOM 2669 O O . HIS A 1 334 ? 29.039 11.916 -19.995 1.00 71.50 334 HIS A O 1
ATOM 2675 N N . ARG A 1 335 ? 30.696 12.182 -21.485 1.00 72.25 335 ARG A N 1
ATOM 2676 C CA . ARG A 1 335 ? 31.756 12.339 -20.480 1.00 72.25 335 ARG A CA 1
ATOM 2677 C C . ARG A 1 335 ? 31.728 13.754 -19.896 1.00 72.25 335 ARG A C 1
ATOM 2679 O O . ARG A 1 335 ? 31.760 14.738 -20.634 1.00 72.25 335 ARG A O 1
ATOM 2686 N N . LYS A 1 336 ? 31.677 13.864 -18.563 1.00 71.25 336 LYS A N 1
ATOM 2687 C CA . LYS A 1 336 ? 31.702 15.141 -17.826 1.00 71.25 336 LYS A CA 1
ATOM 2688 C C . LYS A 1 336 ? 32.926 15.212 -16.920 1.00 71.25 336 LYS A C 1
ATOM 2690 O O . LYS A 1 336 ? 33.247 14.251 -16.230 1.00 71.25 336 LYS A O 1
ATOM 2695 N N . ALA A 1 337 ? 33.583 16.370 -16.896 1.00 69.50 337 ALA A N 1
ATOM 2696 C CA . ALA A 1 337 ? 34.683 16.647 -15.979 1.00 69.50 337 ALA A CA 1
ATOM 2697 C C . ALA A 1 337 ? 34.158 17.346 -14.720 1.00 69.50 337 ALA A C 1
ATOM 2699 O O . ALA A 1 337 ? 33.374 18.291 -14.814 1.00 69.50 337 ALA A O 1
ATOM 2700 N N . TRP A 1 338 ? 34.638 16.921 -13.555 1.00 71.50 338 TRP A N 1
ATOM 2701 C CA . TRP A 1 338 ? 34.306 17.516 -12.261 1.00 71.50 338 TRP A CA 1
ATOM 2702 C C . TRP A 1 338 ? 35.546 18.185 -11.669 1.00 71.50 338 TRP A C 1
ATOM 2704 O O . TRP A 1 338 ? 36.652 17.655 -11.778 1.00 71.50 338 TRP A O 1
ATOM 2714 N N . MET A 1 339 ? 35.378 19.352 -11.050 1.00 73.88 339 MET A N 1
ATOM 2715 C CA . MET A 1 339 ? 36.429 20.038 -10.302 1.00 73.88 339 MET A CA 1
ATOM 2716 C C . MET A 1 339 ? 36.130 19.984 -8.810 1.00 73.88 339 MET A C 1
ATOM 2718 O O . MET A 1 339 ? 35.049 20.366 -8.369 1.00 73.88 339 MET A O 1
ATOM 2722 N N . ALA A 1 340 ? 37.120 19.543 -8.041 1.00 77.56 340 ALA A N 1
ATOM 2723 C CA . ALA A 1 340 ? 37.098 19.609 -6.591 1.00 77.56 340 ALA A CA 1
ATOM 2724 C C . ALA A 1 340 ? 37.303 21.061 -6.128 1.00 77.56 340 ALA A C 1
ATOM 2726 O O . ALA A 1 340 ? 38.322 21.682 -6.434 1.00 77.56 340 ALA A O 1
ATOM 2727 N N . LYS A 1 341 ? 36.347 21.591 -5.369 1.00 79.69 341 LYS A N 1
ATOM 2728 C CA . LYS A 1 341 ? 36.462 22.833 -4.605 1.00 79.69 341 LYS A CA 1
ATOM 2729 C C . LYS A 1 341 ? 36.463 22.504 -3.121 1.00 79.69 341 LYS A C 1
ATOM 2731 O O . LYS A 1 341 ? 35.555 21.851 -2.616 1.00 79.69 341 LYS A O 1
ATOM 2736 N N . ASN A 1 342 ? 37.477 22.984 -2.415 1.00 79.75 342 ASN A N 1
ATOM 2737 C CA . ASN A 1 342 ? 37.552 22.827 -0.969 1.00 79.75 342 ASN A CA 1
ATOM 2738 C C . ASN A 1 342 ? 36.762 23.958 -0.304 1.00 79.75 342 ASN A C 1
ATOM 2740 O O . ASN A 1 342 ? 37.126 25.124 -0.439 1.00 79.75 342 ASN A O 1
ATOM 2744 N N . HIS A 1 343 ? 35.708 23.607 0.427 1.00 70.19 343 HIS A N 1
ATOM 2745 C CA . HIS A 1 343 ? 34.942 24.521 1.270 1.00 70.19 343 HIS A CA 1
ATOM 2746 C C . HIS A 1 343 ? 35.008 24.043 2.717 1.00 70.19 343 HIS A C 1
ATOM 2748 O O . HIS A 1 343 ? 34.497 22.971 3.024 1.00 70.19 343 HIS A O 1
ATOM 2754 N N . GLU A 1 344 ? 35.648 24.835 3.587 1.00 66.62 344 GLU A N 1
ATOM 2755 C CA . GLU A 1 344 ? 35.592 24.718 5.057 1.00 66.62 344 GLU A CA 1
ATOM 2756 C C . GLU A 1 344 ? 35.570 23.261 5.568 1.00 66.62 344 GLU A C 1
ATOM 2758 O O . GLU A 1 344 ? 34.637 22.822 6.238 1.00 66.62 344 GLU A O 1
ATOM 2763 N N . HIS A 1 345 ? 36.616 22.500 5.219 1.00 74.12 345 HIS A N 1
ATOM 2764 C CA . HIS A 1 345 ? 36.837 21.087 5.582 1.00 74.12 345 HIS A CA 1
ATOM 2765 C C . HIS A 1 345 ? 36.066 20.019 4.784 1.00 74.12 345 HIS A C 1
ATOM 2767 O O . HIS A 1 345 ? 36.109 18.846 5.156 1.00 74.12 345 HIS A O 1
ATOM 2773 N N . ARG A 1 346 ? 35.410 20.364 3.669 1.00 62.34 346 ARG A N 1
ATOM 2774 C CA . ARG A 1 346 ? 34.809 19.389 2.740 1.00 62.34 346 ARG A CA 1
ATOM 2775 C C . ARG A 1 346 ? 35.208 19.660 1.295 1.00 62.34 346 ARG A C 1
ATOM 2777 O O . ARG A 1 346 ? 35.259 20.806 0.853 1.00 62.34 346 ARG A O 1
ATOM 2784 N N . THR A 1 347 ? 35.446 18.587 0.550 1.00 78.75 347 THR A N 1
ATOM 2785 C CA . THR A 1 347 ? 35.642 18.638 -0.900 1.00 78.75 347 THR A CA 1
ATOM 2786 C C . THR A 1 347 ? 34.281 18.550 -1.579 1.00 78.75 347 THR A C 1
ATOM 2788 O O . THR A 1 347 ? 33.602 17.530 -1.477 1.00 78.75 347 THR A O 1
ATOM 2791 N N . ILE A 1 348 ? 33.867 19.619 -2.252 1.00 77.00 348 ILE A N 1
ATOM 2792 C CA . ILE A 1 348 ? 32.650 19.669 -3.067 1.00 77.00 348 ILE A CA 1
ATOM 2793 C C . ILE A 1 348 ? 33.069 19.549 -4.531 1.00 77.00 348 ILE A C 1
ATOM 2795 O O . ILE A 1 348 ? 33.974 20.250 -4.975 1.00 77.00 348 ILE A O 1
ATOM 2799 N N . TYR A 1 349 ? 32.430 18.661 -5.288 1.00 73.00 349 TYR A N 1
ATOM 2800 C CA . TYR A 1 349 ? 32.701 18.493 -6.713 1.00 73.00 349 TYR A CA 1
ATOM 2801 C C . TYR A 1 349 ? 31.658 19.253 -7.527 1.00 73.00 349 TYR A C 1
ATOM 2803 O O . TYR A 1 349 ? 30.464 18.981 -7.420 1.00 73.00 349 TYR A O 1
ATOM 2811 N N . GLU A 1 350 ? 32.105 20.184 -8.362 1.00 73.25 350 GLU A N 1
ATOM 2812 C CA . GLU A 1 350 ? 31.245 20.919 -9.292 1.00 73.25 350 GLU A CA 1
ATOM 2813 C C . GLU A 1 350 ? 31.611 20.564 -10.739 1.00 73.25 350 GLU A C 1
ATOM 2815 O O . GLU A 1 350 ? 32.797 20.384 -11.039 1.00 73.25 350 GLU A O 1
ATOM 2820 N N . PRO A 1 351 ? 30.640 20.456 -11.663 1.00 65.25 351 PRO A N 1
ATOM 2821 C CA . PRO A 1 351 ? 30.940 20.205 -13.066 1.00 65.25 351 PRO A CA 1
ATOM 2822 C C . PRO A 1 351 ? 31.770 21.363 -13.635 1.00 65.25 351 PRO A C 1
ATOM 2824 O O . PRO A 1 351 ? 31.476 22.540 -13.413 1.00 65.25 351 PRO A O 1
ATOM 2827 N N . ARG A 1 352 ? 32.833 21.040 -14.374 1.00 66.81 352 ARG A N 1
ATOM 2828 C CA . ARG A 1 352 ? 33.714 22.027 -15.004 1.00 66.81 352 ARG A CA 1
ATOM 2829 C C . ARG A 1 352 ? 32.958 22.712 -16.149 1.00 66.81 352 ARG A C 1
ATOM 2831 O O . ARG A 1 352 ? 32.866 22.165 -17.244 1.00 66.81 352 ARG A O 1
ATOM 2838 N N . GLY A 1 353 ? 32.412 23.901 -15.899 1.00 54.28 353 GLY A N 1
ATOM 2839 C CA . GLY A 1 353 ? 31.782 24.722 -16.935 1.00 54.28 353 GLY A CA 1
ATOM 2840 C C . GLY A 1 353 ? 32.801 25.105 -18.011 1.00 54.28 353 GLY A C 1
ATOM 2841 O O . GLY A 1 353 ? 33.825 25.707 -17.697 1.00 54.28 353 GLY A O 1
ATOM 2842 N N . GLY A 1 354 ? 32.546 24.722 -19.266 1.00 49.12 354 GLY A N 1
ATOM 2843 C CA . GLY A 1 354 ? 33.364 25.134 -20.415 1.00 49.12 354 GLY A CA 1
ATOM 2844 C C . GLY A 1 354 ? 33.733 24.039 -21.418 1.00 49.12 354 GLY A C 1
ATOM 2845 O O . GLY A 1 354 ? 34.356 24.355 -22.420 1.00 49.12 354 GLY A O 1
ATOM 2846 N N . HIS A 1 355 ? 33.380 22.773 -21.178 1.00 48.72 355 HIS A N 1
ATOM 2847 C CA . HIS A 1 355 ? 33.449 21.702 -22.190 1.00 48.72 355 HIS A CA 1
ATOM 2848 C C . HIS A 1 355 ? 32.104 20.969 -22.268 1.00 48.72 355 HIS A C 1
ATOM 2850 O O . HIS A 1 355 ? 32.043 19.741 -22.292 1.00 48.72 355 HIS A O 1
ATOM 2856 N N . GLU A 1 356 ? 31.000 21.718 -22.261 1.00 48.75 356 GLU A N 1
ATOM 2857 C CA . GLU A 1 356 ? 29.774 21.187 -22.845 1.00 48.75 356 GLU A CA 1
ATOM 2858 C C . GLU A 1 356 ? 30.059 21.044 -24.336 1.00 48.75 356 GLU A C 1
ATOM 2860 O O . GLU A 1 356 ? 30.151 22.033 -25.062 1.00 48.75 356 GLU A O 1
ATOM 2865 N N . ILE A 1 357 ? 30.258 19.808 -24.796 1.00 50.75 357 ILE A N 1
ATOM 2866 C CA . ILE A 1 357 ? 29.994 19.506 -26.197 1.00 50.75 357 ILE A CA 1
ATOM 2867 C C . ILE A 1 357 ? 28.530 19.908 -26.382 1.00 50.75 357 ILE A C 1
ATOM 2869 O O . ILE A 1 357 ? 27.638 19.272 -25.821 1.00 50.75 357 ILE A O 1
ATOM 2873 N N . LEU A 1 358 ? 28.318 21.045 -27.048 1.00 43.56 358 LEU A N 1
ATOM 2874 C CA . LEU A 1 358 ? 27.017 21.635 -27.336 1.00 43.56 358 LEU A CA 1
ATOM 2875 C C . LEU A 1 358 ? 26.234 20.675 -28.234 1.00 43.56 358 LEU A C 1
ATOM 2877 O O . LEU A 1 358 ? 26.185 20.834 -29.449 1.00 43.56 358 LEU A O 1
ATOM 2881 N N . CYS A 1 359 ? 25.605 19.671 -27.640 1.00 43.38 359 CYS A N 1
ATOM 2882 C CA . CYS A 1 359 ? 24.476 19.000 -28.252 1.00 43.38 359 CYS A CA 1
ATOM 2883 C C . CYS A 1 359 ? 23.231 19.813 -27.896 1.00 43.38 359 CYS A C 1
ATOM 2885 O O . CYS A 1 359 ? 22.505 19.505 -26.955 1.00 43.38 359 CYS A O 1
ATOM 2887 N N . VAL A 1 360 ? 23.032 20.909 -28.627 1.00 40.16 360 VAL A N 1
ATOM 2888 C CA . VAL A 1 360 ? 21.781 21.673 -28.620 1.00 40.16 360 VAL A CA 1
ATOM 2889 C C . VAL A 1 360 ? 20.887 21.111 -29.725 1.00 40.16 360 VAL A C 1
ATOM 2891 O O . VAL A 1 360 ? 20.588 21.812 -30.677 1.00 40.16 360 VAL A O 1
ATOM 2894 N N . ASP A 1 361 ? 20.528 19.828 -29.651 1.00 35.00 361 ASP A N 1
ATOM 2895 C CA . ASP A 1 361 ? 19.287 19.334 -30.259 1.00 35.00 361 ASP A CA 1
ATOM 2896 C C . ASP A 1 361 ? 18.928 17.929 -29.757 1.00 35.00 361 ASP A C 1
ATOM 2898 O O . ASP A 1 361 ? 19.795 17.184 -29.299 1.00 35.00 361 ASP A O 1
ATOM 2902 N N . ARG A 1 362 ? 17.643 17.571 -29.842 1.00 39.19 362 ARG A N 1
ATOM 2903 C CA . ARG A 1 362 ? 17.068 16.300 -29.355 1.00 39.19 362 ARG A CA 1
ATOM 2904 C C . ARG A 1 362 ? 17.490 15.044 -30.145 1.00 39.19 362 ARG A C 1
ATOM 2906 O O . ARG A 1 362 ? 17.091 13.957 -29.746 1.00 39.19 362 ARG A O 1
ATOM 2913 N N . ASP A 1 363 ? 18.350 15.176 -31.158 1.00 44.25 363 ASP A N 1
ATOM 2914 C CA . ASP A 1 363 ? 18.883 14.083 -31.990 1.00 44.25 363 ASP A CA 1
ATOM 2915 C C . ASP A 1 363 ? 20.397 13.873 -31.769 1.00 44.25 363 ASP A C 1
ATOM 2917 O O . ASP A 1 363 ? 21.228 14.092 -32.655 1.00 44.25 363 ASP A O 1
ATOM 2921 N N . CYS A 1 364 ? 20.798 13.436 -30.572 1.00 51.78 364 CYS A N 1
ATOM 2922 C CA . CYS A 1 364 ? 22.182 13.025 -30.293 1.00 51.78 364 CYS A CA 1
ATOM 2923 C C . CYS A 1 364 ? 22.534 11.690 -30.982 1.00 51.78 364 CYS A C 1
ATOM 2925 O O . CYS A 1 364 ? 22.744 10.679 -30.321 1.00 51.78 364 CYS A O 1
ATOM 2927 N N . THR A 1 365 ? 22.663 11.670 -32.309 1.00 55.03 365 THR A N 1
ATOM 2928 C CA . THR A 1 365 ? 23.067 10.469 -33.071 1.00 55.03 365 THR A CA 1
ATOM 2929 C C . THR A 1 365 ? 24.586 10.213 -33.061 1.00 55.03 365 THR A C 1
ATOM 2931 O O . THR A 1 365 ? 25.087 9.445 -33.880 1.00 55.03 365 THR A O 1
ATOM 2934 N N . ARG A 1 366 ? 25.361 10.917 -32.218 1.00 70.81 366 ARG A N 1
ATOM 2935 C CA . ARG A 1 366 ? 26.834 10.843 -32.157 1.00 70.81 366 ARG A CA 1
ATOM 2936 C C . ARG A 1 366 ? 27.317 10.838 -30.706 1.00 70.81 366 ARG A C 1
ATOM 2938 O O . ARG A 1 366 ? 26.929 11.711 -29.933 1.00 70.81 366 ARG A O 1
ATOM 2945 N N . GLY A 1 367 ? 28.198 9.901 -30.361 1.00 82.50 367 GLY A N 1
ATOM 2946 C CA . GLY A 1 367 ? 28.801 9.757 -29.036 1.00 82.50 367 GLY A CA 1
ATOM 2947 C C . GLY A 1 367 ? 29.429 8.377 -28.816 1.00 82.50 367 GLY A C 1
ATOM 2948 O O . GLY A 1 367 ? 29.340 7.496 -29.664 1.00 82.50 367 GLY A O 1
ATOM 2949 N N . LEU A 1 368 ? 30.123 8.196 -27.691 1.00 87.00 368 LEU A N 1
ATOM 2950 C CA . LEU A 1 368 ? 30.751 6.912 -27.357 1.00 87.00 368 LEU A CA 1
ATOM 2951 C C . LEU A 1 368 ? 29.693 5.932 -26.851 1.00 87.00 368 LEU A C 1
ATOM 2953 O O . LEU A 1 368 ? 29.027 6.232 -25.873 1.00 87.00 368 LEU A O 1
ATOM 2957 N N . THR A 1 369 ? 29.558 4.764 -27.463 1.00 90.94 369 THR A N 1
ATOM 2958 C CA . THR A 1 369 ? 28.565 3.748 -27.060 1.00 90.94 369 THR A CA 1
ATOM 2959 C C . THR A 1 369 ? 29.193 2.643 -26.198 1.00 90.94 369 THR A C 1
ATOM 2961 O O . THR A 1 369 ? 30.421 2.513 -26.160 1.00 90.94 369 THR A O 1
ATOM 2964 N N . PRO A 1 370 ? 28.401 1.795 -25.520 1.00 91.12 370 PRO A N 1
ATOM 2965 C CA . PRO A 1 370 ? 28.913 0.578 -24.886 1.00 91.12 370 PRO A CA 1
ATOM 2966 C C . PRO A 1 370 ? 29.768 -0.291 -25.826 1.00 91.12 370 PRO A C 1
ATOM 2968 O O . PRO A 1 370 ? 30.822 -0.786 -25.419 1.00 91.12 370 PRO A O 1
ATOM 2971 N N . LEU A 1 371 ? 29.386 -0.392 -27.107 1.00 93.69 371 LEU A N 1
ATOM 2972 C CA . LEU A 1 371 ? 30.163 -1.112 -28.120 1.00 93.69 371 LEU A CA 1
ATOM 2973 C C . LEU A 1 371 ? 31.539 -0.468 -28.374 1.00 93.69 371 LEU A C 1
ATOM 2975 O O . LEU A 1 371 ? 32.534 -1.183 -28.494 1.00 93.69 371 LEU A O 1
ATOM 2979 N N . HIS A 1 372 ? 31.634 0.868 -28.369 1.00 93.25 372 HIS A N 1
ATOM 2980 C CA . HIS A 1 372 ? 32.919 1.577 -28.426 1.00 93.25 372 HIS A CA 1
ATOM 2981 C C . HIS A 1 372 ? 33.827 1.211 -27.247 1.00 93.25 372 HIS A C 1
ATOM 2983 O O . HIS A 1 372 ? 35.024 0.997 -27.440 1.00 93.25 372 HIS A O 1
ATOM 2989 N N . TYR A 1 373 ? 33.272 1.121 -26.033 1.00 92.50 373 TYR A N 1
ATOM 2990 C CA . TYR A 1 373 ? 34.049 0.763 -24.845 1.00 92.50 373 TYR A CA 1
ATOM 2991 C C . TYR A 1 373 ? 34.567 -0.673 -24.926 1.00 92.50 373 TYR A C 1
ATOM 2993 O O . TYR A 1 373 ? 35.763 -0.903 -24.755 1.00 92.50 373 TYR A O 1
ATOM 3001 N N . ALA A 1 374 ? 33.692 -1.630 -25.255 1.00 93.81 374 ALA A N 1
ATOM 3002 C CA . ALA A 1 374 ? 34.050 -3.041 -25.399 1.00 93.81 374 ALA A CA 1
ATOM 3003 C C . ALA A 1 374 ? 35.153 -3.247 -26.457 1.00 93.81 374 ALA A C 1
ATOM 3005 O O . ALA A 1 374 ? 36.128 -3.973 -26.229 1.00 93.81 374 ALA A O 1
ATOM 3006 N N . ALA A 1 375 ? 35.036 -2.535 -27.581 1.00 94.50 375 ALA A N 1
ATOM 3007 C CA . ALA A 1 375 ? 36.021 -2.524 -28.652 1.00 94.50 375 ALA A CA 1
ATOM 3008 C C . ALA A 1 375 ? 37.364 -1.906 -28.216 1.00 94.50 375 ALA A C 1
ATOM 3010 O O . ALA A 1 375 ? 38.427 -2.460 -28.517 1.00 94.50 375 ALA A O 1
ATOM 3011 N N . LEU A 1 376 ? 37.325 -0.796 -27.470 1.00 92.81 376 LEU A N 1
ATOM 3012 C CA . LEU A 1 376 ? 38.500 -0.109 -26.929 1.00 92.81 376 LEU A CA 1
ATOM 3013 C C . LEU A 1 376 ? 39.269 -0.982 -25.933 1.00 92.81 376 LEU A C 1
ATOM 3015 O O . LEU A 1 376 ? 40.494 -1.071 -26.024 1.00 92.81 376 LEU A O 1
ATOM 3019 N N . ILE A 1 377 ? 38.583 -1.652 -25.007 1.00 92.31 377 ILE A N 1
ATOM 3020 C CA . ILE A 1 377 ? 39.245 -2.494 -23.998 1.00 92.31 377 ILE A CA 1
ATOM 3021 C C . ILE A 1 377 ? 39.775 -3.810 -24.580 1.00 92.31 377 ILE A C 1
ATOM 3023 O O . ILE A 1 377 ? 40.735 -4.359 -24.054 1.00 92.31 377 ILE A O 1
ATOM 3027 N N . GLY A 1 378 ? 39.219 -4.273 -25.704 1.00 91.56 378 GLY A N 1
ATOM 3028 C CA . GLY A 1 378 ? 39.637 -5.522 -26.349 1.00 91.56 378 GLY A CA 1
ATOM 3029 C C . GLY A 1 378 ? 38.825 -6.742 -25.912 1.00 91.56 378 GLY A C 1
ATOM 3030 O O . GLY A 1 378 ? 39.290 -7.868 -26.054 1.00 91.56 378 GLY A O 1
ATOM 3031 N N . ASN A 1 379 ? 37.613 -6.540 -25.385 1.00 92.81 379 ASN A N 1
ATOM 3032 C CA . ASN A 1 379 ? 36.778 -7.617 -24.860 1.00 92.81 379 ASN A CA 1
ATOM 3033 C C . ASN A 1 379 ? 35.839 -8.166 -25.946 1.00 92.81 379 ASN A C 1
ATOM 3035 O O . ASN A 1 379 ? 34.737 -7.658 -26.153 1.00 92.81 379 ASN A O 1
ATOM 3039 N N . CYS A 1 380 ? 36.276 -9.230 -26.622 1.00 92.62 380 CYS A N 1
ATOM 3040 C CA . CYS A 1 380 ? 35.518 -9.874 -27.699 1.00 92.62 380 CYS A CA 1
ATOM 3041 C C . CYS A 1 380 ? 34.143 -10.401 -27.246 1.00 92.62 380 CYS A C 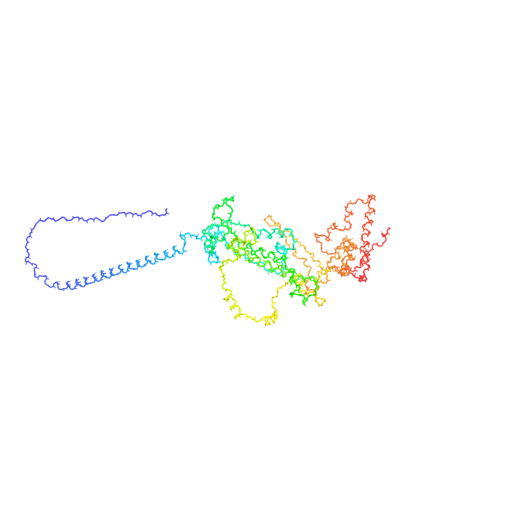1
ATOM 3043 O O . CYS A 1 380 ? 33.162 -10.234 -27.965 1.00 92.62 380 CYS A O 1
ATOM 3045 N N . GLN A 1 381 ? 34.037 -10.966 -26.039 1.00 91.62 381 GLN A N 1
ATOM 3046 C CA . GLN A 1 381 ? 32.764 -11.495 -25.530 1.00 91.62 381 GLN A CA 1
ATOM 3047 C C . GLN A 1 381 ? 31.714 -10.392 -25.380 1.00 91.62 381 GLN A C 1
ATOM 3049 O O . GLN A 1 381 ? 30.564 -10.568 -25.771 1.00 91.62 381 GLN A O 1
ATOM 3054 N N . MET A 1 382 ? 32.124 -9.237 -24.856 1.00 91.75 382 MET A N 1
ATOM 3055 C CA . MET A 1 382 ? 31.237 -8.091 -24.683 1.00 91.75 382 MET A CA 1
ATOM 3056 C C . MET A 1 382 ? 30.878 -7.431 -26.023 1.00 91.75 382 MET A C 1
ATOM 3058 O O . MET A 1 382 ? 29.744 -7.001 -26.216 1.00 91.75 382 MET A O 1
ATOM 3062 N N . VAL A 1 383 ? 31.818 -7.394 -26.976 1.00 93.88 383 VAL A N 1
ATOM 3063 C CA . VAL A 1 383 ? 31.545 -6.951 -28.354 1.00 93.88 383 VAL A CA 1
ATOM 3064 C C . VAL A 1 383 ? 30.485 -7.839 -29.006 1.00 93.88 383 VAL A C 1
ATOM 3066 O O . VAL A 1 383 ? 29.510 -7.313 -29.535 1.00 93.88 383 VAL A O 1
ATOM 3069 N N . GLN A 1 384 ? 30.628 -9.164 -28.915 1.00 91.50 384 GLN A N 1
ATOM 3070 C CA . GLN A 1 384 ? 29.642 -10.103 -29.453 1.00 91.50 384 GLN A CA 1
ATOM 3071 C C . GLN A 1 384 ? 28.278 -9.922 -28.780 1.00 91.50 384 GLN A C 1
ATOM 3073 O O . GLN A 1 384 ? 27.274 -9.805 -29.473 1.00 91.50 384 GLN A O 1
ATOM 3078 N N . PHE A 1 385 ? 28.254 -9.808 -27.448 1.00 89.38 385 PHE A N 1
ATOM 3079 C CA . PHE A 1 385 ? 27.027 -9.567 -26.692 1.00 89.38 385 PHE A CA 1
ATOM 3080 C C . PHE A 1 385 ? 26.280 -8.324 -27.194 1.00 89.38 385 PHE A C 1
ATOM 3082 O O . PHE A 1 385 ? 25.085 -8.405 -27.461 1.00 89.38 385 PHE A O 1
ATOM 3089 N N . PHE A 1 386 ? 26.961 -7.189 -27.373 1.00 90.44 386 PHE A N 1
ATOM 3090 C CA . PHE A 1 386 ? 26.303 -5.971 -27.856 1.00 90.44 386 PHE A CA 1
ATOM 3091 C C . PHE A 1 386 ? 25.821 -6.086 -29.308 1.00 90.44 386 PHE A C 1
ATOM 3093 O O . PHE A 1 386 ? 24.716 -5.637 -29.609 1.00 90.44 386 PHE A O 1
ATOM 3100 N N . LEU A 1 387 ? 26.597 -6.719 -30.194 1.00 89.44 387 LEU A N 1
ATOM 3101 C CA . LEU A 1 387 ? 26.184 -6.951 -31.585 1.00 89.44 387 LEU A CA 1
ATOM 3102 C C . LEU A 1 387 ? 24.958 -7.873 -31.676 1.00 89.44 387 LEU A C 1
ATOM 3104 O O . LEU A 1 387 ? 24.036 -7.584 -32.438 1.00 89.44 387 LEU A O 1
ATOM 3108 N N . ASP A 1 388 ? 24.912 -8.935 -30.866 1.00 85.06 388 ASP A N 1
ATOM 3109 C CA . ASP A 1 388 ? 23.781 -9.871 -30.802 1.00 85.06 388 ASP A CA 1
ATOM 3110 C C . ASP A 1 388 ? 22.490 -9.190 -30.310 1.00 85.06 388 ASP A C 1
ATOM 3112 O O . ASP A 1 388 ? 21.392 -9.607 -30.675 1.00 85.06 388 ASP A O 1
ATOM 3116 N N . HIS A 1 389 ? 22.620 -8.110 -29.532 1.00 84.62 389 HIS A N 1
ATOM 3117 C CA . HIS A 1 389 ? 21.510 -7.279 -29.051 1.00 84.62 389 HIS A CA 1
ATOM 3118 C C . HIS A 1 389 ? 21.256 -6.041 -29.928 1.00 84.62 389 HIS A C 1
ATOM 3120 O O . HIS A 1 389 ? 20.560 -5.118 -29.511 1.00 84.62 389 HIS A O 1
ATOM 3126 N N . GLY A 1 390 ? 21.790 -6.019 -31.153 1.00 85.25 390 GLY A N 1
ATOM 3127 C CA . GLY A 1 390 ? 21.432 -5.030 -32.167 1.00 85.25 390 GLY A CA 1
ATOM 3128 C C . GLY A 1 390 ? 22.237 -3.733 -32.149 1.00 85.25 390 GLY A C 1
ATOM 3129 O O . GLY A 1 390 ? 21.817 -2.793 -32.818 1.00 85.25 390 GLY A O 1
ATOM 3130 N N . ALA A 1 391 ? 23.375 -3.676 -31.446 1.00 89.06 391 ALA A N 1
ATOM 3131 C CA . ALA A 1 391 ? 24.236 -2.494 -31.460 1.00 89.06 391 ALA A CA 1
ATOM 3132 C C . ALA A 1 391 ? 24.719 -2.178 -32.879 1.00 89.06 391 ALA A C 1
ATOM 3134 O O . ALA A 1 391 ? 25.134 -3.079 -33.618 1.00 89.06 391 ALA A O 1
ATOM 3135 N N . ASP A 1 392 ? 24.686 -0.902 -33.252 1.00 90.00 392 ASP A N 1
ATOM 3136 C CA . ASP A 1 392 ? 25.180 -0.417 -34.529 1.00 90.00 392 ASP A CA 1
ATOM 3137 C C . ASP A 1 392 ? 26.718 -0.469 -34.545 1.00 90.00 392 ASP A C 1
ATOM 3139 O O . ASP A 1 392 ? 27.388 0.344 -33.895 1.00 90.00 392 ASP A O 1
ATOM 3143 N N . PRO A 1 393 ? 27.332 -1.380 -35.326 1.00 92.56 393 PRO A N 1
ATOM 3144 C CA . PRO A 1 393 ? 28.787 -1.439 -35.430 1.00 92.56 393 PRO A CA 1
ATOM 3145 C C . PRO A 1 393 ? 29.392 -0.206 -36.116 1.00 92.56 393 PRO A C 1
ATOM 3147 O O . PRO A 1 393 ? 30.614 -0.045 -36.111 1.00 92.56 393 PRO A O 1
ATOM 3150 N N . ASN A 1 394 ? 28.554 0.646 -36.711 1.00 92.62 394 ASN A N 1
ATOM 3151 C CA . ASN A 1 394 ? 28.930 1.889 -37.369 1.00 92.62 394 ASN A CA 1
ATOM 3152 C C . ASN A 1 394 ? 28.590 3.130 -36.546 1.00 92.62 394 ASN A C 1
ATOM 3154 O O . ASN A 1 394 ? 28.788 4.240 -37.050 1.00 92.62 394 ASN A O 1
ATOM 3158 N N . ALA A 1 395 ? 28.112 2.969 -35.305 1.00 90.56 395 ALA A N 1
ATOM 3159 C CA . ALA A 1 395 ? 27.909 4.089 -34.401 1.00 90.56 395 ALA A CA 1
ATOM 3160 C C . ALA A 1 395 ? 29.191 4.929 -34.336 1.00 90.56 395 ALA A C 1
ATOM 3162 O O . ALA A 1 395 ? 30.296 4.386 -34.343 1.00 90.56 395 ALA A O 1
ATOM 3163 N N . VAL A 1 396 ? 29.054 6.253 -34.278 1.00 89.50 396 VAL A N 1
ATOM 3164 C CA . VAL A 1 396 ? 30.204 7.162 -34.330 1.00 89.50 396 VAL A CA 1
ATOM 3165 C C . VAL A 1 396 ? 30.344 7.998 -33.065 1.00 89.50 396 VAL A C 1
ATOM 3167 O O . VAL A 1 396 ? 29.377 8.598 -32.589 1.00 89.50 396 VAL A O 1
ATOM 3170 N N . SER A 1 397 ? 31.577 8.110 -32.568 1.00 87.06 397 SER A N 1
ATOM 3171 C CA . SER A 1 397 ? 31.956 9.025 -31.491 1.00 87.06 397 SER A CA 1
ATOM 3172 C C . SER A 1 397 ? 31.796 10.500 -31.905 1.00 87.06 397 SER A C 1
ATOM 3174 O O . SER A 1 397 ? 31.574 10.831 -33.073 1.00 87.06 397 SER A O 1
ATOM 3176 N N . TYR A 1 398 ? 31.981 11.433 -30.963 1.00 81.88 398 TYR A N 1
ATOM 3177 C CA . TYR A 1 398 ? 32.061 12.871 -31.279 1.00 81.88 398 TYR A CA 1
ATOM 3178 C C . TYR A 1 398 ? 33.187 13.207 -32.269 1.00 81.88 398 TYR A C 1
ATOM 3180 O O . TYR A 1 398 ? 33.100 14.193 -33.003 1.00 81.88 398 TYR A O 1
ATOM 3188 N N . CYS A 1 399 ? 34.224 12.368 -32.311 1.00 83.00 399 CYS A N 1
ATOM 3189 C CA . CYS A 1 399 ? 35.344 12.462 -33.238 1.00 83.00 399 CYS A CA 1
ATOM 3190 C C . CYS A 1 399 ? 35.128 11.667 -34.537 1.00 83.00 399 CYS A C 1
ATOM 3192 O O . CYS A 1 399 ? 36.062 11.527 -35.323 1.00 83.00 399 CYS A O 1
ATOM 3194 N N . ARG A 1 400 ? 33.902 11.181 -34.776 1.00 86.69 400 ARG A N 1
ATOM 3195 C CA . ARG A 1 400 ? 33.509 10.327 -35.908 1.00 86.69 400 ARG A CA 1
ATOM 3196 C C . ARG A 1 400 ? 34.222 8.973 -35.972 1.00 86.69 400 ARG A C 1
ATOM 3198 O O . ARG A 1 400 ? 34.275 8.344 -37.022 1.00 86.69 400 ARG A O 1
ATOM 3205 N N . GLU A 1 401 ? 34.743 8.509 -34.846 1.00 89.19 401 GLU A N 1
ATOM 3206 C CA . GLU A 1 401 ? 35.384 7.201 -34.742 1.00 89.19 401 GLU A CA 1
ATOM 3207 C C . GLU A 1 401 ? 34.321 6.125 -34.551 1.00 89.19 401 GLU A C 1
ATOM 3209 O O . GLU A 1 401 ? 33.416 6.319 -33.750 1.00 89.19 401 GLU A O 1
ATOM 3214 N N . THR A 1 402 ? 34.445 4.998 -35.244 1.00 92.81 402 THR A N 1
ATOM 3215 C CA . THR A 1 402 ? 33.601 3.809 -35.020 1.00 92.81 402 THR A CA 1
ATOM 3216 C C . THR A 1 402 ? 34.214 2.889 -33.956 1.00 92.81 402 THR A C 1
ATOM 3218 O O . THR A 1 402 ? 35.404 3.029 -33.646 1.00 92.81 402 THR A O 1
ATOM 3221 N N . PRO A 1 403 ? 33.490 1.877 -33.438 1.00 94.38 403 PRO A N 1
ATOM 3222 C CA . PRO A 1 403 ? 34.083 0.842 -32.592 1.00 94.38 403 PRO A CA 1
ATOM 3223 C C . PRO A 1 403 ? 35.352 0.224 -33.197 1.00 94.38 403 PRO A C 1
ATOM 3225 O O . PRO A 1 403 ? 36.349 0.058 -32.496 1.00 94.38 403 PRO A O 1
ATOM 3228 N N . LEU A 1 404 ? 35.370 -0.009 -34.516 1.00 93.19 404 LEU A N 1
ATOM 3229 C CA . LEU A 1 404 ? 36.544 -0.538 -35.218 1.00 93.19 404 LEU A CA 1
ATOM 3230 C C . LEU A 1 404 ? 37.744 0.424 -35.183 1.00 93.19 404 LEU A C 1
ATOM 3232 O O . LEU A 1 404 ? 38.882 -0.027 -35.050 1.00 93.19 404 LEU A O 1
ATOM 3236 N N . HIS A 1 405 ? 37.511 1.740 -35.255 1.00 91.88 405 HIS A N 1
ATOM 3237 C CA . HIS A 1 405 ? 38.580 2.724 -35.070 1.00 91.88 405 HIS A CA 1
ATOM 3238 C C . HIS A 1 405 ? 39.198 2.586 -33.676 1.00 91.88 405 HIS A C 1
ATOM 3240 O O . HIS A 1 405 ? 40.418 2.508 -33.566 1.00 91.88 405 HIS A O 1
ATOM 3246 N N . LEU A 1 406 ? 38.385 2.476 -32.620 1.00 91.19 406 LEU A N 1
ATOM 3247 C CA . LEU A 1 406 ? 38.892 2.362 -31.247 1.00 91.19 406 LEU A CA 1
ATOM 3248 C C . LEU A 1 406 ? 39.602 1.033 -30.964 1.00 91.19 406 LEU A C 1
ATOM 3250 O O . LEU A 1 406 ? 40.556 1.020 -30.184 1.00 91.19 406 LEU A O 1
ATOM 3254 N N . THR A 1 407 ? 39.205 -0.066 -31.616 1.00 91.00 407 THR A N 1
ATOM 3255 C CA . THR A 1 407 ? 39.953 -1.336 -31.550 1.00 91.00 407 THR A CA 1
ATOM 3256 C C . THR A 1 407 ? 41.389 -1.172 -32.051 1.00 91.00 407 THR A C 1
ATOM 3258 O O . THR A 1 407 ? 42.309 -1.761 -31.480 1.00 91.00 407 THR A O 1
ATOM 3261 N N . LEU A 1 408 ? 41.587 -0.368 -33.101 1.00 88.19 408 LEU A N 1
ATOM 3262 C CA . LEU A 1 408 ? 42.889 -0.158 -33.738 1.00 88.19 408 LEU A CA 1
ATOM 3263 C C . LEU A 1 408 ? 43.691 0.981 -33.086 1.00 88.19 408 LEU A C 1
ATOM 3265 O O . LEU A 1 408 ? 44.894 0.831 -32.880 1.00 88.19 408 LEU A O 1
ATOM 3269 N N . TYR A 1 409 ? 43.037 2.087 -32.716 1.00 83.31 409 TYR A N 1
ATOM 3270 C CA . TYR A 1 409 ? 43.657 3.225 -32.026 1.00 83.31 409 TYR A CA 1
ATOM 3271 C C . TYR A 1 409 ? 44.040 2.906 -30.586 1.00 83.31 409 TYR A C 1
ATOM 3273 O O . TYR A 1 409 ? 44.994 3.486 -30.067 1.00 83.31 409 TYR A O 1
ATOM 3281 N N . LYS A 1 410 ? 43.284 2.011 -29.933 1.00 84.56 410 LYS A N 1
ATOM 3282 C CA . LYS A 1 410 ? 43.431 1.671 -28.509 1.00 84.56 410 LYS A CA 1
ATOM 3283 C C . LYS A 1 410 ? 43.327 2.899 -27.603 1.00 84.56 410 LYS A C 1
ATOM 3285 O O . LYS A 1 410 ? 43.816 2.885 -26.478 1.00 84.56 410 LYS A O 1
ATOM 3290 N N . ASN A 1 411 ? 42.713 3.974 -28.092 1.00 85.00 411 ASN A N 1
ATOM 3291 C CA . ASN A 1 411 ? 42.489 5.214 -27.370 1.00 85.00 411 ASN A CA 1
ATOM 3292 C C . ASN A 1 411 ? 41.327 5.986 -28.000 1.00 85.00 411 ASN A C 1
ATOM 3294 O O . ASN A 1 411 ? 40.996 5.746 -29.156 1.00 85.00 411 ASN A O 1
ATOM 3298 N N . VAL A 1 412 ? 40.740 6.912 -27.243 1.00 84.19 412 VAL A N 1
ATOM 3299 C CA . VAL A 1 412 ? 39.654 7.787 -27.709 1.00 84.19 412 VAL A CA 1
ATOM 3300 C C . VAL A 1 412 ? 40.206 9.172 -28.026 1.00 84.19 412 VAL A C 1
ATOM 3302 O O . VAL A 1 412 ? 40.970 9.717 -27.223 1.00 84.19 412 VAL A O 1
ATOM 3305 N N . HIS A 1 413 ? 39.792 9.768 -29.146 1.00 79.12 413 HIS A N 1
ATOM 3306 C CA . HIS A 1 413 ? 40.171 11.138 -29.495 1.00 79.12 413 HIS A CA 1
ATOM 3307 C C . HIS A 1 413 ? 39.271 12.186 -28.814 1.00 79.12 413 HIS A C 1
ATOM 3309 O O . HIS A 1 413 ? 38.128 11.927 -28.436 1.00 79.12 413 HIS A O 1
ATOM 3315 N N . GLY A 1 414 ? 39.798 13.404 -28.655 1.00 73.56 414 GLY A N 1
ATOM 3316 C CA . GLY A 1 414 ? 39.088 14.535 -28.048 1.00 73.56 414 GLY A CA 1
ATOM 3317 C C . GLY A 1 414 ? 39.615 14.922 -26.660 1.00 73.56 414 GLY A C 1
ATOM 3318 O O . GLY A 1 414 ? 40.774 14.644 -26.341 1.00 73.56 414 GLY A O 1
ATOM 3319 N N . PRO A 1 415 ? 38.804 15.613 -25.834 1.00 69.25 415 PRO A N 1
ATOM 3320 C CA . PRO A 1 415 ? 39.237 16.062 -24.516 1.00 69.25 415 PRO A CA 1
ATOM 3321 C C . PRO A 1 415 ? 39.635 14.878 -23.629 1.00 69.25 415 PRO A C 1
ATOM 3323 O O . PRO A 1 415 ? 38.953 13.852 -23.583 1.00 69.25 415 PRO A O 1
ATOM 3326 N N . THR A 1 416 ? 40.742 15.025 -22.907 1.00 70.94 416 THR A N 1
ATOM 3327 C CA . THR A 1 416 ? 41.205 14.024 -21.949 1.00 70.94 416 THR A CA 1
ATOM 3328 C C . THR A 1 416 ? 40.501 14.228 -20.610 1.00 70.94 416 THR A C 1
ATOM 3330 O O . THR A 1 416 ? 40.481 15.321 -20.045 1.00 70.94 416 THR A O 1
ATOM 3333 N N . TYR A 1 417 ? 39.905 13.157 -20.094 1.00 74.69 417 TYR A N 1
ATOM 3334 C CA . TYR A 1 417 ? 39.300 13.108 -18.765 1.00 74.69 417 TYR A CA 1
ATOM 3335 C C . TYR A 1 417 ? 40.063 12.079 -17.933 1.00 74.69 417 TYR A C 1
ATOM 3337 O O . TYR A 1 417 ? 40.731 11.216 -18.495 1.00 74.69 417 TYR A O 1
ATOM 3345 N N . ASN A 1 418 ? 39.981 12.167 -16.606 1.00 75.62 418 ASN A N 1
ATOM 3346 C CA . ASN A 1 418 ? 40.510 11.134 -15.720 1.00 75.62 418 ASN A CA 1
ATOM 3347 C C . ASN A 1 418 ? 39.430 10.068 -15.480 1.00 75.62 418 ASN A C 1
ATOM 3349 O O . ASN A 1 418 ? 38.694 10.151 -14.500 1.00 75.62 418 ASN A O 1
ATOM 3353 N N . ASP A 1 419 ? 39.281 9.125 -16.410 1.00 77.56 419 ASP A N 1
ATOM 3354 C CA . ASP A 1 419 ? 38.249 8.082 -16.381 1.00 77.56 419 ASP A CA 1
ATOM 3355 C C . ASP A 1 419 ? 38.736 6.788 -17.050 1.00 77.56 419 ASP A C 1
ATOM 3357 O O . ASP A 1 419 ? 39.849 6.716 -17.573 1.00 77.56 419 ASP A O 1
ATOM 3361 N N . ASP A 1 420 ? 37.899 5.753 -17.033 1.00 82.31 420 ASP A N 1
ATOM 3362 C CA . ASP A 1 420 ? 38.268 4.430 -17.545 1.00 82.31 420 ASP A CA 1
ATOM 3363 C C . ASP A 1 420 ? 38.495 4.404 -19.066 1.00 82.31 420 ASP A C 1
ATOM 3365 O O . ASP A 1 420 ? 39.106 3.474 -19.592 1.00 82.31 420 ASP A O 1
ATOM 3369 N N . TRP A 1 421 ? 38.039 5.429 -19.795 1.00 84.25 421 TRP A N 1
ATOM 3370 C CA . TRP A 1 421 ? 38.276 5.553 -21.233 1.00 84.25 421 TRP A CA 1
ATOM 3371 C C . TRP A 1 421 ? 39.727 5.930 -21.544 1.00 84.25 421 TRP A C 1
ATOM 3373 O O . TRP A 1 421 ? 40.222 5.588 -22.620 1.00 84.25 421 TRP A O 1
ATOM 3383 N N . THR A 1 422 ? 40.419 6.613 -20.625 1.00 81.62 422 THR A N 1
ATOM 3384 C CA . THR A 1 422 ? 41.790 7.123 -20.815 1.00 81.62 422 THR A CA 1
ATOM 3385 C C . THR A 1 422 ? 42.831 6.408 -19.964 1.00 81.62 422 THR A C 1
ATOM 3387 O O . THR A 1 422 ? 43.957 6.253 -20.429 1.00 81.62 422 THR A O 1
ATOM 3390 N N . GLN A 1 423 ? 42.475 5.951 -18.759 1.00 78.00 423 GLN A N 1
ATOM 3391 C CA . GLN A 1 423 ? 43.426 5.401 -17.782 1.00 78.00 423 GLN A CA 1
ATOM 3392 C C . GLN A 1 423 ? 43.987 4.018 -18.149 1.00 78.00 423 GLN A C 1
ATOM 3394 O O . GLN A 1 423 ? 44.948 3.575 -17.534 1.00 78.00 423 GLN A O 1
ATOM 3399 N N . GLY A 1 424 ? 43.423 3.331 -19.147 1.00 72.75 424 GLY A N 1
ATOM 3400 C CA . GLY A 1 424 ? 44.017 2.125 -19.738 1.00 72.75 424 GLY A CA 1
ATOM 3401 C C . GLY A 1 424 ? 44.011 0.861 -18.867 1.00 72.75 424 GLY A C 1
ATOM 3402 O O . GLY A 1 424 ? 44.285 -0.211 -19.393 1.00 72.75 424 GLY A O 1
ATOM 3403 N N . CYS A 1 425 ? 43.630 0.947 -17.590 1.00 79.00 425 CYS A N 1
ATOM 3404 C CA . CYS A 1 425 ? 43.677 -0.148 -16.612 1.00 79.00 425 CYS A CA 1
ATOM 3405 C C . CYS A 1 425 ? 42.840 -1.387 -16.979 1.00 79.00 425 CYS A C 1
ATOM 3407 O O . CYS A 1 425 ? 43.135 -2.483 -16.513 1.00 79.00 425 CYS A O 1
ATOM 3409 N N . TRP A 1 426 ? 41.825 -1.225 -17.831 1.00 79.81 426 TRP A N 1
ATOM 3410 C CA . TRP A 1 426 ? 40.982 -2.317 -18.330 1.00 79.81 426 TRP A CA 1
ATOM 3411 C C . TRP A 1 426 ? 41.302 -2.735 -19.769 1.00 79.81 426 TRP A C 1
ATOM 3413 O O . TRP A 1 426 ? 40.632 -3.613 -20.309 1.00 79.81 426 TRP A O 1
ATOM 3423 N N . ARG A 1 427 ? 42.282 -2.102 -20.427 1.00 87.19 427 ARG A N 1
ATOM 3424 C CA . ARG A 1 427 ? 42.659 -2.454 -21.803 1.00 87.19 427 ARG A CA 1
ATOM 3425 C C . ARG A 1 427 ? 43.481 -3.738 -21.805 1.00 87.19 427 ARG A C 1
ATOM 3427 O O . ARG A 1 427 ? 44.277 -3.958 -20.901 1.00 87.19 427 ARG A O 1
ATOM 3434 N N . ALA A 1 428 ? 43.362 -4.526 -22.872 1.00 84.12 428 ALA A N 1
ATOM 3435 C CA . ALA A 1 428 ? 44.200 -5.705 -23.093 1.00 84.12 428 ALA A CA 1
ATOM 3436 C C . ALA A 1 428 ? 45.706 -5.398 -22.940 1.00 84.12 428 ALA A C 1
ATOM 3438 O O . ALA A 1 428 ? 46.466 -6.230 -22.457 1.00 84.12 428 ALA A O 1
ATOM 3439 N N . GLU A 1 429 ? 46.135 -4.183 -23.295 1.00 86.94 429 GLU A N 1
ATOM 3440 C CA . GLU A 1 429 ? 47.522 -3.727 -23.182 1.00 86.94 429 GLU A CA 1
ATOM 3441 C C . GLU A 1 429 ? 48.006 -3.454 -21.751 1.00 86.94 429 GLU A C 1
ATOM 3443 O O . GLU A 1 429 ? 49.201 -3.235 -21.592 1.00 86.94 429 GLU A O 1
ATOM 3448 N N . VAL A 1 430 ? 47.154 -3.491 -20.717 1.00 82.88 430 VAL A N 1
ATOM 3449 C CA . VAL A 1 430 ? 47.564 -3.198 -19.325 1.00 82.88 430 VAL A CA 1
ATOM 3450 C C . VAL A 1 430 ? 48.715 -4.088 -18.848 1.00 82.88 430 VAL A C 1
ATOM 3452 O O . VAL A 1 430 ? 49.547 -3.666 -18.051 1.00 82.88 430 VAL A O 1
ATOM 3455 N N . LEU A 1 431 ? 48.804 -5.314 -19.371 1.00 76.44 431 LEU A N 1
ATOM 3456 C CA . LEU A 1 431 ? 49.887 -6.231 -19.035 1.00 76.44 431 LEU A CA 1
ATOM 3457 C C . LEU A 1 431 ? 51.254 -5.719 -19.517 1.00 76.44 431 LEU A C 1
ATOM 3459 O O . LEU A 1 431 ? 52.251 -6.024 -18.877 1.00 76.44 431 LEU A O 1
ATOM 3463 N N . LEU A 1 432 ? 51.316 -4.896 -20.574 1.00 81.19 432 LEU A N 1
ATOM 3464 C CA . LEU A 1 432 ? 52.575 -4.331 -21.085 1.00 81.19 432 LEU A CA 1
ATOM 3465 C C . LEU A 1 432 ? 53.267 -3.412 -20.078 1.00 81.19 432 LEU A C 1
ATOM 3467 O O . LEU A 1 432 ? 54.491 -3.315 -20.097 1.00 81.19 432 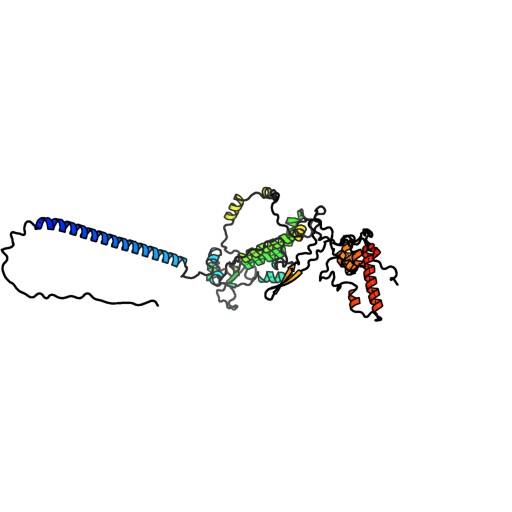LEU A O 1
ATOM 3471 N N . ASP A 1 433 ? 52.508 -2.777 -19.184 1.00 80.19 433 ASP A N 1
ATOM 3472 C CA . ASP A 1 433 ? 53.065 -1.908 -18.144 1.00 80.19 433 ASP A CA 1
ATOM 3473 C C . ASP A 1 433 ? 53.776 -2.705 -17.033 1.00 80.19 433 ASP A C 1
ATOM 3475 O O . ASP A 1 433 ? 54.487 -2.129 -16.209 1.00 80.19 433 ASP A O 1
ATOM 3479 N N . LEU A 1 434 ? 53.592 -4.030 -17.001 1.00 73.94 434 LEU A N 1
ATOM 3480 C CA . LEU A 1 434 ? 54.095 -4.927 -15.960 1.00 73.94 434 LEU A CA 1
ATOM 3481 C C . LEU A 1 434 ? 55.257 -5.824 -16.426 1.00 73.94 434 LEU A C 1
ATOM 3483 O O . LEU A 1 434 ? 55.736 -6.628 -15.629 1.00 73.94 434 LEU A O 1
ATOM 3487 N N . ILE A 1 435 ? 55.711 -5.708 -17.681 1.00 78.31 435 ILE A N 1
ATOM 3488 C CA . ILE A 1 435 ? 56.650 -6.658 -18.308 1.00 78.31 435 ILE A CA 1
ATOM 3489 C C . ILE A 1 435 ? 57.941 -5.959 -18.746 1.00 78.31 435 ILE A C 1
ATOM 3491 O O . ILE A 1 435 ? 57.904 -4.880 -19.340 1.00 78.31 435 ILE A O 1
ATOM 3495 N N . ASP A 1 436 ? 59.092 -6.600 -18.514 1.00 78.75 436 ASP A N 1
ATOM 3496 C CA . ASP A 1 436 ? 60.358 -6.219 -19.153 1.00 78.75 436 ASP A CA 1
ATOM 3497 C C . ASP A 1 436 ? 60.388 -6.791 -20.587 1.00 78.75 436 ASP A C 1
ATOM 3499 O O . ASP A 1 436 ? 60.274 -8.003 -20.752 1.00 78.75 436 ASP A O 1
ATOM 3503 N N . PRO A 1 437 ? 60.574 -5.976 -21.646 1.00 74.50 437 PRO A N 1
ATOM 3504 C CA . PRO A 1 437 ? 60.651 -6.458 -23.029 1.00 74.50 437 PRO A CA 1
ATOM 3505 C C . PRO A 1 437 ? 61.748 -7.497 -23.307 1.00 74.50 437 PRO A C 1
ATOM 3507 O O . PRO A 1 437 ? 61.811 -8.019 -24.418 1.00 74.50 437 PRO A O 1
ATOM 3510 N N . LYS A 1 438 ? 62.667 -7.717 -22.360 1.00 75.38 438 LYS A N 1
ATOM 3511 C CA . LYS A 1 438 ? 63.739 -8.717 -22.439 1.00 75.38 438 LYS A CA 1
ATOM 3512 C C . LYS A 1 438 ? 63.408 -10.031 -21.730 1.00 75.38 438 LYS A C 1
ATOM 3514 O O . LYS A 1 438 ? 64.264 -10.911 -21.731 1.00 75.38 438 LYS A O 1
ATOM 3519 N N . ASP A 1 439 ? 62.247 -10.126 -21.090 1.00 78.00 439 ASP A N 1
ATOM 3520 C CA . ASP A 1 439 ? 61.779 -11.347 -20.440 1.00 78.00 439 ASP A CA 1
ATOM 3521 C C . ASP A 1 439 ? 61.349 -12.385 -21.490 1.00 78.00 439 ASP A C 1
ATOM 3523 O O . ASP A 1 439 ? 60.771 -12.025 -22.520 1.00 78.00 439 ASP A O 1
ATOM 3527 N N . ASP A 1 440 ? 61.612 -13.663 -21.223 1.00 72.56 440 ASP A N 1
ATOM 3528 C CA . ASP A 1 440 ? 61.238 -14.772 -22.108 1.00 72.56 440 ASP A CA 1
ATOM 3529 C C . ASP A 1 440 ? 59.700 -14.897 -22.211 1.00 72.56 440 ASP A C 1
ATOM 3531 O O . ASP A 1 440 ? 59.174 -15.316 -23.244 1.00 72.56 440 ASP A O 1
ATOM 3535 N N . ASP A 1 441 ? 58.971 -14.441 -21.184 1.00 71.50 441 ASP A N 1
ATOM 3536 C CA . ASP A 1 441 ? 57.502 -14.435 -21.135 1.00 71.50 441 ASP A CA 1
ATOM 3537 C C . ASP A 1 441 ? 56.869 -13.270 -21.933 1.00 71.50 441 ASP A C 1
ATOM 3539 O O . ASP A 1 441 ? 55.653 -13.239 -22.166 1.00 71.50 441 ASP A O 1
ATOM 3543 N N . ALA A 1 442 ? 57.668 -12.290 -22.382 1.00 76.75 442 ALA A N 1
ATOM 3544 C CA . ALA A 1 442 ? 57.156 -11.103 -23.066 1.00 76.75 442 ALA A CA 1
ATOM 3545 C C . ALA A 1 442 ? 56.462 -11.455 -24.393 1.00 76.75 442 ALA A C 1
ATOM 3547 O O . ALA A 1 442 ? 55.393 -10.915 -24.692 1.00 76.75 442 ALA A O 1
ATOM 3548 N N . ASP A 1 443 ? 57.026 -12.390 -25.163 1.00 79.00 443 ASP A N 1
ATOM 3549 C CA . ASP A 1 443 ? 56.480 -12.829 -26.453 1.00 79.00 443 ASP A CA 1
ATOM 3550 C C . ASP A 1 443 ? 55.091 -13.475 -26.308 1.00 79.00 443 ASP A C 1
ATOM 3552 O O . ASP A 1 443 ? 54.199 -13.210 -27.122 1.00 79.00 443 ASP A O 1
ATOM 3556 N N . GLU A 1 444 ? 54.865 -14.262 -25.249 1.00 79.56 444 GLU A N 1
ATOM 3557 C CA . GLU A 1 444 ? 53.562 -14.881 -24.968 1.00 79.56 444 GLU A CA 1
ATOM 3558 C C . GLU A 1 444 ? 52.501 -13.820 -24.655 1.00 79.56 444 GLU A C 1
ATOM 3560 O O . GLU A 1 444 ? 51.364 -13.888 -25.137 1.00 79.56 444 GLU A O 1
ATOM 3565 N N . ILE A 1 445 ? 52.867 -12.788 -23.896 1.00 79.56 445 ILE A N 1
ATOM 3566 C CA . ILE A 1 445 ? 51.930 -11.722 -23.541 1.00 79.56 445 ILE A CA 1
ATOM 3567 C C . ILE A 1 445 ? 51.627 -10.831 -24.752 1.00 79.56 445 ILE A C 1
ATOM 3569 O O . ILE A 1 445 ? 50.457 -10.508 -24.992 1.00 79.56 445 ILE A O 1
ATOM 3573 N N . TYR A 1 446 ? 52.628 -10.505 -25.578 1.00 81.19 446 TYR A N 1
ATOM 3574 C CA . TYR A 1 446 ? 52.393 -9.832 -26.859 1.00 81.19 446 TYR A CA 1
ATOM 3575 C C . TYR A 1 446 ? 51.451 -10.646 -27.754 1.00 81.19 446 TYR A C 1
ATOM 3577 O O . TYR A 1 446 ? 50.500 -10.082 -28.306 1.00 81.19 446 TYR A O 1
ATOM 3585 N N . ALA A 1 447 ? 51.664 -11.961 -27.862 1.00 80.81 447 ALA A N 1
ATOM 3586 C CA . ALA A 1 447 ? 50.799 -12.848 -28.633 1.00 80.81 447 ALA A CA 1
ATOM 3587 C C . ALA A 1 447 ? 49.359 -12.851 -28.091 1.00 80.81 447 ALA A C 1
ATOM 3589 O O . ALA A 1 447 ? 48.415 -12.682 -28.863 1.00 80.81 447 ALA A O 1
ATOM 3590 N N . ASN A 1 448 ? 49.173 -12.944 -26.772 1.00 82.12 448 ASN A N 1
ATOM 3591 C CA . ASN A 1 448 ? 47.852 -12.917 -26.140 1.00 82.12 448 ASN A CA 1
ATOM 3592 C C . ASN A 1 448 ? 47.095 -11.603 -26.395 1.00 82.12 448 ASN A C 1
ATOM 3594 O O . ASN A 1 448 ? 45.900 -11.626 -26.704 1.00 82.12 448 ASN A O 1
ATOM 3598 N N . ILE A 1 449 ? 47.779 -10.458 -26.321 1.00 86.06 449 ILE A N 1
ATOM 3599 C CA . ILE A 1 449 ? 47.185 -9.145 -26.625 1.00 86.06 449 ILE A CA 1
ATOM 3600 C C . ILE A 1 449 ? 46.775 -9.071 -28.099 1.00 86.06 449 ILE A C 1
ATOM 3602 O O . ILE A 1 449 ? 45.671 -8.619 -28.418 1.00 86.06 449 ILE A O 1
ATOM 3606 N N . ILE A 1 450 ? 47.642 -9.532 -29.005 1.00 85.94 450 ILE A N 1
ATOM 3607 C CA . ILE A 1 450 ? 47.353 -9.575 -30.443 1.00 85.94 450 ILE A CA 1
ATOM 3608 C C . ILE A 1 450 ? 46.130 -10.458 -30.709 1.00 85.94 450 ILE A C 1
ATOM 3610 O O . ILE A 1 450 ? 45.216 -10.024 -31.411 1.00 85.94 450 ILE A O 1
ATOM 3614 N N . MET A 1 451 ? 46.062 -11.643 -30.102 1.00 85.31 451 MET A N 1
ATOM 3615 C CA . MET A 1 451 ? 44.937 -12.568 -30.259 1.00 85.31 451 MET A CA 1
ATOM 3616 C C . MET A 1 451 ? 43.614 -11.967 -29.773 1.00 85.31 451 MET A C 1
ATOM 3618 O O . MET A 1 451 ? 42.608 -12.068 -30.476 1.00 85.31 451 MET A O 1
ATOM 3622 N N . GLN A 1 452 ? 43.602 -11.281 -28.626 1.00 87.56 452 GLN A N 1
ATOM 3623 C CA . GLN A 1 452 ? 42.402 -10.591 -28.131 1.00 87.56 452 GLN A CA 1
ATOM 3624 C C . GLN A 1 452 ? 41.936 -9.488 -29.090 1.00 87.56 452 GLN A C 1
ATOM 3626 O O . GLN A 1 452 ? 40.742 -9.365 -29.375 1.00 87.56 452 GLN A O 1
ATOM 3631 N N . ARG A 1 453 ? 42.873 -8.707 -29.641 1.00 89.12 453 ARG A N 1
ATOM 3632 C CA . ARG A 1 453 ? 42.557 -7.636 -30.598 1.00 89.12 453 ARG A CA 1
ATOM 3633 C C . ARG A 1 453 ? 42.047 -8.185 -31.926 1.00 89.12 453 ARG A C 1
ATOM 3635 O O . ARG A 1 453 ? 41.048 -7.676 -32.429 1.00 89.12 453 ARG A O 1
ATOM 3642 N N . ILE A 1 454 ? 42.672 -9.237 -32.457 1.00 90.06 454 ILE A N 1
ATOM 3643 C CA . ILE A 1 454 ? 42.200 -9.926 -33.666 1.00 90.06 454 ILE A CA 1
ATOM 3644 C C . ILE A 1 454 ? 40.793 -10.475 -33.439 1.00 90.06 454 ILE A C 1
ATOM 3646 O O . ILE A 1 454 ? 39.928 -10.266 -34.280 1.00 90.06 454 ILE A O 1
ATOM 3650 N N . ALA A 1 455 ? 40.524 -11.085 -32.282 1.00 91.56 455 ALA A N 1
ATOM 3651 C CA . ALA A 1 455 ? 39.200 -11.614 -31.970 1.00 91.56 455 ALA A CA 1
ATOM 3652 C C . ALA A 1 455 ? 38.109 -10.527 -31.969 1.00 91.56 455 ALA A C 1
ATOM 3654 O O . ALA A 1 455 ? 37.001 -10.780 -32.436 1.00 91.56 455 ALA A O 1
ATOM 3655 N N . VAL A 1 456 ? 38.409 -9.318 -31.480 1.00 93.56 456 VAL A N 1
ATOM 3656 C CA . VAL A 1 456 ? 37.479 -8.175 -31.553 1.00 93.56 456 VAL A CA 1
ATOM 3657 C C . VAL A 1 456 ? 37.279 -7.695 -32.991 1.00 93.56 456 VAL A C 1
ATOM 3659 O O . VAL A 1 456 ? 36.142 -7.441 -33.390 1.00 93.56 456 VAL A O 1
ATOM 3662 N N . VAL A 1 457 ? 38.358 -7.580 -33.772 1.00 92.75 457 VAL A N 1
ATOM 3663 C CA . VAL A 1 457 ? 38.272 -7.206 -35.194 1.00 92.75 457 VAL A CA 1
ATOM 3664 C C . VAL A 1 457 ? 37.417 -8.220 -35.952 1.00 92.75 457 VAL A C 1
ATOM 3666 O O . VAL A 1 457 ? 36.503 -7.822 -36.668 1.00 92.75 457 VAL A O 1
ATOM 3669 N N . ASP A 1 458 ? 37.647 -9.514 -35.742 1.00 91.81 458 ASP A N 1
ATOM 3670 C CA . ASP A 1 458 ? 36.861 -10.587 -36.346 1.00 91.81 458 ASP A CA 1
ATOM 3671 C C . ASP A 1 458 ? 35.387 -10.512 -35.943 1.00 91.81 458 ASP A C 1
ATOM 3673 O O . ASP A 1 458 ? 34.518 -10.654 -36.801 1.00 91.81 458 ASP A O 1
ATOM 3677 N N . ALA A 1 459 ? 35.086 -10.274 -34.663 1.00 91.81 459 ALA A N 1
ATOM 3678 C CA . ALA A 1 459 ? 33.708 -10.151 -34.186 1.00 91.81 459 ALA A CA 1
ATOM 3679 C C . ALA A 1 459 ? 32.969 -8.993 -34.874 1.00 91.81 459 ALA A C 1
ATOM 3681 O O . ALA A 1 459 ? 31.846 -9.174 -35.343 1.00 91.81 459 ALA A O 1
ATOM 3682 N N . LEU A 1 460 ? 33.621 -7.833 -35.011 1.00 92.44 460 LEU A N 1
ATOM 3683 C CA . LEU A 1 460 ? 33.060 -6.691 -35.734 1.00 92.44 460 LEU A CA 1
ATOM 3684 C C . LEU A 1 460 ? 32.899 -7.007 -37.229 1.00 92.44 460 LEU A C 1
ATOM 3686 O O . LEU A 1 460 ? 31.807 -6.866 -37.766 1.00 92.44 460 LEU A O 1
ATOM 3690 N N . LEU A 1 461 ? 33.949 -7.484 -37.906 1.00 91.31 461 LEU A N 1
ATOM 3691 C CA . LEU A 1 461 ? 33.936 -7.718 -39.358 1.00 91.31 461 LEU A CA 1
ATOM 3692 C C . LEU A 1 461 ? 33.015 -8.863 -39.803 1.00 91.31 461 LEU A C 1
ATOM 3694 O O . LEU A 1 461 ? 32.575 -8.876 -40.953 1.00 91.31 461 LEU A O 1
ATOM 3698 N N . ARG A 1 462 ? 32.703 -9.819 -38.920 1.00 88.44 462 ARG A N 1
ATOM 3699 C CA . ARG A 1 462 ? 31.701 -10.865 -39.191 1.00 88.44 462 ARG A CA 1
ATOM 3700 C C . ARG A 1 462 ? 30.294 -10.298 -39.347 1.00 88.44 462 ARG A C 1
ATOM 3702 O O . ARG A 1 462 ? 29.448 -10.962 -39.946 1.00 88.44 462 ARG A O 1
ATOM 3709 N N . TYR A 1 463 ? 30.031 -9.101 -38.826 1.00 84.31 463 TYR A N 1
ATOM 3710 C CA . TYR A 1 463 ? 28.720 -8.484 -38.916 1.00 84.31 463 TYR A CA 1
ATOM 3711 C C . TYR A 1 463 ? 28.527 -7.825 -40.299 1.00 84.31 463 TYR A C 1
ATOM 3713 O O . TYR A 1 463 ? 29.245 -6.883 -40.636 1.00 84.31 463 TYR A O 1
ATOM 3721 N N . PRO A 1 464 ? 27.547 -8.247 -41.126 1.00 81.38 464 PRO A N 1
ATOM 3722 C CA . PRO A 1 464 ? 27.453 -7.820 -42.533 1.00 81.38 464 PRO A CA 1
ATOM 3723 C C . PRO A 1 464 ? 27.246 -6.317 -42.752 1.00 81.38 464 PRO A C 1
ATOM 3725 O O . PRO A 1 464 ? 27.417 -5.825 -43.864 1.00 81.38 464 PRO A O 1
ATOM 3728 N N . LYS A 1 465 ? 26.817 -5.598 -41.709 1.00 85.00 465 LYS A N 1
ATOM 3729 C CA . LYS A 1 465 ? 26.491 -4.172 -41.769 1.00 85.00 465 LYS A CA 1
ATOM 3730 C C . LYS A 1 465 ? 27.697 -3.256 -41.538 1.00 85.00 465 LYS A C 1
ATOM 3732 O O . LYS A 1 465 ? 27.520 -2.054 -41.681 1.00 85.00 465 LYS A O 1
ATOM 3737 N N . VAL A 1 466 ? 28.883 -3.766 -41.187 1.00 90.75 466 VAL A N 1
ATOM 3738 C CA . VAL A 1 466 ? 30.055 -2.910 -40.912 1.00 90.75 466 VAL A CA 1
ATOM 3739 C C . VAL A 1 466 ? 30.508 -2.157 -42.162 1.00 90.75 466 VAL A C 1
ATOM 3741 O O . VAL A 1 466 ? 30.816 -2.760 -43.189 1.00 90.75 466 VAL A O 1
ATOM 3744 N N . ASP A 1 467 ? 30.604 -0.833 -42.055 1.00 89.44 467 ASP A N 1
ATOM 3745 C CA . ASP A 1 467 ? 31.099 0.052 -43.101 1.00 89.44 467 ASP A CA 1
ATOM 3746 C C . ASP A 1 467 ? 32.543 0.488 -42.818 1.00 89.44 467 ASP A C 1
ATOM 3748 O O . ASP A 1 467 ? 32.843 1.293 -41.936 1.00 89.44 467 ASP A O 1
ATOM 3752 N N . LEU A 1 468 ? 33.460 -0.027 -43.635 1.00 89.12 468 LEU A N 1
ATOM 3753 C CA . LEU A 1 468 ? 34.887 0.292 -43.573 1.00 89.12 468 LEU A CA 1
ATOM 3754 C C . LEU A 1 468 ? 35.237 1.649 -44.197 1.00 89.12 468 LEU A C 1
ATOM 3756 O O . LEU A 1 468 ? 36.409 2.027 -44.181 1.00 89.12 468 LEU A O 1
ATOM 3760 N N . LYS A 1 469 ? 34.261 2.356 -44.780 1.00 90.50 469 LYS A N 1
ATOM 3761 C CA . LYS A 1 469 ? 34.448 3.643 -45.469 1.00 90.50 469 LYS A CA 1
ATOM 3762 C C . LYS A 1 469 ? 34.203 4.849 -44.566 1.00 90.50 469 LYS A C 1
ATOM 3764 O O . LYS A 1 469 ? 34.414 5.980 -45.007 1.00 90.50 469 LYS A O 1
ATOM 3769 N N . ILE A 1 470 ? 33.761 4.632 -43.328 1.00 88.38 470 ILE A N 1
ATOM 3770 C CA . ILE A 1 470 ? 33.552 5.714 -42.368 1.00 88.38 470 ILE A CA 1
ATOM 3771 C C . ILE A 1 470 ? 34.909 6.312 -42.002 1.00 88.38 470 ILE A C 1
ATOM 3773 O O . ILE A 1 470 ? 35.838 5.596 -41.633 1.00 88.38 470 ILE A O 1
ATOM 3777 N N . GLN A 1 471 ? 35.004 7.632 -42.138 1.00 88.81 471 GLN A N 1
ATOM 3778 C CA . GLN A 1 471 ? 36.184 8.413 -41.793 1.00 88.81 471 GLN A CA 1
ATOM 3779 C C . GLN A 1 471 ? 35.976 9.129 -40.461 1.00 88.81 471 GLN A C 1
ATOM 3781 O O . GLN A 1 471 ? 34.906 9.712 -40.236 1.00 88.81 471 GLN A O 1
ATOM 3786 N N . ASP A 1 472 ? 37.020 9.135 -39.635 1.00 85.19 472 ASP A N 1
ATOM 3787 C CA . ASP A 1 472 ? 37.096 9.986 -38.450 1.00 85.19 472 ASP A CA 1
ATOM 3788 C C . ASP A 1 472 ? 37.230 11.481 -38.817 1.00 85.19 472 ASP A C 1
ATOM 3790 O O . ASP A 1 472 ? 37.257 11.873 -39.990 1.00 85.19 472 ASP A O 1
ATOM 3794 N N . ASN A 1 473 ? 37.283 12.356 -37.810 1.00 82.44 473 ASN A N 1
ATOM 3795 C CA . ASN A 1 473 ? 37.432 13.801 -38.016 1.00 82.44 473 ASN A CA 1
ATOM 3796 C C . ASN A 1 473 ? 38.764 14.206 -38.678 1.00 82.44 473 ASN A C 1
ATOM 3798 O O . ASN A 1 473 ? 38.861 15.330 -39.170 1.00 82.44 473 ASN A O 1
ATOM 3802 N N . GLU A 1 474 ? 39.767 13.324 -38.715 1.00 82.56 474 GLU A N 1
ATOM 3803 C CA . GLU A 1 474 ? 41.033 13.539 -39.428 1.00 82.56 474 GLU A CA 1
ATOM 3804 C C . GLU A 1 474 ? 40.976 13.036 -40.882 1.00 82.56 474 GLU A C 1
ATOM 3806 O O . GLU A 1 474 ? 41.934 13.203 -41.639 1.00 82.56 474 GLU A O 1
ATOM 3811 N N . GLY A 1 475 ? 39.856 12.437 -41.299 1.00 82.94 475 GLY A N 1
ATOM 3812 C CA . GLY A 1 475 ? 39.689 11.843 -42.624 1.00 82.94 475 GLY A CA 1
ATOM 3813 C C . GLY A 1 475 ? 40.287 10.437 -42.749 1.00 82.94 475 GLY A C 1
ATOM 3814 O O . GLY A 1 475 ? 40.362 9.905 -43.863 1.00 82.94 475 GLY A O 1
ATOM 3815 N N . ALA A 1 476 ? 40.727 9.818 -41.649 1.00 85.19 476 ALA A N 1
ATOM 3816 C CA . ALA A 1 476 ? 41.303 8.480 -41.673 1.00 85.19 476 ALA A CA 1
ATOM 3817 C C . ALA A 1 476 ? 40.209 7.402 -41.625 1.00 85.19 476 ALA A C 1
ATOM 3819 O O . ALA A 1 476 ? 39.242 7.507 -40.881 1.00 85.19 476 ALA A O 1
ATOM 3820 N N . LEU A 1 477 ? 40.381 6.351 -42.433 1.00 88.56 477 LEU A N 1
ATOM 3821 C CA . LEU A 1 477 ? 39.628 5.104 -42.339 1.00 88.56 477 LEU A CA 1
ATOM 3822 C C . LEU A 1 477 ? 40.252 4.233 -41.249 1.00 88.56 477 LEU A C 1
ATOM 3824 O O . LEU A 1 477 ? 41.475 4.250 -41.083 1.00 88.56 477 LEU A O 1
ATOM 3828 N N . ALA A 1 478 ? 39.461 3.357 -40.630 1.00 83.69 478 ALA A N 1
ATOM 3829 C CA . ALA A 1 478 ? 39.975 2.365 -39.685 1.00 83.69 478 ALA A CA 1
ATOM 3830 C C . ALA A 1 478 ? 41.155 1.558 -40.279 1.00 83.69 478 ALA A C 1
ATOM 3832 O O . ALA A 1 478 ? 42.193 1.384 -39.643 1.00 83.69 478 ALA A O 1
ATOM 3833 N N . LEU A 1 479 ? 41.058 1.166 -41.555 1.00 81.56 479 LEU A N 1
ATOM 3834 C CA . LEU A 1 479 ? 42.103 0.418 -42.267 1.00 81.56 479 LEU A CA 1
ATOM 3835 C C . LEU A 1 479 ? 43.428 1.178 -42.439 1.00 81.56 479 LEU A C 1
ATOM 3837 O O . LEU A 1 479 ? 44.477 0.539 -42.521 1.00 81.56 479 LEU A O 1
ATOM 3841 N N . HIS A 1 480 ? 43.421 2.517 -42.468 1.00 83.19 480 HIS A N 1
ATOM 3842 C CA . HIS A 1 480 ? 44.655 3.312 -42.565 1.00 83.19 480 HIS A CA 1
ATOM 3843 C C . HIS A 1 480 ? 45.542 3.183 -41.318 1.00 83.19 480 HIS A C 1
ATOM 3845 O O . HIS A 1 480 ? 46.688 3.631 -41.329 1.00 83.19 480 HIS A O 1
ATOM 3851 N N . ARG A 1 481 ? 45.022 2.589 -40.239 1.00 72.94 481 ARG A N 1
ATOM 3852 C CA . ARG A 1 481 ? 45.723 2.415 -38.963 1.00 72.94 481 ARG A CA 1
ATOM 3853 C C . ARG A 1 481 ? 46.190 0.979 -38.720 1.00 72.94 481 ARG A C 1
ATOM 3855 O O . ARG A 1 481 ? 46.818 0.709 -37.700 1.00 72.94 481 ARG A O 1
ATOM 3862 N N . VAL A 1 482 ? 45.952 0.071 -39.668 1.00 73.44 482 VAL A N 1
ATOM 3863 C CA . VAL A 1 482 ? 46.548 -1.269 -39.650 1.00 73.44 482 VAL A CA 1
ATOM 3864 C C . VAL A 1 482 ? 48.039 -1.147 -39.977 1.00 73.44 482 VAL A C 1
ATOM 3866 O O . VAL A 1 482 ? 48.420 -0.681 -41.051 1.00 73.44 482 VAL A O 1
ATOM 3869 N N . LEU A 1 483 ? 48.904 -1.563 -39.051 1.00 62.09 483 LEU A N 1
ATOM 3870 C CA . LEU A 1 483 ? 50.351 -1.606 -39.272 1.00 62.09 483 LEU A CA 1
ATOM 3871 C C . LEU A 1 483 ? 50.705 -2.796 -40.178 1.00 62.09 483 LEU A C 1
ATOM 3873 O O . LEU A 1 483 ? 50.961 -3.905 -39.705 1.00 62.09 483 LEU A O 1
ATOM 3877 N N . TYR A 1 484 ? 50.726 -2.570 -41.491 1.00 56.66 484 TYR A N 1
ATOM 3878 C CA . TYR A 1 484 ? 51.170 -3.570 -42.464 1.00 56.66 484 TYR A CA 1
ATOM 3879 C C . TYR A 1 484 ? 52.649 -3.938 -42.221 1.00 56.66 484 TYR A C 1
ATOM 3881 O O . TYR A 1 484 ? 53.515 -3.065 -42.210 1.00 56.66 484 TYR A O 1
ATOM 3889 N N . GLY A 1 485 ? 52.940 -5.232 -42.023 1.00 49.00 485 GLY A N 1
ATOM 3890 C CA . GLY A 1 485 ? 54.312 -5.764 -41.933 1.00 49.00 485 GLY A CA 1
ATOM 3891 C C . GLY A 1 485 ? 54.834 -6.149 -40.539 1.00 49.00 485 GLY A C 1
ATOM 3892 O O . GLY A 1 485 ? 56.011 -6.484 -40.425 1.00 49.00 485 GLY A O 1
ATOM 3893 N N . LYS A 1 486 ? 54.000 -6.131 -39.486 1.00 46.75 486 LYS A N 1
ATOM 3894 C CA . LYS A 1 486 ? 54.353 -6.634 -38.135 1.00 46.75 486 LYS A CA 1
ATOM 3895 C C . LYS A 1 486 ? 53.620 -7.912 -37.698 1.00 46.75 486 LYS A C 1
ATOM 3897 O O . LYS A 1 486 ? 53.803 -8.348 -36.569 1.00 46.75 486 LYS A O 1
ATOM 3902 N N . LEU A 1 487 ? 52.826 -8.522 -38.577 1.00 43.59 487 LEU A N 1
ATOM 3903 C CA . LEU A 1 487 ? 52.309 -9.877 -38.372 1.00 43.59 487 LEU A CA 1
ATOM 3904 C C . LEU A 1 487 ? 53.444 -10.850 -38.717 1.00 43.59 487 LEU A C 1
ATOM 3906 O O . LEU A 1 487 ? 53.661 -11.138 -39.895 1.00 43.59 487 LEU A O 1
ATOM 3910 N N . LYS A 1 488 ? 54.234 -11.236 -37.715 1.00 36.53 488 LYS A N 1
ATOM 3911 C CA . LYS A 1 488 ? 55.166 -12.362 -37.819 1.00 36.53 488 LYS A CA 1
ATOM 3912 C C . LYS A 1 488 ? 54.507 -13.618 -37.288 1.00 36.53 488 LYS A C 1
ATOM 3914 O O . LYS A 1 488 ? 53.822 -13.494 -36.251 1.00 36.53 488 LYS A O 1
#

pLDDT: mean 77.4, std 17.43, range [28.34, 97.44]

Foldseek 3Di:
DDDDDDDDDDDDDDDDDDDDDDDDDDPPPVPPPPPVPPVVVVVVVVVVVVVVVVVVVVVVVVVVVVVVVVVVVVVVVVVVVVVVVVVCPPDPQQQVVVPVFWAQFVCSRPDHDDQDDDDDDLDLDDDPPDDLCLDDDDPSSVVVLCVQLDPDWDWDAPVSCVSQVHDQVFFDADDCVVVPDPGTTTKDFVLSVVSVVLVVCVVVVVPCCCVPCCVVPPPPDDDAPSVSSVSSSVSRSVNVVSVNSVHRWMWTFGDDPVDDDTHIDPPGDTNDDDVVVVVVVCVVPDDDVVVVVPDDDPPPDDDDDDDLVVCVSVVVQDPPHPCNSDPQQFDADDDWAWDWDDDPHDTDTDTDPDPPPPPPDPDCQAHQGQLLVCLLQLPLVSNLVSVVVPHDQCRAHPQQAGSLLNLLVSADDDDDHPDPRHPNCSHLCVVVVVDDCPDPCNVVSVVVNVVSSVSNVCSSVVDPNDDQCGATNVRDGSVVRPPPPPPD

Secondary structure (DSSP, 8-state):
--------------------------TTSTTSSTTTHHHHHHHHHHHHHHHHHHHHHHHHHHHHHHHHHHHHHHHHHHHHHHHHHHTT-S---TTHHHHHHS---THHHHS------------SSPPSSPPGGGSPS-HHHHHHHHHHS----EEE-HHHHHHTT--TTTB-B--GGGSS-TT-EEEEEHHHHHHHHHHHHHHHGGGGHHHHHTTTS-TTPPPPHHHHHHHHHHHHHHHHHHHHH----EEEEE--TT-SSPEEE---------HHHHHHHHHHHPPPHHHHTT--PPTT-------HHHHHHTT---TT-SS-S---TTPPB----EEEEEETTEEEEEE-TT------SS----SB-HHHHHHHHT-HHHHHHHHHTT--TT---TT---HHHHHHHSS--SS--SSTTTS-TTSGGGGGGG--TTSTTHHHHHHHHHHHHHHHHHHHHTSTT--TT-B-TTS-BGGGGS-TT---

Sequence (488 aa):
MPSLKNWLHPSSYRKVKISSDDDFDKDRLLKQSLDGGQSLSASIDELVGNTSRAKLTQQRLLLLNIIIFTISLLTITTSLFVDFNKSGLFGNELNKLLKLTSESSPILNIIDIPLLTKRMNGTLLEIEPLSIYRQPPSPEVDAAWNRIQTRNPIPISLSDLLALGKDPSDTAKFPESFGFGPDAYIGKIDVFHQIHCLNMLRMSLRHNFDYYYGSKFPPGVPTNKLHNLHLGHCLHILLENLMCSGNVDIYTHYWMDAQKHAFPDFNINHKCRDFDAILAWQEENSIPVEKFATVFAPPGQKVHVMSHEFKEAFEWYDADHPDDGIIGVDIAIHRKAWMAKNHEHRTIYEPRGGHEILCVDRDCTRGLTPLHYAALIGNCQMVQFFLDHGADPNAVSYCRETPLHLTLYKNVHGPTYNDDWTQGCWRAEVLLDLIDPKDDDADEIYANIIMQRIAVVDALLRYPKVDLKIQDNEGALALHRVLYGKLK

Radius of gyration: 49.04 Å; chains: 1; bounding box: 96×129×128 Å